Protein 8V6S (pdb70)

Radius of gyration: 22.65 Å; Cα contacts (8 Å, |Δi|>4): 787; chains: 2; bounding box: 41×49×68 Å

Solvent-accessible surface area: 19746 Å² total; per-residue (Å²): 132,121,53,10,76,2,100,0,89,72,20,135,0,21,0,60,21,9,48,9,30,136,19,116,37,24,7,0,0,26,2,4,15,6,0,0,5,71,40,49,135,154,10,13,19,51,174,24,59,8,0,35,0,6,76,130,67,29,55,64,76,84,84,90,0,41,66,51,11,107,116,48,117,40,79,96,94,30,76,52,60,93,32,168,88,33,174,55,21,52,107,50,63,17,105,18,0,1,18,0,43,18,101,60,12,0,0,0,1,7,9,78,38,57,65,147,71,55,10,37,3,48,3,23,40,0,0,59,0,0,1,38,0,0,28,56,0,1,157,88,21,37,103,83,53,0,1,0,18,15,3,10,25,60,87,23,109,3,126,94,15,145,121,40,73,26,29,17,0,0,27,1,0,0,21,0,0,11,7,0,6,74,87,40,174,116,18,1,117,3,19,0,6,1,101,141,118,75,7,137,90,10,72,2,109,58,0,71,88,3,65,65,18,116,177,53,9,91,23,124,18,88,71,17,128,0,18,0,64,22,8,50,9,30,142,18,110,39,23,7,0,0,26,3,5,16,7,0,1,4,73,42,49,133,145,8,14,22,52,170,24,61,8,0,34,0,6,76,133,66,29,55,65,75,85,83,89,0,43,64,53,10,107,117,48,114,36,88,93,104,36,71,52,58,105,31,165,90,33,179,54,22,52,100,47,64,16,108,20,0,1,17,0,45,20,100,61,14,0,0,0,0,8,8,76,42,50,59,140,63,53,9,40,3,54,3,21,39,0,0,59,0,0,0,35,0,0,17,49,0,1,109,96,21,37,101,83,54,0,1,0,16,16,4,10,25,60,87,22,99,2,125,96,17,153,120,40,75,26,32,16,1,0,16,4,0,18,11,0,0,36,7,0,5,71,72,37,169,115,18,1,119,3,20,0,6,2,97,144,120,77,23,149,100,9,78,13,115,57,18,126,134

Foldseek 3Di:
DFKDWAQQVNATEIEGADDQLPDPAAEEFEAAQQNWQDDDPFANDCQGSSNVCQVPPDPDHSVVVVVLVVPFPDDPQQWDDFQVPDDDTHTTGGQQQDWRDDPRYTYGHHFYQDRPLNGEAEPVSNLVNLLSNQLVQFVPQFPEEYEYEQPCQPSYAHPPCRPPASQNSLLSSLLSNSVNCVPHPGGHHYYYYYHNVCSVVYDVVVSNVSSVD/DDKFWDQQPNATEIEEADDQLPDPFAEEFEAAQQNWQDDDPFANDCQGSSNVCQVPNDPDHSVVVVVLVVPPPDDPQFWDDFQVPDPDTGTTGTQQQDWRDDPRYTYGHHFYQDRPLNGEAEPVSNLVNLLSNQLVQFVPQFAEEYEYEQPCQTSYAHPPCRCPDSQNSVVSSVVSNSVNCVPHPGGHRYYYYYYNVCPVVHDCPVVND

InterPro domains:
  IPR045535 Thoeris protein ThsA, Macro domain [PF20016] (77-259)

Secondary structure (DSSP, 8-state):
--EEEEEETTEEEEEEEE-GGG-SSEEEEEEETT----BSSSSB-TTSHHHHHHHH--SS-HHHHHHHHHT----GGGEEEE-TT-SSS--EEE-TT-EEEETTEEEEEEEB--TTTSSEEEHHHHHHHHHHHHHHHHHHSTTSEEEE--TTSSS-EEET-TT--HHHHHHHHHHHHHHHHTT-SS--EEEEEEEGGGGGG--HHHHHGGGG-/---EEEEETTEEEEEEEE-GGG-SSEEEEEEETT----BSSSSB-TTSHHHHHHHH--SS-HHHHHHHHHT----GGGEEEE-TT-SSS--EEE-TT-EEEETTEEEEEEEBP-TTTSSEEEHHHHHHHHHHHHHHHHHHTTTSEEEE--TTSSS-EEET-TT--HHHHHHHHHHHHHHHHTT-SS--EEEEEEEGGGGGGS--HHHH-

Sequence (422 aa):
LKSIDLNIEGSKVTVKAGDIFLEPGLKAIAFNEYFDTIVNDRIISAHSLNGTFINLHLPSTITQLDNHITNYPFDSDELSSFNKSRQEGKRQRFKIGTLCIYDDFILTAFSKFDAQNKAVLTMPEYLEFLINFWDKINKVYAQQSVSTPIFGSGITRIKEHKNITDEDLLKIMLWTFRISEMRFKYPAKLTIVIHKDKINTINLLDIKTAKNGLKSIDLNIEGSKVTVKAGDIFLEPGLKAIAFNEYFDTIVNDRIISAHSLNGTFINLHLPSTITQLDNHITNYPFDSDELSSFNKSRQEGKRQRFKIGTLCIYDDFILTAFSKFDAQNKAVLTMPEYLEFLINFWDKINKVYAQQSVSTPIFGSGITRIKEHKNITDEDLLKIMLWTFRISEMRFKYPAKLTIVIHKDKINTINLLDIKT

Organism: NCBI:txid47879

B-factor: mean 31.58, std 13.6, range [13.16, 101.39]

Nearest PDB structures (foldseek):
  8v6s-assembly1_B  TM=9.991E-01  e=1.000E-43  Pseudomonas corrugata
  8v6q-assembly1_B  TM=9.868E-01  e=2.739E-33  Escherichia coli
  8r64-assembly1_A  TM=5.157E-01  e=1.265E+00  Homo sapiens
  7swl-assembly1_C  TM=5.274E-01  e=6.387E+00  Thermochaetoides thermophila
  7t3i-assembly1_E  TM=4.837E-01  e=3.881E+00  Thermochaetoides thermophila

Structure (mmCIF, N/CA/C/O backbone):
data_8V6S
#
_entry.id   8V6S
#
_cell.length_a   41.856
_cell.length_b   87.705
_cell.length_c   65.262
_cell.angle_alpha   90.000
_cell.angle_beta   97.130
_cell.angle_gamma   90.000
#
_symmetry.space_group_name_H-M   'P 1 21 1'
#
loop_
_entity.id
_entity.type
_entity.pdbx_description
1 polymer 'Thoeris protein ThsA Macro domain-containing protein'
2 non-polymer '[[(2~{R},3~{S},4~{R},5~{R})-5-(6-aminopurin-9-yl)-3,4-bis(oxidanyl)oxolan-2-yl]methoxy-oxidanyl-phosphoryl] [(2~{R},3~{S},4~{R},5~{R})-5-imidazol-1-yl-3,4-bis(oxidanyl)oxolan-2-yl]methyl hydrogen phosphate'
3 water water
#
loop_
_atom_site.group_PDB
_atom_site.id
_atom_site.type_symbol
_atom_site.label_atom_id
_atom_site.label_alt_id
_atom_site.label_comp_id
_atom_site.label_asym_id
_atom_site.label_entity_id
_atom_site.label_seq_id
_atom_site.pdbx_PDB_ins_code
_atom_site.Cartn_x
_atom_site.Cartn_y
_atom_site.Cartn_z
_atom_site.occupancy
_atom_site.B_iso_or_equiv
_atom_site.auth_seq_id
_atom_site.auth_comp_id
_atom_site.auth_asym_id
_atom_site.auth_atom_id
_atom_site.pdbx_PDB_model_num
ATOM 1 N N . LEU A 1 27 ? 11.44473 -23.70875 15.43746 1.000 47.33329 65 LEU A N 1
ATOM 2 C CA . LEU A 1 27 ? 12.78327 -23.18619 15.15143 1.000 58.20404 65 LEU A CA 1
ATOM 3 C C . LEU A 1 27 ? 12.93218 -21.75537 15.67458 1.000 53.05936 65 LEU A C 1
ATOM 4 O O . LEU A 1 27 ? 12.15404 -20.87442 15.30543 1.000 51.77038 65 LEU A O 1
ATOM 19 N N . LYS A 1 28 ? 13.94058 -21.52539 16.52137 1.000 43.38942 66 LYS A N 1
ATOM 20 C CA . LYS A 1 28 ? 14.17055 -20.21213 17.10379 1.000 46.31794 66 LYS A CA 1
ATOM 21 C C . LYS A 1 28 ? 15.35218 -19.46521 16.48003 1.000 40.45903 66 LYS A C 1
ATOM 22 O O . LYS A 1 28 ? 15.57884 -18.29985 16.82751 1.000 37.19226 66 LYS A O 1
ATOM 41 N N . SER A 1 29 ? 16.12123 -20.10758 15.60462 1.000 37.37275 67 SER A N 1
ATOM 42 C CA . SER A 1 29 ? 17.31274 -19.48719 15.03565 1.000 33.94719 67 SER A CA 1
ATOM 43 C C . SER A 1 29 ? 17.71849 -20.21396 13.76360 1.000 33.75970 67 SER A C 1
ATOM 44 O O . SER A 1 29 ? 17.62886 -21.44471 13.70319 1.000 33.60952 67 SER A O 1
ATOM 52 N N . ILE A 1 30 ? 18.16181 -19.44394 12.75537 1.000 27.54187 68 ILE A N 1
ATOM 53 C CA . ILE A 1 30 ? 18.65008 -19.98111 11.49008 1.000 31.27497 68 ILE A CA 1
ATOM 54 C C . ILE A 1 30 ? 19.86566 -19.16893 11.05310 1.000 28.35102 68 ILE A C 1
ATOM 55 O O . ILE A 1 30 ? 19.91171 -17.94488 11.23884 1.000 24.37948 68 ILE A O 1
ATOM 71 N N . ASP A 1 31 ? 20.83025 -19.84088 10.44531 1.000 31.08074 69 ASP A N 1
ATOM 72 C CA . ASP A 1 31 ? 21.94138 -19.18970 9.76391 1.000 29.21435 69 ASP A CA 1
ATOM 73 C C . ASP A 1 31 ? 21.73374 -19.35447 8.26250 1.000 34.73190 69 ASP A C 1
ATOM 74 O O . ASP A 1 31 ? 21.47342 -20.46836 7.78945 1.000 33.73271 69 ASP A O 1
ATOM 83 N N . LEU A 1 32 ? 21.80182 -18.24188 7.52814 1.000 27.55473 70 LEU A N 1
ATOM 84 C CA . LEU A 1 32 ? 21.59876 -18.23203 6.08495 1.000 32.18962 70 LEU A CA 1
ATOM 85 C C . LEU A 1 32 ? 22.89269 -17.85608 5.38006 1.000 29.68518 70 LEU A C 1
ATOM 86 O O . LEU A 1 32 ? 23.57080 -16.91073 5.78767 1.000 27.69536 70 LEU A O 1
ATOM 102 N N . ASN A 1 33 ? 23.21196 -18.56813 4.30296 1.000 29.06503 71 ASN A N 1
ATOM 103 C CA . ASN A 1 33 ? 24.33821 -18.21026 3.45152 1.000 35.93004 71 ASN A CA 1
ATOM 104 C C . ASN A 1 33 ? 23.78506 -17.32842 2.34316 1.000 36.59345 71 ASN A C 1
ATOM 105 O O . ASN A 1 33 ? 23.08154 -17.81088 1.45116 1.000 35.62732 71 ASN A O 1
ATOM 116 N N . ILE A 1 34 ? 24.05829 -16.03883 2.42106 1.000 31.25200 72 ILE A N 1
ATOM 117 C CA . ILE A 1 34 ? 23.58005 -15.08359 1.43171 1.000 35.00216 72 ILE A CA 1
ATOM 118 C C . ILE A 1 34 ? 24.81380 -14.63506 0.67445 1.000 34.07693 72 ILE A C 1
ATOM 119 O O . ILE A 1 34 ? 25.61603 -13.83977 1.17637 1.000 31.72119 72 ILE A O 1
ATOM 135 N N . GLU A 1 35 ? 24.98256 -15.19605 -0.51739 1.000 34.67408 73 GLU A N 1
ATOM 136 C CA . GLU A 1 35 ? 26.07317 -14.83343 -1.40461 1.000 37.26924 73 GLU A CA 1
ATOM 137 C C . GLU A 1 35 ? 27.41711 -14.89571 -0.68686 1.000 36.59295 73 GLU A C 1
ATOM 138 O O . GLU A 1 35 ? 28.25425 -14.01024 -0.82912 1.000 39.03310 73 GLU A O 1
ATOM 150 N N . GLY A 1 36 ? 27.62158 -15.95595 0.10505 1.000 40.80954 74 GLY A N 1
ATOM 151 C CA . GLY A 1 36 ? 28.91045 -16.23910 0.71337 1.000 39.39937 74 GLY A CA 1
ATOM 152 C C . GLY A 1 36 ? 29.10022 -15.73901 2.13452 1.000 37.27949 74 GLY A C 1
ATOM 153 O O . GLY A 1 36 ? 30.13274 -16.03196 2.74889 1.000 42.68122 74 GLY A O 1
ATOM 157 N N . SER A 1 37 ? 28.13888 -15.01744 2.68075 1.000 34.63554 75 SER A N 1
ATOM 158 C CA . SER A 1 37 ? 28.26424 -14.35734 3.97212 1.000 35.7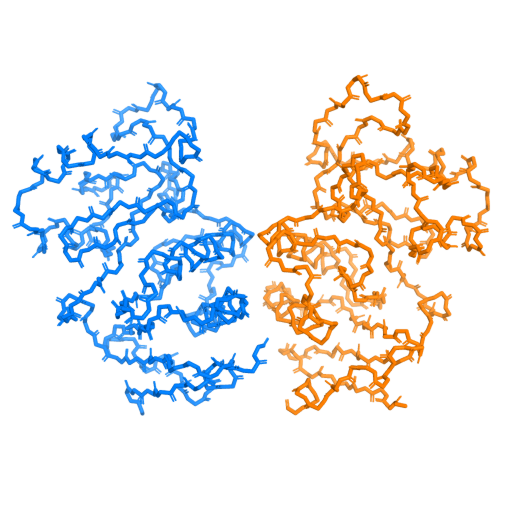0513 75 SER A CA 1
ATOM 159 C C . SER A 1 37 ? 27.16103 -14.86049 4.89087 1.000 26.68861 75 SER A C 1
ATOM 160 O O . SER A 1 37 ? 26.00702 -14.97838 4.47942 1.000 27.54761 75 SER A O 1
ATOM 168 N N . LYS A 1 38 ? 27.51485 -15.15169 6.13826 1.000 25.54142 76 LYS A N 1
ATOM 169 C CA . LYS A 1 38 ? 26.52213 -15.65617 7.07900 1.000 28.44159 76 LYS A CA 1
ATOM 170 C C . LYS A 1 38 ? 25.63331 -14.51220 7.55936 1.000 26.59198 76 LYS A C 1
ATOM 171 O O . LYS A 1 38 ? 26.13888 -13.46493 7.96445 1.000 25.47811 76 LYS A O 1
ATOM 190 N N . VAL A 1 39 ? 24.31008 -14.71535 7.51135 1.000 25.27189 77 VAL A N 1
ATOM 191 C CA . VAL A 1 39 ? 23.32509 -13.83729 8.14668 1.000 24.23234 77 VAL A CA 1
ATOM 192 C C . VAL A 1 39 ? 22.52443 -14.69659 9.11878 1.000 20.65928 77 VAL A C 1
ATOM 193 O O . VAL A 1 39 ? 22.02960 -15.76281 8.74240 1.000 23.59412 77 VAL A O 1
ATOM 206 N N . THR A 1 40 ? 22.40917 -14.25341 10.36106 1.000 19.64930 78 THR A N 1
ATOM 207 C CA . THR A 1 40 ? 21.65753 -14.97594 11.37367 1.000 22.07046 78 THR A CA 1
ATOM 208 C C . THR A 1 40 ? 20.32515 -14.29185 11.61304 1.000 20.06111 78 THR A C 1
ATOM 209 O O . THR A 1 40 ? 20.25644 -13.06238 11.64517 1.000 21.45435 78 THR A O 1
ATOM 220 N N . VAL A 1 41 ? 19.27247 -15.09295 11.76631 1.000 21.66633 79 VAL A N 1
ATOM 221 C CA . VAL A 1 41 ? 17.94397 -14.62363 12.18740 1.000 19.70865 79 VAL A CA 1
ATOM 222 C C . VAL A 1 41 ? 17.57092 -15.43790 13.42069 1.000 19.89734 79 VAL A C 1
ATOM 223 O O . VAL A 1 41 ? 17.55430 -16.66863 13.36810 1.000 21.51164 79 VAL A O 1
ATOM 236 N N . LYS A 1 42 ? 17.30867 -14.75944 14.52707 1.000 20.88723 80 LYS A N 1
ATOM 237 C CA . LYS A 1 42 ? 17.06205 -15.49597 15.76618 1.000 24.75765 80 LYS A CA 1
ATOM 238 C C . LYS A 1 42 ? 16.02355 -14.78301 16.61350 1.000 23.55642 80 LYS A C 1
ATOM 239 O O . LYS A 1 42 ? 15.85779 -13.56600 16.52463 1.000 20.63670 80 LYS A O 1
ATOM 258 N N . ALA A 1 43 ? 15.37818 -15.54830 17.49153 1.000 23.00975 81 ALA A N 1
ATOM 259 C CA . ALA A 1 43 ? 14.52557 -14.97535 18.51703 1.000 24.36709 81 ALA A CA 1
ATOM 260 C C . ALA A 1 43 ? 15.39689 -14.51634 19.66527 1.000 22.53045 81 ALA A C 1
ATOM 261 O O . ALA A 1 43 ? 16.37078 -15.17975 20.02104 1.000 26.60187 81 ALA A O 1
ATOM 268 N N . GLY A 1 44 ? 15.07505 -13.36135 20.22775 1.000 24.24682 82 GLY A N 1
ATOM 269 C CA . GLY A 1 44 ? 15.85270 -12.87568 21.34501 1.000 26.04152 82 GLY A CA 1
ATOM 270 C C . GLY A 1 44 ? 15.42876 -11.48537 21.75264 1.000 28.05502 82 GLY A C 1
ATOM 271 O O . GLY A 1 44 ? 14.29707 -11.04771 21.49670 1.000 28.12492 82 GLY A O 1
ATOM 275 N N . ASP A 1 45 ? 16.35365 -10.82201 22.41960 1.000 24.03771 83 ASP A N 1
ATOM 276 C CA . ASP A 1 45 ? 16.17746 -9.48599 22.97038 1.000 22.41814 83 ASP A CA 1
ATOM 277 C C . ASP A 1 45 ? 17.35194 -8.67331 22.46839 1.000 25.14585 83 ASP A C 1
ATOM 278 O O . ASP A 1 45 ? 18.50298 -8.97849 22.80673 1.000 23.43518 83 ASP A O 1
ATOM 287 N N . ILE A 1 46 ? 17.08073 -7.67024 21.62799 1.000 21.67749 84 ILE A N 1
ATOM 288 C CA . ILE A 1 46 ? 18.18230 -6.89766 21.03754 1.000 20.31206 84 ILE A CA 1
ATOM 289 C C . ILE A 1 46 ? 19.11563 -6.35280 22.11392 1.000 21.98866 84 ILE A C 1
ATOM 290 O O . ILE A 1 46 ? 20.33555 -6.29141 21.91688 1.000 21.30801 84 ILE A O 1
ATOM 306 N N . PHE A 1 47 ? 18.56986 -5.95489 23.27291 1.000 18.33919 85 PHE A N 1
ATOM 307 C CA . PHE A 1 47 ? 19.37752 -5.30814 24.29981 1.000 21.41914 85 PHE A CA 1
ATOM 308 C C . PHE A 1 47 ? 20.37476 -6.24944 24.95527 1.000 21.54446 85 PHE A C 1
ATOM 309 O O . PHE A 1 47 ? 21.34443 -5.77716 25.56322 1.000 24.25419 85 PHE A O 1
ATOM 326 N N . LEU A 1 48 ? 20.19086 -7.55178 24.82212 1.000 23.19002 86 LEU A N 1
ATOM 327 C CA . LEU A 1 48 ? 21.16467 -8.51865 25.31722 1.000 27.20667 86 LEU A CA 1
ATOM 328 C C . LEU A 1 48 ? 22.24537 -8.85475 24.29682 1.000 27.98886 86 LEU A C 1
ATOM 329 O O . LEU A 1 48 ? 23.21305 -9.54387 24.64564 1.000 29.32647 86 LEU A O 1
ATOM 345 N N . GLU A 1 49 ? 22.12661 -8.38497 23.05117 1.000 23.99055 87 GLU A N 1
ATOM 346 C CA . GLU A 1 49 ? 23.15755 -8.67515 22.08686 1.000 30.85668 87 GLU A CA 1
ATOM 347 C C . GLU A 1 49 ? 24.45452 -8.04499 22.55792 1.000 27.41373 87 GLU A C 1
ATOM 348 O O . GLU A 1 49 ? 24.46936 -6.86574 22.93180 1.000 28.51774 87 GLU A O 1
ATOM 360 N N . PRO A 1 50 ? 25.54049 -8.79584 22.61715 1.000 34.44754 88 PRO A N 1
ATOM 361 C CA . PRO A 1 50 ? 26.84104 -8.14735 22.67371 1.000 39.10045 88 PRO A CA 1
ATOM 362 C C . PRO A 1 50 ? 27.10218 -7.55263 21.29813 1.000 33.13902 88 PRO A C 1
ATOM 363 O O . PRO A 1 50 ? 26.62220 -8.04178 20.25862 1.000 39.84861 88 PRO A O 1
ATOM 374 N N . GLY A 1 51 ? 27.78392 -6.44921 21.30435 1.000 35.37577 89 GLY A N 1
ATOM 375 C CA . GLY A 1 51 ? 28.15468 -5.84113 20.06668 1.000 28.56224 89 GLY A CA 1
ATOM 376 C C . GLY A 1 51 ? 27.13911 -4.80873 19.64753 1.000 22.45743 89 GLY A C 1
ATOM 377 O O . GLY A 1 51 ? 26.20140 -4.45868 20.38284 1.000 22.67289 89 GLY A O 1
ATOM 381 N N . LEU A 1 52 ? 27.30770 -4.35236 18.41191 1.000 22.30221 90 LEU A N 1
ATOM 382 C CA . LEU A 1 52 ? 26.54626 -3.21708 17.92473 1.000 20.72676 90 LEU A CA 1
ATOM 383 C C . LEU A 1 52 ? 25.08156 -3.59630 17.75307 1.000 19.48243 90 LEU A C 1
ATOM 384 O O . LEU A 1 52 ? 24.77194 -4.65794 17.21892 1.000 18.87173 90 LEU A O 1
ATOM 400 N N . LYS A 1 53 ? 24.20645 -2.72468 18.24888 1.000 17.73545 91 LYS A N 1
ATOM 401 C CA . LYS A 1 53 ? 22.75864 -2.88497 18.26361 1.000 16.52709 91 LYS A CA 1
ATOM 402 C C . LYS A 1 53 ? 22.13244 -1.68873 17.57521 1.000 18.98502 91 LYS A C 1
ATOM 403 O O . LYS A 1 53 ? 22.34333 -0.55438 18.00831 1.000 17.57860 91 LYS A O 1
ATOM 422 N N . ALA A 1 54 ? 21.34823 -1.92298 16.49779 1.000 17.67151 92 ALA A N 1
ATOM 423 C CA . ALA A 1 54 ? 20.67260 -0.81962 15.83386 1.000 17.34147 92 ALA A CA 1
ATOM 424 C C . ALA A 1 54 ? 19.31679 -0.53297 16.47272 1.000 18.15914 92 ALA A C 1
ATOM 425 O O . ALA A 1 54 ? 18.58251 -1.45349 16.82187 1.000 20.92681 92 ALA A O 1
ATOM 432 N N . ILE A 1 55 ? 19.01033 0.76119 16.65682 1.000 18.17941 93 ILE A N 1
ATOM 433 C CA . ILE A 1 55 ? 17.72270 1.19852 17.21838 1.000 16.52015 93 ILE A CA 1
ATOM 434 C C . ILE A 1 55 ? 17.12704 2.25309 16.28543 1.000 17.58857 93 ILE A C 1
ATOM 435 O O . ILE A 1 55 ? 17.80148 3.22456 15.92572 1.000 19.18553 93 ILE A O 1
ATOM 451 N N . ALA A 1 56 ? 15.86595 2.06701 15.88222 1.000 16.67959 94 ALA A N 1
ATOM 452 C CA . ALA A 1 56 ? 15.22053 3.02005 14.99672 1.000 19.67598 94 ALA A CA 1
ATOM 453 C C . ALA A 1 56 ? 14.75833 4.25053 15.77622 1.000 19.04604 94 ALA A C 1
ATOM 454 O O . ALA A 1 56 ? 13.84239 4.17225 16.60410 1.000 15.83808 94 ALA A O 1
ATOM 461 N N . PHE A 1 57 ? 15.38515 5.37305 15.50672 1.000 18.41718 95 PHE A N 1
ATOM 462 C CA . PHE A 1 57 ? 14.94130 6.70344 15.89584 1.000 18.83131 95 PHE A CA 1
ATOM 463 C C . PHE A 1 57 ? 14.14802 7.31265 14.72913 1.000 18.81580 95 PHE A C 1
ATOM 464 O O . PHE A 1 57 ? 13.86699 6.63689 13.74608 1.000 18.01327 95 PHE A O 1
ATOM 481 N N . ASN A 1 58 ? 13.78205 8.57540 14.82625 1.000 18.22036 96 ASN A N 1
ATOM 482 C CA . ASN A 1 58 ? 13.02796 9.19879 13.73738 1.000 18.77049 96 ASN A CA 1
ATOM 483 C C . ASN A 1 58 ? 13.89351 10.22494 13.02034 1.000 18.33725 96 ASN A C 1
ATOM 484 O O . ASN A 1 58 ? 15.09545 10.35494 13.27284 1.000 20.74266 96 ASN A O 1
ATOM 495 N N . GLU A 1 59 ? 13.27646 10.92484 12.05150 1.000 19.17851 97 GLU A N 1
ATOM 496 C CA . GLU A 1 59 ? 14.04594 11.84292 11.20516 1.000 21.84140 97 GLU A CA 1
ATOM 497 C C . GLU A 1 59 ? 14.66625 13.00541 11.97597 1.000 22.27588 97 GLU A C 1
ATOM 498 O O . GLU A 1 59 ? 15.57119 13.66542 11.45312 1.000 22.12006 97 GLU A O 1
ATOM 510 N N . TYR A 1 60 ? 14.18807 13.29150 13.19988 1.000 18.09819 98 TYR A N 1
ATOM 511 C CA . TYR A 1 60 ? 14.78853 14.32774 14.03750 1.000 22.25358 98 TYR A CA 1
ATOM 512 C C . TYR A 1 60 ? 15.73375 13.79699 15.10710 1.000 20.36419 98 TYR A C 1
ATOM 513 O O . TYR A 1 60 ? 16.24077 14.58925 15.91261 1.000 23.28112 98 TYR A O 1
ATOM 531 N N . PHE A 1 61 ? 15.93718 12.48835 15.18712 1.000 17.59114 99 PHE A N 1
ATOM 532 C CA . PHE A 1 61 ? 16.55753 11.86660 16.36370 1.000 17.77622 99 PHE A CA 1
ATOM 533 C C . PHE A 1 61 ? 15.91307 12.38463 17.66788 1.000 19.54663 99 PHE A C 1
ATOM 534 O O . PHE A 1 61 ? 16.58750 12.68241 18.65615 1.000 22.05797 99 PHE A O 1
ATOM 551 N N . ASP A 1 62 ? 14.57596 12.42267 17.68975 1.000 18.13174 100 ASP A N 1
ATOM 552 C CA . ASP A 1 62 ? 13.87952 12.84491 18.89062 1.000 19.50283 100 ASP A CA 1
ATOM 553 C C . ASP A 1 62 ? 14.18765 11.93126 20.07457 1.000 19.89878 100 ASP A C 1
ATOM 554 O O . ASP A 1 62 ? 14.33033 10.71464 19.93056 1.000 19.44156 100 ASP A O 1
ATOM 563 N N . THR A 1 63 ? 14.16809 12.52655 21.27768 1.000 20.21103 101 THR A N 1
ATOM 564 C CA . THR A 1 63 ? 14.43657 11.82524 22.51942 1.000 21.24065 101 THR A CA 1
ATOM 565 C C . THR A 1 63 ? 13.35374 12.02919 23.56855 1.000 21.96496 101 THR A C 1
ATOM 566 O O . THR A 1 63 ? 13.43549 11.40890 24.63708 1.000 22.13903 101 THR A O 1
ATOM 577 N N . ILE A 1 64 ? 12.35552 12.86959 23.31563 1.000 20.17286 102 ILE A N 1
ATOM 578 C CA . ILE A 1 64 ? 11.29147 13.09287 24.29971 1.000 23.00721 102 ILE A CA 1
ATOM 579 C C . ILE A 1 64 ? 10.32002 11.92457 24.21061 1.000 21.89177 102 ILE A C 1
ATOM 580 O O . ILE A 1 64 ? 9.73837 11.67750 23.14356 1.000 21.86610 102 ILE A O 1
ATOM 596 N N . VAL A 1 65 ? 10.15224 11.20051 25.32222 1.000 21.21119 103 VAL A N 1
ATOM 597 C CA . VAL A 1 65 ? 9.21930 10.08333 25.41734 1.000 19.33835 103 VAL A CA 1
ATOM 598 C C . VAL A 1 65 ? 7.99419 10.54652 26.20712 1.000 20.21210 103 VAL A C 1
ATOM 599 O O . VAL A 1 65 ? 8.08066 10.81135 27.41600 1.000 23.82963 103 VAL A O 1
ATOM 612 N N . ASN A 1 66 ? 6.86797 10.66620 25.51926 1.000 24.42797 104 ASN A N 1
ATOM 613 C CA . ASN A 1 66 ? 5.59566 10.98823 26.14405 1.000 24.08139 104 ASN A CA 1
ATOM 614 C C . ASN A 1 66 ? 4.49217 10.55364 25.17851 1.000 25.01177 104 ASN A C 1
ATOM 615 O O . ASN A 1 66 ? 4.71622 9.70616 24.30612 1.000 24.81210 104 ASN A O 1
ATOM 626 N N . ASP A 1 67 ? 3.28274 11.08481 25.35736 1.000 23.30593 105 ASP A N 1
ATOM 627 C CA . ASP A 1 67 ? 2.18745 10.66998 24.50910 1.000 25.53596 105 ASP A CA 1
ATOM 628 C C . ASP A 1 67 ? 2.13828 11.42471 23.19374 1.000 28.48977 105 ASP A C 1
ATOM 629 O O . ASP A 1 67 ? 1.28787 11.09149 22.36619 1.000 29.62364 105 ASP A O 1
ATOM 638 N N . ARG A 1 68 ? 3.01292 12.41913 22.98647 1.000 25.87419 106 ARG A N 1
ATOM 639 C CA . ARG A 1 68 ? 2.99997 13.25760 21.78850 1.000 24.84390 106 ARG A CA 1
ATOM 640 C C . ARG A 1 68 ? 4.16446 12.98609 20.83960 1.000 25.92648 106 ARG A C 1
ATOM 641 O O . ARG A 1 68 ? 3.98321 13.03756 19.62363 1.000 29.10174 106 ARG A O 1
ATOM 662 N N . ILE A 1 69 ? 5.35869 12.70575 21.36564 1.000 24.35559 107 ILE A N 1
ATOM 663 C CA . ILE A 1 69 ? 6.55729 12.54760 20.54258 1.000 21.74999 107 ILE A CA 1
ATOM 664 C C . ILE A 1 69 ? 6.86700 11.05013 20.52290 1.000 21.76589 107 ILE A C 1
ATOM 665 O O . ILE A 1 69 ? 6.15414 10.29200 19.86240 1.000 23.22304 107 ILE A O 1
ATOM 681 N N . ILE A 1 70 ? 7.90856 10.58212 21.22319 1.000 21.34838 108 ILE A N 1
ATOM 682 C CA . ILE A 1 70 ? 8.30603 9.18099 21.09998 1.000 21.75790 108 ILE A CA 1
ATOM 683 C C . ILE A 1 70 ? 7.47672 8.33052 22.05795 1.000 21.53909 108 ILE A C 1
ATOM 684 O O . ILE A 1 70 ? 7.29512 8.66851 23.23423 1.000 21.61987 108 ILE A O 1
ATOM 700 N N . SER A 1 71 ? 6.97316 7.22887 21.54835 1.000 18.16065 109 SER A N 1
ATOM 701 C CA . SER A 1 71 ? 6.19281 6.29671 22.33750 1.000 20.86822 109 SER A CA 1
ATOM 702 C C . SER A 1 71 ? 7.08255 5.37053 23.14652 1.000 21.59574 109 SER A C 1
ATOM 703 O O . SER A 1 71 ? 8.01434 4.75812 22.61410 1.000 19.31539 109 SER A O 1
ATOM 711 N N . ALA A 1 72 ? 6.76407 5.21320 24.42873 1.000 19.35683 110 ALA A N 1
ATOM 712 C CA . ALA A 1 72 ? 7.45487 4.18874 25.18358 1.000 16.44376 110 ALA A CA 1
ATOM 713 C C . ALA A 1 72 ? 7.23319 2.76462 24.68985 1.000 17.41115 110 ALA A C 1
ATOM 714 O O . ALA A 1 72 ? 7.98137 1.87264 25.09613 1.000 22.93029 110 ALA A O 1
ATOM 721 N N . HIS A 1 73 ? 6.23129 2.51805 23.85308 1.000 18.59911 111 HIS A N 1
ATOM 722 C CA . HIS A 1 73 ? 6.01251 1.18104 23.30611 1.000 24.00195 111 HIS A CA 1
ATOM 723 C C . HIS A 1 73 ? 7.02901 0.82103 22.21500 1.000 25.68059 111 HIS A C 1
ATOM 724 O O . HIS A 1 73 ? 7.21775 -0.36725 21.91918 1.000 32.59537 111 HIS A O 1
ATOM 738 N N . SER A 1 74 ? 7.70047 1.80402 21.65770 1.000 19.51673 112 SER A N 1
ATOM 739 C CA . SER A 1 74 ? 8.69070 1.59291 20.60616 1.000 17.67598 112 SER A CA 1
ATOM 740 C C . SER A 1 74 ? 10.05038 1.26479 21.20195 1.000 19.36431 112 SER A C 1
ATOM 741 O O . SER A 1 74 ? 10.36504 1.63759 22.32602 1.000 18.25113 112 SER A O 1
ATOM 749 N N . LEU A 1 75 ? 10.90667 0.63437 20.39995 1.000 15.95825 113 LEU A N 1
ATOM 750 C CA . LEU A 1 75 ? 12.28883 0.42780 20.83996 1.000 18.09410 113 LEU A CA 1
ATOM 751 C C . LEU A 1 75 ? 13.00559 1.74789 21.10957 1.000 17.30095 113 LEU A C 1
ATOM 752 O O . LEU A 1 75 ? 13.83732 1.82433 22.02203 1.000 18.75830 113 LEU A O 1
ATOM 768 N N . ASN A 1 76 ? 12.76347 2.78203 20.28022 1.000 15.38508 114 ASN A N 1
ATOM 769 C CA . ASN A 1 76 ? 13.30592 4.12159 20.52777 1.000 13.54609 114 ASN A CA 1
ATOM 770 C C . ASN A 1 76 ? 12.99577 4.54576 21.95707 1.000 16.06693 114 ASN A C 1
ATOM 771 O O . ASN A 1 76 ? 13.86951 5.05830 22.66781 1.000 17.68106 114 ASN A O 1
ATOM 782 N N . GLY A 1 77 ? 11.74703 4.29787 22.37156 1.000 18.68679 115 GLY A N 1
ATOM 783 C CA . GLY A 1 77 ? 11.33054 4.66062 23.72393 1.000 21.93266 115 GLY A CA 1
ATOM 784 C C . GLY A 1 77 ? 11.87682 3.74711 24.80622 1.000 19.91587 115 GLY A C 1
ATOM 785 O O . GLY A 1 77 ? 12.32775 4.22266 25.85186 1.000 17.77174 115 GLY A O 1
ATOM 789 N N . THR A 1 78 ? 11.88438 2.43218 24.56427 1.000 18.26167 116 THR A N 1
ATOM 790 C CA . THR A 1 78 ? 12.43796 1.47854 25.53949 1.000 16.86502 116 THR A CA 1
ATOM 791 C C . THR A 1 78 ? 13.93144 1.70967 25.71467 1.000 18.60193 116 THR A C 1
ATOM 792 O O . THR A 1 78 ? 14.47559 1.62452 26.82200 1.000 18.65745 116 THR A O 1
ATOM 803 N N . PHE A 1 79 ? 14.60690 2.07524 24.63517 1.000 16.71146 117 PHE A N 1
ATOM 804 C CA . PHE A 1 79 ? 16.02255 2.41824 24.74257 1.000 17.94206 117 PHE A CA 1
ATOM 805 C C . PHE A 1 79 ? 16.22168 3.58598 25.70054 1.000 17.00941 117 PHE A C 1
ATOM 806 O O . PHE A 1 79 ? 17.01485 3.49985 26.66417 1.000 17.39860 117 PHE A O 1
ATOM 823 N N . ILE A 1 80 ? 15.51928 4.68735 25.45260 1.000 16.76800 118 ILE A N 1
ATOM 824 C CA . ILE A 1 80 ? 15.68121 5.90279 26.23470 1.000 16.09731 118 ILE A CA 1
ATOM 825 C C . ILE A 1 80 ? 15.26966 5.63800 27.67200 1.000 17.96669 118 ILE A C 1
ATOM 826 O O . ILE A 1 80 ? 15.93973 6.07183 28.61794 1.000 21.93119 118 ILE A O 1
ATOM 842 N N . ASN A 1 81 ? 14.15630 4.93424 27.85963 1.000 17.02071 119 ASN A N 1
ATOM 843 C CA . ASN A 1 81 ? 13.65204 4.75121 29.23028 1.000 20.47266 119 ASN A CA 1
ATOM 844 C C . ASN A 1 81 ? 14.52561 3.80034 30.05157 1.000 19.60797 119 ASN A C 1
ATOM 845 O O . ASN A 1 81 ? 14.64271 3.96486 31.27493 1.000 21.40245 119 ASN A O 1
ATOM 856 N N . LEU A 1 82 ? 15.09161 2.76550 29.43413 1.000 18.69025 120 LEU A N 1
ATOM 857 C CA . LEU A 1 82 ? 15.62314 1.63407 30.20279 1.000 19.60653 120 LEU A CA 1
ATOM 858 C C . LEU A 1 82 ? 17.03512 1.19133 29.87460 1.000 22.50245 120 LEU A C 1
ATOM 859 O O . LEU A 1 82 ? 17.55121 0.31067 30.57406 1.000 22.20666 120 LEU A O 1
ATOM 875 N N . HIS A 1 83 ? 17.65082 1.69676 28.79367 1.000 18.33150 121 HIS A N 1
ATOM 876 C CA . HIS A 1 83 ? 18.89235 1.10414 28.32635 1.000 20.42345 121 HIS A CA 1
ATOM 877 C C . HIS A 1 83 ? 19.94940 2.12501 27.90019 1.000 21.02221 121 HIS A C 1
ATOM 878 O O . HIS A 1 83 ? 20.91062 1.74571 27.22299 1.000 20.08040 121 HIS A O 1
ATOM 892 N N . LEU A 1 84 ? 19.85802 3.38662 28.31331 1.000 20.63214 122 LEU A N 1
ATOM 893 C CA . LEU A 1 84 ? 20.85420 4.34507 27.85336 1.000 21.83175 122 LEU A CA 1
ATOM 894 C C . LEU A 1 84 ? 22.21522 4.08239 28.49295 1.000 25.59342 122 LEU A C 1
ATOM 895 O O . LEU A 1 84 ? 22.29991 3.60463 29.63016 1.000 23.71397 122 LEU A O 1
ATOM 911 N N . PRO A 1 85 ? 23.28325 4.43152 27.78402 1.000 22.99251 123 PRO A N 1
ATOM 912 C CA . PRO A 1 85 ? 24.61283 4.47411 28.40482 1.000 27.67337 123 PRO A CA 1
ATOM 913 C C . PRO A 1 85 ? 24.68644 5.26693 29.68925 1.000 28.17823 123 PRO A C 1
ATOM 914 O O . PRO A 1 85 ? 25.34954 4.83680 30.64578 1.000 30.80247 123 PRO A O 1
ATOM 925 N N . SER A 1 86 ? 24.09527 6.46129 29.70528 1.000 25.02074 124 SER A N 1
ATOM 926 C CA . SER A 1 86 ? 23.95454 7.22086 30.94640 1.000 27.93816 124 SER A CA 1
ATOM 927 C C . SER A 1 86 ? 22.58066 7.89403 31.02886 1.000 27.73469 124 SER A C 1
ATOM 928 O O . SER A 1 86 ? 21.58307 7.19986 31.22174 1.000 32.47597 124 SER A O 1
ATOM 936 N N . THR A 1 87 ? 22.51148 9.21937 30.91102 1.000 28.75806 125 THR A N 1
ATOM 937 C CA . THR A 1 87 ? 21.26890 9.96727 31.06203 1.000 27.01779 125 THR A CA 1
ATOM 938 C C . THR A 1 87 ? 20.71295 10.46209 29.72584 1.000 26.81628 125 THR A C 1
ATOM 939 O O . THR A 1 87 ? 21.39566 10.49390 28.70284 1.000 23.93918 125 THR A O 1
ATOM 950 N N . ILE A 1 88 ? 19.44932 10.89255 29.76223 1.000 24.31720 126 ILE A N 1
ATOM 951 C CA . ILE A 1 88 ? 18.84003 11.53327 28.59424 1.000 22.77592 126 ILE A CA 1
ATOM 952 C C . ILE A 1 88 ? 19.59938 12.79564 28.21454 1.000 27.31550 126 ILE A C 1
ATOM 953 O O . ILE A 1 88 ? 19.77087 13.09506 27.03195 1.000 25.16927 126 ILE A O 1
ATOM 969 N N . THR A 1 89 ? 20.04846 13.57060 29.21489 1.000 26.18057 127 THR A N 1
ATOM 970 C CA . THR A 1 89 ? 20.82403 14.77984 28.94728 1.000 24.19278 127 THR A CA 1
ATOM 971 C C . THR A 1 89 ? 22.08901 14.48093 28.15029 1.000 24.43117 127 THR A C 1
ATOM 972 O O . THR A 1 89 ? 22.41972 15.20047 27.19538 1.000 26.84160 127 THR A O 1
ATOM 983 N N . GLN A 1 90 ? 22.79766 13.42562 28.51732 1.000 23.74314 128 GLN A N 1
ATOM 984 C CA . GLN A 1 90 ? 24.00412 13.05449 27.79580 1.000 28.58486 128 GLN A CA 1
ATOM 985 C C . GLN A 1 90 ? 23.67950 12.51839 26.40760 1.000 25.45423 128 GLN A C 1
ATOM 986 O O . GLN A 1 90 ? 24.43725 12.76282 25.47021 1.000 24.66548 128 GLN A O 1
ATOM 1000 N N . LEU A 1 91 ? 22.56148 11.81083 26.24664 1.000 21.94755 129 LEU A N 1
ATOM 1001 C CA . LEU A 1 91 ? 22.14526 11.41297 24.90321 1.000 19.63136 129 LEU A CA 1
ATOM 1002 C C . LEU A 1 91 ? 21.87409 12.63540 24.04495 1.000 22.63270 129 LEU A C 1
ATOM 1003 O O . LEU A 1 91 ? 22.32346 12.70078 22.89113 1.000 21.12163 129 LEU A O 1
ATOM 1019 N N . ASP A 1 92 ? 21.09284 13.59568 24.56550 1.000 24.18058 130 ASP A N 1
ATOM 1020 C CA . ASP A 1 92 ? 20.82951 14.81643 23.80954 1.000 26.10806 130 ASP A CA 1
ATOM 1021 C C . ASP A 1 92 ? 22.12249 15.54059 23.44853 1.000 25.57685 130 ASP A C 1
ATOM 1022 O O . ASP A 1 92 ? 22.28845 15.97448 22.31033 1.000 24.96741 130 ASP A O 1
ATOM 1031 N N . ASN A 1 93 ? 23.03512 15.70416 24.40931 1.000 25.86599 131 ASN A N 1
ATOM 1032 C CA . ASN A 1 93 ? 24.31132 16.35395 24.09471 1.000 23.05606 131 ASN A CA 1
ATOM 1033 C C . ASN A 1 93 ? 25.08574 15.58809 23.03524 1.000 25.87254 131 ASN A C 1
ATOM 1034 O O . ASN A 1 93 ? 25.74817 16.18728 22.17996 1.000 26.09439 131 ASN A O 1
ATOM 1045 N N . HIS A 1 94 ? 25.08893 14.26674 23.13769 1.000 24.43665 132 HIS A N 1
ATOM 1046 C CA . HIS A 1 94 ? 25.77360 13.44036 22.15232 1.000 23.56884 132 HIS A CA 1
ATOM 1047 C C . HIS A 1 94 ? 25.24943 13.70707 20.75026 1.000 24.37549 132 HIS A C 1
ATOM 1048 O O . HIS A 1 94 ? 26.02858 13.82118 19.80112 1.000 25.89293 132 HIS A O 1
ATOM 1062 N N . ILE A 1 95 ? 23.92793 13.79256 20.60194 1.000 23.94626 133 ILE A N 1
ATOM 1063 C CA . ILE A 1 95 ? 23.34719 14.04301 19.28202 1.000 23.13670 133 ILE A CA 1
ATOM 1064 C C . ILE A 1 95 ? 23.64722 15.46217 18.82971 1.000 29.07377 133 ILE A C 1
ATOM 1065 O O . ILE A 1 95 ? 23.98678 15.70376 17.65978 1.000 27.50690 133 ILE A O 1
ATOM 1081 N N . THR A 1 96 ? 23.48946 16.42584 19.73709 1.000 29.45013 134 THR A N 1
ATOM 1082 C CA . THR A 1 96 ? 23.76083 17.82435 19.42505 1.000 28.35658 134 THR A CA 1
ATOM 1083 C C . THR A 1 96 ? 25.18381 18.02495 18.91357 1.000 30.32159 134 THR A C 1
ATOM 1084 O O . THR A 1 96 ? 25.40847 18.79715 17.97106 1.000 29.81174 134 THR A O 1
ATOM 1095 N N . ASN A 1 97 ? 26.15282 17.35304 19.52807 1.000 27.52725 135 ASN A N 1
ATOM 1096 C CA . ASN A 1 97 ? 27.56277 17.53669 19.21761 1.000 28.51384 135 ASN A CA 1
ATOM 1097 C C . ASN A 1 97 ? 28.11310 16.49888 18.24649 1.000 28.05826 135 ASN A C 1
ATOM 1098 O O . ASN A 1 97 ? 29.32163 16.44760 18.01969 1.000 30.77835 135 ASN A O 1
ATOM 1109 N N . TYR A 1 98 ? 27.24802 15.69343 17.64909 1.000 31.21333 136 TYR A N 1
ATOM 1110 C CA . TYR A 1 98 ? 27.71129 14.61685 16.79473 1.000 28.67379 136 TYR A CA 1
ATOM 1111 C C . TYR A 1 98 ? 28.23642 15.13966 15.46696 1.000 29.58571 136 TYR A C 1
ATOM 1112 O O . TYR A 1 98 ? 27.60719 16.01263 14.85541 1.000 28.59566 136 TYR A O 1
ATOM 1130 N N . PRO A 1 99 ? 29.33483 14.57265 14.95702 1.000 28.32996 137 PRO A N 1
ATOM 1131 C CA . PRO A 1 99 ? 29.92127 14.98793 13.66056 1.000 31.63155 137 PRO A CA 1
ATOM 1132 C C . PRO A 1 99 ? 29.20031 14.41048 12.44814 1.000 29.14420 137 PRO A C 1
ATOM 1133 O O . PRO A 1 99 ? 29.71215 13.58482 11.70228 1.000 32.59831 137 PRO A O 1
ATOM 1144 N N . PHE A 1 100 ? 27.95650 14.82697 12.25340 1.000 26.02276 138 PHE A N 1
ATOM 1145 C CA . PHE A 1 100 ? 27.23276 14.51272 11.03649 1.000 28.43375 138 PHE A CA 1
ATOM 1146 C C . PHE A 1 100 ? 27.92978 15.15711 9.84386 1.000 34.55988 138 PHE A C 1
ATOM 1147 O O . PHE A 1 100 ? 28.54403 16.21713 9.95493 1.000 36.47937 138 PHE A O 1
ATOM 1164 N N . ASP A 1 101 ? 27.84399 14.49457 8.69710 1.000 36.26157 139 ASP A N 1
ATOM 1165 C CA . ASP A 1 101 ? 28.31738 15.07950 7.45395 1.000 37.85233 139 ASP A CA 1
ATOM 1166 C C . ASP A 1 101 ? 27.23928 15.98703 6.85997 1.000 37.51709 139 ASP A C 1
ATOM 1167 O O . ASP A 1 101 ? 26.04199 15.81264 7.10017 1.000 31.51098 139 ASP A O 1
ATOM 1176 N N . SER A 1 102 ? 27.68292 16.97192 6.07165 1.000 36.41052 140 SER A N 1
ATOM 1177 C CA . SER A 1 102 ? 26.75424 17.91689 5.45450 1.000 39.83300 140 SER A CA 1
ATOM 1178 C C . SER A 1 102 ? 25.66828 17.22280 4.63664 1.000 33.55845 140 SER A C 1
ATOM 1179 O O . SER A 1 102 ? 24.51484 17.67512 4.61348 1.000 32.43038 140 SER A O 1
ATOM 1187 N N . ASP A 1 103 ? 26.01624 16.13950 3.92852 1.000 36.74571 141 ASP A N 1
ATOM 1188 C CA . ASP A 1 103 ? 25.02894 15.48285 3.07642 1.000 35.71057 141 ASP A CA 1
ATOM 1189 C C . ASP A 1 103 ? 24.00333 14.67325 3.86792 1.000 33.32163 141 ASP A C 1
ATOM 1190 O O . ASP A 1 103 ? 23.08497 14.10607 3.26633 1.000 31.80910 141 ASP A O 1
ATOM 1199 N N . GLU A 1 104 ? 24.11186 14.61647 5.18837 1.000 33.08415 142 GLU A N 1
ATOM 1200 C CA . GLU A 1 104 ? 23.10735 13.91825 5.98054 1.000 31.31330 142 GLU A CA 1
ATOM 1201 C C . GLU A 1 104 ? 21.99140 14.83265 6.45179 1.000 30.67742 142 GLU A C 1
ATOM 1202 O O . GLU A 1 104 ? 20.95041 14.33322 6.90788 1.000 25.11946 142 GLU A O 1
ATOM 1214 N N . LEU A 1 105 ? 22.18696 16.14582 6.36112 1.000 27.77651 143 LEU A N 1
ATOM 1215 C CA . LEU A 1 105 ? 21.18163 17.09621 6.79128 1.000 30.76510 143 LEU A CA 1
ATOM 1216 C C . LEU A 1 105 ? 20.08570 17.20806 5.75256 1.000 30.34243 143 LEU A C 1
ATOM 1217 O O . LEU A 1 105 ? 20.34461 17.25577 4.54555 1.000 33.95483 143 LEU A O 1
ATOM 1233 N N . SER A 1 106 ? 18.84705 17.21963 6.22468 1.000 31.27481 144 SER A N 1
ATOM 1234 C CA . SER A 1 106 ? 17.71462 17.59348 5.42443 1.000 32.38989 144 SER A CA 1
ATOM 1235 C C . SER A 1 106 ? 17.27998 18.99467 5.88129 1.000 30.25365 144 SER A C 1
ATOM 1236 O O . SER A 1 106 ? 18.12631 19.79643 6.31367 1.000 33.65754 144 SER A O 1
ATOM 1244 N N . SER A 1 107 ? 15.99154 19.27847 5.82518 1.000 33.70554 145 SER A N 1
ATOM 1245 C CA . SER A 1 107 ? 15.51878 20.61527 6.15180 1.000 33.18459 145 SER A CA 1
ATOM 1246 C C . SER A 1 107 ? 15.47916 20.83993 7.66475 1.000 36.40603 145 SER A C 1
ATOM 1247 O O . SER A 1 107 ? 15.58150 19.90758 8.46238 1.000 34.38927 145 SER A O 1
ATOM 1255 N N . PHE A 1 108 ? 15.33227 22.10713 8.04630 1.000 35.09505 146 PHE A N 1
ATOM 1256 C CA . PHE A 1 108 ? 15.16996 22.54017 9.43072 1.000 31.81876 146 PHE A CA 1
ATOM 1257 C C . PHE A 1 108 ? 13.72292 22.97297 9.61359 1.000 37.82411 146 PHE A C 1
ATOM 1258 O O . PHE A 1 108 ? 13.20777 23.77510 8.82820 1.000 39.90976 146 PHE A O 1
ATOM 1275 N N . ASN A 1 109 ? 13.05492 22.42749 10.62573 1.000 30.66214 147 ASN A N 1
ATOM 1276 C CA . ASN A 1 109 ? 11.63800 22.71134 10.85944 1.000 35.18041 147 ASN A CA 1
ATOM 1277 C C . ASN A 1 109 ? 11.55242 23.81947 11.90786 1.000 41.78269 147 ASN A C 1
ATOM 1278 O O . ASN A 1 109 ? 11.35687 23.57791 13.09760 1.000 35.33704 147 ASN A O 1
ATOM 1289 N N . LYS A 1 110 ? 11.70321 25.06477 11.43196 1.000 43.11100 148 LYS A N 1
ATOM 1290 C CA . LYS A 1 110 ? 11.81356 26.20868 12.33288 1.000 44.35682 148 LYS A CA 1
ATOM 1291 C C . LYS A 1 110 ? 10.61501 26.30670 13.26777 1.000 40.52928 148 LYS A C 1
ATOM 1292 O O . LYS A 1 110 ? 10.76258 26.70686 14.42753 1.000 45.05993 148 LYS A O 1
ATOM 1311 N N . SER A 1 111 ? 9.42693 25.94015 12.78661 1.000 38.76446 149 SER A N 1
ATOM 1312 C CA . SER A 1 111 ? 8.17734 26.17144 13.50129 1.000 41.41907 149 SER A CA 1
ATOM 1313 C C . SER A 1 111 ? 7.72846 25.00875 14.38603 1.000 44.21845 149 SER A C 1
ATOM 1314 O O . SER A 1 111 ? 6.64092 25.08049 14.97047 1.000 41.41780 149 SER A O 1
ATOM 1322 N N . ARG A 1 112 ? 8.50677 23.93732 14.49726 1.000 38.18476 150 ARG A N 1
ATOM 1323 C CA . ARG A 1 112 ? 8.05496 22.78949 15.27424 1.000 41.17359 150 ARG A CA 1
ATOM 1324 C C . ARG A 1 112 ? 7.94418 23.15278 16.75685 1.000 36.40293 150 ARG A C 1
ATOM 1325 O O . ARG A 1 112 ? 8.89199 23.66798 17.35132 1.000 40.12997 150 ARG A O 1
ATOM 1346 N N . GLN A 1 113 ? 6.78743 22.87106 17.35543 1.000 40.46877 151 GLN A N 1
ATOM 1347 C CA . GLN A 1 113 ? 6.49005 23.35572 18.69925 1.000 45.80127 151 GLN A CA 1
ATOM 1348 C C . GLN A 1 113 ? 7.02243 22.46675 19.81790 1.000 45.56297 151 GLN A C 1
ATOM 1349 O O . GLN A 1 113 ? 7.15281 22.93850 20.95672 1.000 44.05030 151 GLN A O 1
ATOM 1363 N N . GLU A 1 114 ? 7.31880 21.20238 19.53381 1.000 40.13488 152 GLU A N 1
ATOM 1364 C CA . GLU A 1 114 ? 7.84502 20.28415 20.54240 1.000 33.38062 152 GLU A CA 1
ATOM 1365 C C . GLU A 1 114 ? 8.71240 19.26143 19.82456 1.000 32.42748 152 GLU A C 1
ATOM 1366 O O . GLU A 1 114 ? 8.32094 18.74420 18.77257 1.000 33.14291 152 GLU A O 1
ATOM 1378 N N . GLY A 1 115 ? 9.88069 18.98966 20.38272 1.000 31.58706 153 GLY A N 1
ATOM 1379 C CA . GLY A 1 115 ? 10.85379 18.11048 19.76255 1.000 30.41174 153 GLY A CA 1
ATOM 1380 C C . GLY A 1 115 ? 11.93752 18.88244 19.04287 1.000 29.35051 153 GLY A C 1
ATOM 1381 O O . GLY A 1 115 ? 11.92051 20.11434 18.94181 1.000 31.25235 153 GLY A O 1
ATOM 1385 N N . LYS A 1 116 ? 12.90492 18.12596 18.53099 1.000 24.76463 154 LYS A N 1
ATOM 1386 C CA . LYS A 1 116 ? 14.04073 18.71379 17.83456 1.000 26.82222 154 LYS A CA 1
ATOM 1387 C C . LYS A 1 116 ? 13.61483 19.18586 16.44793 1.000 25.07989 154 LYS A C 1
ATOM 1388 O O . LYS A 1 116 ? 12.58999 18.77513 15.91611 1.000 27.25227 154 LYS A O 1
ATOM 1407 N N . ARG A 1 117 ? 14.43107 20.05800 15.85590 1.000 26.29748 155 ARG A N 1
ATOM 1408 C CA . ARG A 1 117 ? 14.01304 20.76281 14.65193 1.000 25.94572 155 ARG A CA 1
ATOM 1409 C C . ARG A 1 117 ? 14.81947 20.39764 13.42148 1.000 27.67581 155 ARG A C 1
ATOM 1410 O O . ARG A 1 117 ? 14.31141 20.55940 12.30552 1.000 28.74586 155 ARG A O 1
ATOM 1431 N N . GLN A 1 118 ? 16.03108 19.89344 13.58572 1.000 27.98020 156 GLN A N 1
ATOM 1432 C CA . GLN A 1 118 ? 16.83883 19.50636 12.43820 1.000 26.10831 156 GLN A CA 1
ATOM 1433 C C . GLN A 1 118 ? 16.39042 18.13865 11.92190 1.000 26.00683 156 GLN A C 1
ATOM 1434 O O . GLN A 1 118 ? 16.49567 17.13131 12.63769 1.000 26.15496 156 GLN A O 1
ATOM 1448 N N . ARG A 1 119 ? 15.92471 18.09799 10.67500 1.000 29.19149 157 ARG A N 1
ATOM 1449 C CA . ARG A 1 119 ? 15.67424 16.83104 10.00998 1.000 25.76160 157 ARG A CA 1
ATOM 1450 C C . ARG A 1 119 ? 16.95980 16.25010 9.42826 1.000 27.41017 157 ARG A C 1
ATOM 1451 O O . ARG A 1 119 ? 17.85383 16.97407 8.99473 1.000 25.90109 157 ARG A O 1
ATOM 1472 N N . PHE A 1 120 ? 17.04249 14.92269 9.43849 1.000 23.14340 158 PHE A N 1
ATOM 1473 C CA . PHE A 1 120 ? 18.13393 14.16894 8.84174 1.000 25.42919 158 PHE A CA 1
ATOM 1474 C C . PHE A 1 120 ? 17.61324 13.24898 7.74091 1.000 25.31659 158 PHE A C 1
ATOM 1475 O O . PHE A 1 120 ? 16.46794 12.80281 7.77414 1.000 25.09047 158 PHE A O 1
ATOM 1492 N N . LYS A 1 121 ? 18.46760 12.97435 6.75827 1.000 22.47309 159 LYS A N 1
ATOM 1493 C CA . LYS A 1 121 ? 18.10198 12.07776 5.67597 1.000 25.26171 159 LYS A CA 1
ATOM 1494 C C . LYS A 1 121 ? 17.90285 10.64820 6.16970 1.000 27.14733 159 LYS A C 1
ATOM 1495 O O . LYS A 1 121 ? 18.64197 10.14268 7.01872 1.000 23.22633 159 LYS A O 1
ATOM 1514 N N . ILE A 1 122 ? 16.88812 9.99615 5.60616 1.000 28.13143 160 ILE A N 1
ATOM 1515 C CA . ILE A 1 122 ? 16.53278 8.63885 6.00512 1.000 28.26563 160 ILE A CA 1
ATOM 1516 C C . ILE A 1 122 ? 17.73170 7.71088 5.86568 1.000 24.00851 160 ILE A C 1
ATOM 1517 O O . ILE A 1 122 ? 18.40440 7.66224 4.82444 1.000 27.69600 160 ILE A O 1
ATOM 1533 N N . GLY A 1 123 ? 17.99264 6.94722 6.91973 1.000 21.14326 161 GLY A N 1
ATOM 1534 C CA . GLY A 1 123 ? 19.11089 6.04584 6.99216 1.000 22.29222 161 GLY A CA 1
ATOM 1535 C C . GLY A 1 123 ? 20.33234 6.59035 7.69845 1.000 20.15860 161 GLY A C 1
ATOM 1536 O O . GLY A 1 123 ? 21.27757 5.82207 7.93898 1.000 22.40647 161 GLY A O 1
ATOM 1540 N N . THR A 1 124 ? 20.36086 7.89355 8.00494 1.000 20.78355 162 THR A N 1
ATOM 1541 C CA . THR A 1 124 ? 21.50040 8.48936 8.69076 1.000 20.76859 162 THR A CA 1
ATOM 1542 C C . THR A 1 124 ? 21.76613 7.75151 9.99255 1.000 21.78083 162 THR A C 1
ATOM 1543 O O . THR A 1 124 ? 20.83348 7.42293 10.71891 1.000 21.78208 162 THR A O 1
ATOM 1554 N N . LEU A 1 125 ? 23.03660 7.49881 10.27380 1.000 18.47159 163 LEU A N 1
ATOM 1555 C CA . LEU A 1 125 ? 23.45055 6.85383 11.50596 1.000 19.40663 163 LEU A CA 1
ATOM 1556 C C . LEU A 1 125 ? 23.99785 7.86304 12.50351 1.000 24.37440 163 LEU A C 1
ATOM 1557 O O . LEU A 1 125 ? 24.61012 8.87794 12.14667 1.000 22.95673 163 LEU A O 1
ATOM 1573 N N . CYS A 1 126 ? 23.80632 7.54536 13.77690 1.000 21.37020 164 CYS A N 1
ATOM 1574 C CA . CYS A 1 126 ? 24.44624 8.26354 14.87009 1.000 21.15364 164 CYS A CA 1
ATOM 1575 C C . CYS A 1 126 ? 24.93024 7.17563 15.81424 1.000 23.55870 164 CYS A C 1
ATOM 1576 O O . CYS A 1 126 ? 24.12186 6.47499 16.42020 1.000 24.16473 164 CYS A O 1
ATOM 1584 N N . ILE A 1 127 ? 26.23551 7.01475 15.92068 1.000 22.18217 165 ILE A N 1
ATOM 1585 C CA . ILE A 1 127 ? 26.81602 5.95461 16.73380 1.000 25.51046 165 ILE A CA 1
ATOM 1586 C C . ILE A 1 127 ? 26.97212 6.46338 18.16054 1.000 24.55440 165 ILE A C 1
ATOM 1587 O O . ILE A 1 127 ? 27.47527 7.56747 18.37507 1.000 26.85476 165 ILE A O 1
ATOM 1603 N N . TYR A 1 128 ? 26.56913 5.64841 19.14115 1.000 20.24339 166 TYR A N 1
ATOM 1604 C CA . TYR A 1 128 ? 26.60502 6.01649 20.56011 1.000 18.81391 166 TYR A CA 1
ATOM 1605 C C . TYR A 1 128 ? 26.97741 4.74060 21.31283 1.000 19.98453 166 TYR A C 1
ATOM 1606 O O . TYR A 1 128 ? 26.12808 3.88187 21.55521 1.000 20.63476 166 TYR A O 1
ATOM 1624 N N . ASP A 1 129 ? 28.26109 4.59419 21.65176 1.000 24.69016 167 ASP A N 1
ATOM 1625 C CA . ASP A 1 129 ? 28.77011 3.43714 22.38363 1.000 26.54641 167 ASP A CA 1
ATOM 1626 C C . ASP A 1 129 ? 28.46086 2.19328 21.56030 1.000 20.92590 167 ASP A C 1
ATOM 1627 O O . ASP A 1 129 ? 28.92412 2.12463 20.40834 1.000 24.21520 167 ASP A O 1
ATOM 1636 N N . ASP A 1 130 ? 27.71733 1.21565 22.07641 1.000 23.31686 168 ASP A N 1
ATOM 1637 C CA . ASP A 1 130 ? 27.42212 -0.01385 21.35228 1.000 23.29259 168 ASP A CA 1
ATOM 1638 C C . ASP A 1 130 ? 26.08017 0.06217 20.59961 1.000 20.51117 168 ASP A C 1
ATOM 1639 O O . ASP A 1 130 ? 25.55030 -0.98071 20.21671 1.000 23.32916 168 ASP A O 1
ATOM 1648 N N . PHE A 1 131 ? 25.54452 1.25932 20.40370 1.000 18.85823 169 PHE A N 1
ATOM 1649 C CA . PHE A 1 131 ? 24.26011 1.44965 19.72271 1.000 18.30245 169 PHE A CA 1
ATOM 1650 C C . PHE A 1 131 ? 24.44331 2.22928 18.43290 1.000 18.16923 169 PHE A C 1
ATOM 1651 O O . PHE A 1 131 ? 25.10480 3.27052 18.41399 1.000 21.91935 169 PHE A O 1
ATOM 1668 N N . ILE A 1 132 ? 23.85171 1.71189 17.35601 1.000 19.06196 170 ILE A N 1
ATOM 1669 C CA . ILE A 1 132 ? 23.70579 2.41712 16.08731 1.000 17.28554 170 ILE A CA 1
ATOM 1670 C C . ILE A 1 132 ? 22.30400 3.02396 16.07249 1.000 19.03426 170 ILE A C 1
ATOM 1671 O O . ILE A 1 132 ? 21.31789 2.33337 15.81475 1.000 21.21819 170 ILE A O 1
ATOM 1687 N N . LEU A 1 133 ? 22.21356 4.31218 16.33552 1.000 17.98697 171 LEU A N 1
ATOM 1688 C CA . LEU A 1 133 ? 20.94930 5.00733 16.23516 1.000 19.18185 171 LEU A CA 1
ATOM 1689 C C . LEU A 1 133 ? 20.75638 5.39979 14.77592 1.000 20.99809 171 LEU A C 1
ATOM 1690 O O . LEU A 1 133 ? 21.68224 5.86444 14.12326 1.000 21.70035 171 LEU A O 1
ATOM 1706 N N . THR A 1 134 ? 19.56611 5.20017 14.24832 1.000 17.31739 172 THR A N 1
ATOM 1707 C CA . THR A 1 134 ? 19.39888 5.54827 12.83419 1.000 18.03921 172 THR A CA 1
ATOM 1708 C C . THR A 1 134 ? 18.08297 6.27554 12.62178 1.000 16.97044 172 THR A C 1
ATOM 1709 O O . THR A 1 134 ? 17.06746 5.97012 13.27161 1.000 18.39107 172 THR A O 1
ATOM 1720 N N . ALA A 1 135 ? 18.10289 7.23323 11.69138 1.000 18.83083 173 ALA A N 1
ATOM 1721 C CA . ALA A 1 135 ? 16.90405 7.99362 11.33467 1.000 19.98946 173 ALA A CA 1
ATOM 1722 C C . ALA A 1 135 ? 16.04329 7.10425 10.44380 1.000 19.05508 173 ALA A C 1
ATOM 1723 O O . ALA A 1 135 ? 16.32117 6.93443 9.24419 1.000 17.22057 173 ALA A O 1
ATOM 1730 N N . PHE A 1 136 ? 14.98705 6.54450 11.00606 1.000 17.27058 174 PHE A N 1
ATOM 1731 C CA . PHE A 1 136 ? 14.19810 5.54955 10.29715 1.000 15.71029 174 PHE A CA 1
ATOM 1732 C C . PHE A 1 136 ? 12.88933 6.13233 9.79657 1.000 17.80464 174 PHE A C 1
ATOM 1733 O O . PHE A 1 136 ? 12.70983 6.28569 8.58846 1.000 23.47336 174 PHE A O 1
ATOM 1750 N N . SER A 1 137 ? 11.96363 6.45939 10.67540 1.000 18.59836 175 SER A N 1
ATOM 1751 C CA . SER A 1 137 ? 10.65385 6.89367 10.22025 1.000 18.16659 175 SER A CA 1
ATOM 1752 C C . SER A 1 137 ? 10.58574 8.41522 10.13222 1.000 17.61759 175 SER A C 1
ATOM 1753 O O . SER A 1 137 ? 11.35769 9.13975 10.74708 1.000 21.62802 175 SER A O 1
ATOM 1761 N N . LYS A 1 138 ? 9.65040 8.89344 9.32957 1.000 20.47124 176 LYS A N 1
ATOM 1762 C CA . LYS A 1 138 ? 9.32108 10.31250 9.30527 1.000 20.56182 176 LYS A CA 1
ATOM 1763 C C . LYS A 1 138 ? 8.25138 10.56205 10.34827 1.000 19.30883 176 LYS A C 1
ATOM 1764 O O . LYS A 1 138 ? 7.53429 9.64884 10.76603 1.000 22.82497 176 LYS A O 1
ATOM 1783 N N . PHE A 1 139 ? 8.18699 11.80269 10.81617 1.000 23.31632 177 PHE A N 1
ATOM 1784 C CA . PHE A 1 139 ? 7.30581 12.14521 11.91441 1.000 30.19368 177 PHE A CA 1
ATOM 1785 C C . PHE A 1 139 ? 6.11536 12.91275 11.37720 1.000 33.84404 177 PHE A C 1
ATOM 1786 O O . PHE A 1 139 ? 6.27502 13.86433 10.60180 1.000 37.46356 177 PHE A O 1
ATOM 1803 N N . ASP A 1 140 ? 4.94008 12.47943 11.79592 1.000 38.69202 178 ASP A N 1
ATOM 1804 C CA . ASP A 1 140 ? 3.68321 13.16247 11.56652 1.000 50.31920 178 ASP A CA 1
ATOM 1805 C C . ASP A 1 140 ? 3.04176 13.40659 12.92614 1.000 52.38744 178 ASP A C 1
ATOM 1806 O O . ASP A 1 140 ? 2.97806 12.49250 13.76209 1.000 45.38894 178 ASP A O 1
ATOM 1815 N N . ALA A 1 141 ? 2.60229 14.64495 13.15624 1.000 55.02727 179 ALA A N 1
ATOM 1816 C CA . ALA A 1 141 ? 1.90891 14.98118 14.39504 1.000 62.73222 179 ALA A CA 1
ATOM 1817 C C . ALA A 1 141 ? 0.91687 13.89800 14.80743 1.000 57.46958 179 ALA A C 1
ATOM 1818 O O . ALA A 1 141 ? 0.93578 13.42480 15.94653 1.000 56.64603 179 ALA A O 1
ATOM 1825 N N . GLN A 1 142 ? 0.06342 13.46772 13.87773 1.000 65.50581 180 GLN A N 1
ATOM 1826 C CA . GLN A 1 142 ? -1.00910 12.52493 14.17974 1.000 69.83619 180 GLN A CA 1
ATOM 1827 C C . GLN A 1 142 ? -0.56524 11.06597 14.09647 1.000 66.13751 180 GLN A C 1
ATOM 1828 O O . GLN A 1 142 ? -0.78921 10.29337 15.03476 1.000 59.96226 180 GLN A O 1
ATOM 1842 N N . ASN A 1 143 ? 0.03949 10.66592 12.97587 1.000 64.22393 181 ASN A N 1
ATOM 1843 C CA . ASN A 1 143 ? 0.44936 9.27886 12.80196 1.000 61.05671 181 ASN A CA 1
ATOM 1844 C C . ASN A 1 143 ? 1.77290 8.96188 13.48124 1.000 52.10053 181 ASN A C 1
ATOM 1845 O O . ASN A 1 143 ? 2.09813 7.77683 13.62378 1.000 53.74369 181 ASN A O 1
ATOM 1856 N N . LYS A 1 144 ? 2.53177 9.97980 13.89302 1.000 44.10769 182 LYS A N 1
ATOM 1857 C CA . LYS A 1 144 ? 3.74658 9.81923 14.68424 1.000 43.45036 182 LYS A CA 1
ATOM 1858 C C . LYS A 1 144 ? 4.90659 9.21805 13.91119 1.000 36.77423 182 LYS A C 1
ATOM 1859 O O . LYS A 1 144 ? 6.03185 9.73702 13.96190 1.000 35.16848 182 LYS A O 1
ATOM 1878 N N . ALA A 1 145 ? 4.67102 8.07973 13.26751 1.000 24.79107 183 ALA A N 1
ATOM 1879 C CA .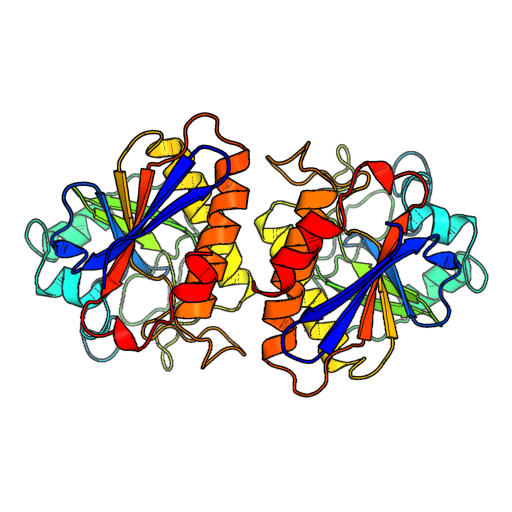 ALA A 1 145 ? 5.75337 7.39150 12.55271 1.000 20.72647 183 ALA A CA 1
ATOM 1880 C C . ALA A 1 145 ? 5.20413 6.90449 11.23190 1.000 18.33787 183 ALA A C 1
ATOM 1881 O O . ALA A 1 145 ? 4.34503 6.00959 11.21971 1.000 20.84448 183 ALA A O 1
ATOM 1888 N N . VAL A 1 146 ? 5.72645 7.46560 10.13387 1.000 19.74813 184 VAL A N 1
ATOM 1889 C CA . VAL A 1 146 ? 5.22254 7.19504 8.79389 1.000 18.87704 184 VAL A CA 1
ATOM 1890 C C . VAL A 1 146 ? 6.37700 7.04925 7.81078 1.000 18.34642 184 VAL A C 1
ATOM 1891 O O . VAL A 1 146 ? 7.40006 7.72683 7.91001 1.000 20.42186 184 VAL A O 1
ATOM 1904 N N . LEU A 1 147 ? 6.16239 6.18013 6.81872 1.000 19.16715 185 LEU A N 1
ATOM 1905 C CA . LEU A 1 147 ? 7.00756 6.01890 5.64851 1.000 20.25896 185 LEU A CA 1
ATOM 1906 C C . LEU A 1 147 ? 6.09709 5.57932 4.51037 1.000 19.87959 185 LEU A C 1
ATOM 1907 O O . LEU A 1 147 ? 5.15471 4.84590 4.74485 1.000 19.84131 185 LEU A O 1
ATOM 1923 N N . THR A 1 148 ? 6.38912 6.00895 3.28090 1.000 18.53098 186 THR A N 1
ATOM 1924 C CA . THR A 1 148 ? 5.87979 5.27526 2.13755 1.000 19.57211 186 THR A CA 1
ATOM 1925 C C . THR A 1 148 ? 6.69881 3.99438 1.90688 1.000 19.15346 186 THR A C 1
ATOM 1926 O O . THR A 1 148 ? 7.82427 3.85762 2.39452 1.000 19.58140 186 THR A O 1
ATOM 1937 N N . MET A 1 149 ? 6.18186 3.08840 1.06070 1.000 21.19415 187 MET A N 1
ATOM 1938 C CA . MET A 1 149 ? 6.95919 1.88593 0.77397 1.000 19.39669 187 MET A CA 1
ATOM 1939 C C . MET A 1 149 ? 8.24814 2.23035 0.03384 1.000 17.58538 187 MET A C 1
ATOM 1940 O O . MET A 1 149 ? 9.29580 1.63299 0.36208 1.000 16.13343 187 MET A O 1
ATOM 1954 N N . PRO A 1 150 ? 8.27655 3.17021 -0.94460 1.000 18.90973 188 PRO A N 1
ATOM 1955 C CA . PRO A 1 150 ? 9.58069 3.56307 -1.50875 1.000 19.64063 188 PRO A CA 1
ATOM 1956 C C . PRO A 1 150 ? 10.56992 4.07439 -0.47105 1.000 17.15819 188 PRO A C 1
ATOM 1957 O O . PRO A 1 150 ? 11.74762 3.69078 -0.50121 1.000 18.48359 188 PRO A O 1
ATOM 1968 N N . GLU A 1 151 ? 10.10980 4.88812 0.50028 1.000 17.19281 189 GLU A N 1
ATOM 1969 C CA . GLU A 1 151 ? 10.96982 5.39303 1.55031 1.000 17.97681 189 GLU A CA 1
ATOM 1970 C C . GLU A 1 151 ? 11.47151 4.27049 2.46983 1.000 16.75750 189 GLU A C 1
ATOM 1971 O O . GLU A 1 151 ? 12.63133 4.32970 2.92484 1.000 16.89099 189 GLU A O 1
ATOM 1983 N N . TYR A 1 152 ? 10.65553 3.25163 2.69953 1.000 17.33836 190 TYR A N 1
ATOM 1984 C CA . TYR A 1 152 ? 11.07946 2.09894 3.50117 1.000 17.45354 190 TYR A CA 1
ATOM 1985 C C . TYR A 1 152 ? 12.21949 1.35935 2.79730 1.000 17.16493 190 TYR A C 1
ATOM 1986 O O . TYR A 1 152 ? 13.26255 1.08115 3.40498 1.000 16.59727 190 TYR A O 1
ATOM 2004 N N . LEU A 1 153 ? 12.07570 1.15052 1.48431 1.000 18.41827 191 LEU A N 1
ATOM 2005 C CA . LEU A 1 153 ? 13.13008 0.48359 0.73409 1.000 17.52580 191 LEU A CA 1
ATOM 2006 C C . LEU A 1 153 ? 14.35935 1.35310 0.65411 1.000 16.40760 191 LEU A C 1
ATOM 2007 O O . LEU A 1 153 ? 15.48886 0.83405 0.70288 1.000 17.30086 191 LEU A O 1
ATOM 2023 N N . GLU A 1 154 ? 14.18107 2.67508 0.50100 1.000 17.73538 192 GLU A N 1
ATOM 2024 C CA . GLU A 1 154 ? 15.33835 3.57566 0.46388 1.000 16.07628 192 GLU A CA 1
ATOM 2025 C C . GLU A 1 154 ? 16.07072 3.56265 1.80736 1.000 16.58733 192 GLU A C 1
ATOM 2026 O O . GLU A 1 154 ? 17.30767 3.56469 1.86437 1.000 17.99688 192 GLU A O 1
ATOM 2038 N N . PHE A 1 155 ? 15.31866 3.53135 2.90075 1.000 16.19109 193 PHE A N 1
ATOM 2039 C CA . PHE A 1 155 ? 15.95917 3.42467 4.19851 1.000 20.01855 193 PHE A CA 1
ATOM 2040 C C . PHE A 1 155 ? 16.84769 2.19750 4.23951 1.000 16.79914 193 PHE A C 1
ATOM 2041 O O . PHE A 1 155 ? 17.98968 2.24546 4.70679 1.000 16.65154 193 PHE A O 1
ATOM 2058 N N . LEU A 1 156 ? 16.30520 1.06594 3.79858 1.000 15.84372 194 LEU A N 1
ATOM 2059 C CA . LEU A 1 156 ? 16.99828 -0.18836 3.98729 1.000 14.37282 194 LEU A CA 1
ATOM 2060 C C . LEU A 1 156 ? 18.26542 -0.18522 3.16056 1.000 13.15621 194 LEU A C 1
ATOM 2061 O O . LEU A 1 156 ? 19.34666 -0.48876 3.67476 1.000 15.28533 194 LEU A O 1
ATOM 2077 N N . ILE A 1 157 ? 18.16238 0.21569 1.88392 1.000 15.96151 195 ILE A N 1
ATOM 2078 C CA . ILE A 1 157 ? 19.37060 0.21730 1.05904 1.000 15.94047 195 ILE A CA 1
ATOM 2079 C C . ILE A 1 157 ? 20.40420 1.17538 1.65539 1.000 14.80034 195 ILE A C 1
ATOM 2080 O O . ILE A 1 157 ? 21.62356 0.87518 1.68666 1.000 17.32635 195 ILE A O 1
ATOM 2096 N N . ASN A 1 158 ? 19.97963 2.37711 2.04614 1.000 15.74426 196 ASN A N 1
ATOM 2097 C CA . ASN A 1 158 ? 20.92188 3.34767 2.59233 1.000 17.86346 196 ASN A CA 1
ATOM 2098 C C . ASN A 1 158 ? 21.54566 2.83960 3.88732 1.000 18.95481 196 ASN A C 1
ATOM 2099 O O . ASN A 1 158 ? 22.75444 2.98602 4.10889 1.000 17.52527 196 ASN A O 1
ATOM 2110 N N . PHE A 1 159 ? 20.72769 2.22869 4.74586 1.000 15.16234 197 PHE A N 1
ATOM 2111 C CA . PHE A 1 159 ? 21.23697 1.69089 6.00907 1.000 15.18908 197 PHE A CA 1
ATOM 2112 C C . PHE A 1 159 ? 22.23085 0.56302 5.78549 1.000 15.90606 197 PHE A C 1
ATOM 2113 O O . PHE A 1 159 ? 23.34552 0.57980 6.34522 1.000 17.08121 197 PHE A O 1
ATOM 2130 N N . TRP A 1 160 ? 21.87732 -0.42048 4.94041 1.000 15.66015 198 TRP A N 1
ATOM 2131 C CA . TRP A 1 160 ? 22.77306 -1.54597 4.71045 1.000 15.72047 198 TRP A CA 1
ATOM 2132 C C . TRP A 1 160 ? 24.05787 -1.09729 4.03830 1.000 16.24530 198 TRP A C 1
ATOM 2133 O O . TRP A 1 160 ? 25.15069 -1.55717 4.40645 1.000 17.89004 198 TRP A O 1
ATOM 2154 N N . ASP A 1 161 ? 23.95330 -0.13845 3.10070 1.000 15.25360 199 ASP A N 1
ATOM 2155 C CA . ASP A 1 161 ? 25.16507 0.38432 2.46348 1.000 18.19972 199 ASP A CA 1
ATOM 2156 C C . ASP A 1 161 ? 26.09395 1.02971 3.48775 1.000 19.24268 199 ASP A C 1
ATOM 2157 O O . ASP A 1 161 ? 27.31685 0.83958 3.42094 1.000 20.28050 199 ASP A O 1
ATOM 2166 N N . LYS A 1 162 ? 25.54350 1.79733 4.43453 1.000 18.58168 200 LYS A N 1
ATOM 2167 C CA . LYS A 1 162 ? 26.35902 2.44522 5.45615 1.000 20.65945 200 LYS A CA 1
ATOM 2168 C C . LYS A 1 162 ? 27.01280 1.42337 6.38690 1.000 18.82821 200 LYS A C 1
ATOM 2169 O O . LYS A 1 162 ? 28.21729 1.51461 6.68002 1.000 19.93627 200 LYS A O 1
ATOM 2188 N N . ILE A 1 163 ? 26.22407 0.44946 6.86123 1.000 17.63452 201 ILE A N 1
ATOM 2189 C CA . ILE A 1 163 ? 26.69319 -0.59180 7.76182 1.000 19.89814 201 ILE A CA 1
ATOM 2190 C C . ILE A 1 163 ? 27.74416 -1.46771 7.08456 1.000 20.73182 201 ILE A C 1
ATOM 2191 O O . ILE A 1 163 ? 28.73094 -1.87211 7.70997 1.000 22.24877 201 ILE A O 1
ATOM 2207 N N . ASN A 1 164 ? 27.57654 -1.74291 5.78857 1.000 17.95223 202 ASN A N 1
ATOM 2208 C CA . ASN A 1 164 ? 28.52173 -2.60087 5.09975 1.000 19.11059 202 ASN A CA 1
ATOM 2209 C C . ASN A 1 164 ? 29.82023 -1.87602 4.80148 1.000 21.69997 202 ASN A C 1
ATOM 2210 O O . ASN A 1 164 ? 30.86122 -2.51551 4.67320 1.000 25.94561 202 ASN A O 1
ATOM 2221 N N . LYS A 1 165 ? 29.77309 -0.55080 4.67774 1.000 18.87244 203 LYS A N 1
ATOM 2222 C CA . LYS A 1 165 ? 30.99704 0.23167 4.49643 1.000 23.21034 203 LYS A CA 1
ATOM 2223 C C . LYS A 1 165 ? 31.74787 0.39696 5.81561 1.000 26.21079 203 LYS A C 1
ATOM 2224 O O . LYS A 1 165 ? 32.93795 0.08027 5.89783 1.000 29.97623 203 LYS A O 1
ATOM 2243 N N . VAL A 1 166 ? 31.05644 0.86455 6.86244 1.000 22.36831 204 VAL A N 1
ATOM 2244 C CA . VAL A 1 166 ? 31.70286 1.25846 8.10404 1.000 24.17023 204 VAL A CA 1
ATOM 2245 C C . VAL A 1 166 ? 31.97793 0.07114 9.02563 1.000 25.68650 204 VAL A C 1
ATOM 2246 O O . VAL A 1 166 ? 32.99956 0.05968 9.73520 1.000 25.68042 204 VAL A O 1
ATOM 2259 N N . TYR A 1 167 ? 31.11334 -0.93827 9.02146 1.000 22.31431 205 TYR A N 1
ATOM 2260 C CA . TYR A 1 167 ? 31.17033 -2.06625 9.95358 1.000 18.00116 205 TYR A CA 1
ATOM 2261 C C . TYR A 1 167 ? 31.42407 -3.37535 9.20856 1.000 20.01165 205 TYR A C 1
ATOM 2262 O O . TYR A 1 167 ? 31.03739 -4.44782 9.65137 1.000 19.08857 205 TYR A O 1
ATOM 2280 N N . ALA A 1 168 ? 32.13800 -3.29574 8.08053 1.000 20.60744 206 ALA A N 1
ATOM 2281 C CA . ALA A 1 168 ? 32.61750 -4.49601 7.40579 1.000 22.76480 206 ALA A CA 1
ATOM 2282 C C . ALA A 1 168 ? 33.26626 -5.44851 8.40887 1.000 20.27538 206 ALA A C 1
ATOM 2283 O O . ALA A 1 168 ? 34.06437 -5.02940 9.25053 1.000 22.80856 206 ALA A O 1
ATOM 2290 N N . GLN A 1 169 ? 32.89857 -6.72207 8.33194 1.000 20.97377 207 GLN A N 1
ATOM 2291 C CA . GLN A 1 169 ? 33.45037 -7.82130 9.11419 1.000 20.44931 207 GLN A CA 1
ATOM 2292 C C . GLN A 1 169 ? 33.13558 -7.71382 10.59164 1.000 24.87786 207 GLN A C 1
ATOM 2293 O O . GLN A 1 169 ? 33.76058 -8.42396 11.40067 1.000 27.35923 207 GLN A O 1
ATOM 2307 N N . GLN A 1 170 ? 32.21620 -6.82996 10.97710 1.000 20.20613 208 GLN A N 1
ATOM 2308 C CA . GLN A 1 170 ? 31.81465 -6.64846 12.37034 1.000 17.50768 208 GLN A CA 1
ATOM 2309 C C . GLN A 1 170 ? 30.36218 -7.05931 12.55307 1.000 20.27725 208 GLN A C 1
ATOM 2310 O O . GLN A 1 170 ? 29.54735 -6.92174 11.64449 1.000 19.76287 208 GLN A O 1
ATOM 2324 N N . SER A 1 171 ? 30.05121 -7.54257 13.75239 1.000 19.67850 209 SER 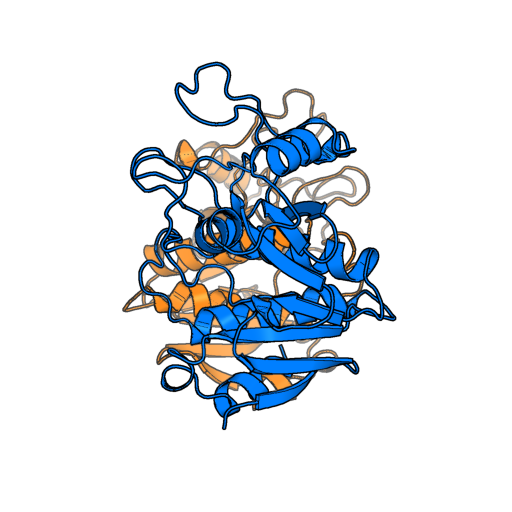A N 1
ATOM 2325 C CA . SER A 1 171 ? 28.69786 -7.96667 14.06830 1.000 17.86340 209 SER A CA 1
ATOM 2326 C C . SER A 1 171 ? 27.80119 -6.75343 14.25893 1.000 19.02248 209 SER A C 1
ATOM 2327 O O . SER A 1 171 ? 28.14046 -5.82161 15.00930 1.000 20.50889 209 SER A O 1
ATOM 2335 N N . VAL A 1 172 ? 26.62759 -6.79359 13.62086 1.000 19.27866 210 VAL A N 1
ATOM 2336 C CA . VAL A 1 172 ? 25.61824 -5.76045 13.78155 1.000 18.52644 210 VAL A CA 1
ATOM 2337 C C . VAL A 1 172 ? 24.29984 -6.49412 13.94122 1.000 17.11019 210 VAL A C 1
ATOM 2338 O O . VAL A 1 172 ? 23.94918 -7.32714 13.09739 1.000 18.73692 210 VAL A O 1
ATOM 2351 N N . SER A 1 173 ? 23.60534 -6.23953 15.04278 1.000 16.48065 211 SER A N 1
ATOM 2352 C CA . SER A 1 173 ? 22.29352 -6.78975 15.29841 1.000 16.14728 211 SER A CA 1
ATOM 2353 C C . SER A 1 173 ? 21.21458 -5.73954 15.11907 1.000 15.22244 211 SER A C 1
ATOM 2354 O O . SER A 1 173 ? 21.36620 -4.59330 15.56053 1.000 16.13261 211 SER A O 1
ATOM 2362 N N . THR A 1 174 ? 20.13293 -6.12406 14.44342 1.000 16.71959 212 THR A N 1
ATOM 2363 C CA . THR A 1 174 ? 19.01647 -5.22241 14.19775 1.000 17.79869 212 THR A CA 1
ATOM 2364 C C . THR A 1 174 ? 17.71496 -5.91907 14.52830 1.000 17.34329 212 THR A C 1
ATOM 2365 O O . THR A 1 174 ? 17.61000 -7.14638 14.40887 1.000 17.29830 212 THR A O 1
ATOM 2376 N N . PRO A 1 175 ? 16.72232 -5.16333 14.91733 1.000 18.73269 213 PRO A N 1
ATOM 2377 C CA . PRO A 1 175 ? 15.35686 -5.69355 14.96756 1.000 17.30441 213 PRO A CA 1
ATOM 2378 C C . PRO A 1 175 ? 14.71780 -5.71754 13.58972 1.000 22.82558 213 PRO A C 1
ATOM 2379 O O . PRO A 1 175 ? 15.37017 -5.39494 12.59161 1.000 18.39452 213 PRO A O 1
ATOM 2390 N N . ILE A 1 176 ? 13.43621 -6.07769 13.49563 1.000 17.97582 214 ILE A N 1
ATOM 2391 C CA . ILE A 1 176 ? 12.72783 -6.00585 12.21099 1.000 16.12053 214 ILE A CA 1
ATOM 2392 C C . ILE A 1 176 ? 12.18548 -4.58783 12.02544 1.000 18.30724 214 ILE A C 1
ATOM 2393 O O . ILE A 1 176 ? 11.10490 -4.23270 12.54614 1.000 20.35415 214 ILE A O 1
ATOM 2409 N N . PHE A 1 177 ? 12.85767 -3.81814 11.16996 1.000 19.16967 215 PHE A N 1
ATOM 2410 C CA . PHE A 1 177 ? 12.50146 -2.42922 10.95226 1.000 17.83645 215 PHE A CA 1
ATOM 2411 C C . PHE A 1 177 ? 11.10827 -2.31005 10.34780 1.000 16.08967 215 PHE A C 1
ATOM 2412 O O . PHE A 1 177 ? 10.76701 -3.01537 9.37996 1.000 17.88696 215 PHE A O 1
ATOM 2429 N N . GLY A 1 178 ? 10.29578 -1.45289 10.93821 1.000 15.57197 216 GLY A N 1
ATOM 2430 C CA . GLY A 1 178 ? 8.97898 -1.14419 10.39712 1.000 18.29965 216 GLY A CA 1
ATOM 2431 C C . GLY A 1 178 ? 7.84455 -1.97256 10.95315 1.000 20.09699 216 GLY A C 1
ATOM 2432 O O . GLY A 1 178 ? 6.69206 -1.74403 10.57545 1.000 21.11743 216 GLY A O 1
ATOM 2436 N N . SER A 1 179 ? 8.13449 -2.92324 11.84317 1.000 19.32282 217 SER A N 1
ATOM 2437 C CA . SER A 1 179 ? 7.15022 -3.87784 12.30960 1.000 21.63028 217 SER A CA 1
ATOM 2438 C C . SER A 1 179 ? 6.54319 -3.45504 13.63457 1.000 21.51464 217 SER A C 1
ATOM 2439 O O . SER A 1 179 ? 5.76290 -4.21228 14.20561 1.000 22.50540 217 SER A O 1
ATOM 2447 N N . GLY A 1 180 ? 6.87039 -2.25272 14.10483 1.000 18.88726 218 GLY A N 1
ATOM 2448 C CA . GLY A 1 180 ? 6.26347 -1.69292 15.30630 1.000 20.36195 218 GLY A CA 1
ATOM 2449 C C . GLY A 1 180 ? 5.16830 -0.73216 14.90305 1.000 22.32458 218 GLY A C 1
ATOM 2450 O O . GLY A 1 180 ? 4.36075 -1.03082 14.00185 1.000 21.61362 218 GLY A O 1
ATOM 2454 N N . ILE A 1 181 ? 5.19402 0.46725 15.48678 1.000 19.63701 219 ILE A N 1
ATOM 2455 C CA . ILE A 1 181 ? 4.10314 1.40748 15.28794 1.000 20.20432 219 ILE A CA 1
ATOM 2456 C C . ILE A 1 181 ? 4.19000 2.13731 13.95225 1.000 20.52939 219 ILE A C 1
ATOM 2457 O O . ILE A 1 181 ? 3.22304 2.80519 13.57499 1.000 21.92122 219 ILE A O 1
ATOM 2473 N N . THR A 1 182 ? 5.30761 2.01409 13.21814 1.000 19.47442 220 THR A N 1
ATOM 2474 C CA . THR A 1 182 ? 5.41344 2.68164 11.92738 1.000 17.56388 220 THR A CA 1
ATOM 2475 C C . THR A 1 182 ? 4.25888 2.30499 11.00735 1.000 17.36838 220 THR A C 1
ATOM 2476 O O . THR A 1 182 ? 3.93969 1.12351 10.85413 1.000 19.68224 220 THR A O 1
ATOM 2487 N N . ARG A 1 183 ? 3.66813 3.30219 10.36308 1.000 19.41438 221 ARG A N 1
ATOM 2488 C CA . ARG A 1 183 ? 2.68679 3.07046 9.30154 1.000 20.10322 221 ARG A CA 1
ATOM 2489 C C . ARG A 1 183 ? 3.37244 3.26711 7.95048 1.000 18.09446 221 ARG A C 1
ATOM 2490 O O . ARG A 1 183 ? 3.77579 4.38692 7.59700 1.000 19.98425 221 ARG A O 1
ATOM 2511 N N . ILE A 1 184 ? 3.47534 2.18622 7.20232 1.000 19.46109 222 ILE A N 1
ATOM 2512 C CA . ILE A 1 184 ? 3.97315 2.22811 5.84343 1.000 18.70394 222 ILE A CA 1
ATOM 2513 C C . ILE A 1 184 ? 2.75985 2.44590 4.95267 1.000 19.46007 222 ILE A C 1
ATOM 2514 O O . ILE A 1 184 ? 1.83437 1.62051 4.93435 1.000 19.41119 222 ILE A O 1
ATOM 2530 N N . LYS A 1 185 ? 2.73562 3.60893 4.28515 1.000 20.36481 223 LYS A N 1
ATOM 2531 C CA . LYS A 1 185 ? 1.55246 4.02395 3.54972 1.000 23.59528 223 LYS A CA 1
ATOM 2532 C C . LYS A 1 185 ? 1.12770 2.94945 2.55595 1.000 22.25449 223 LYS A C 1
ATOM 2533 O O . LYS A 1 185 ? 1.94715 2.41991 1.79056 1.000 22.06636 223 LYS A O 1
ATOM 2552 N N . GLU A 1 186 ? -0.16244 2.65549 2.57869 1.000 22.86104 224 GLU A N 1
ATOM 2553 C CA . GLU A 1 186 ? -0.85853 1.64418 1.78195 1.000 25.73436 224 GLU A CA 1
ATOM 2554 C C . GLU A 1 186 ? -0.52889 0.21118 2.17660 1.000 23.06934 224 GLU A C 1
ATOM 2555 O O . GLU A 1 186 ? -0.97892 -0.72428 1.51366 1.000 24.26425 224 GLU A O 1
ATOM 2567 N N . HIS A 1 187 ? 0.23800 -0.00270 3.24703 1.000 20.40434 225 HIS A N 1
ATOM 2568 C CA . HIS A 1 187 ? 0.66110 -1.32397 3.67871 1.000 17.28485 225 HIS A CA 1
ATOM 2569 C C . HIS A 1 187 ? 0.47711 -1.45784 5.17395 1.000 20.35562 225 HIS A C 1
ATOM 2570 O O . HIS A 1 187 ? 1.33286 -2.00263 5.88804 1.000 19.69389 225 HIS A O 1
ATOM 2584 N N . LYS A 1 188 ? -0.66833 -0.98686 5.67148 1.000 21.25854 226 LYS A N 1
ATOM 2585 C CA . LYS A 1 188 ? -0.80398 -0.84619 7.11896 1.000 22.83176 226 LYS A CA 1
ATOM 2586 C C . LYS A 1 188 ? -0.67779 -2.18492 7.82813 1.000 21.55507 226 LYS A C 1
ATOM 2587 O O . LYS A 1 188 ? -0.25483 -2.23072 8.98995 1.000 29.63773 226 LYS A O 1
ATOM 2606 N N . ASN A 1 189 ? -1.06000 -3.28162 7.17561 1.000 20.55701 227 ASN A N 1
ATOM 2607 C CA . ASN A 1 189 ? -1.08353 -4.58049 7.82146 1.000 29.53170 227 ASN A CA 1
ATOM 2608 C C . ASN A 1 189 ? -0.02901 -5.52633 7.26496 1.000 25.63341 227 ASN A C 1
ATOM 2609 O O . ASN A 1 189 ? -0.17725 -6.74837 7.38502 1.000 23.28622 227 ASN A O 1
ATOM 2620 N N . ILE A 1 190 ? 0.99770 -4.99848 6.58094 1.000 22.73026 228 ILE A N 1
ATOM 2621 C CA . ILE A 1 190 ? 2.08986 -5.85727 6.14540 1.000 22.55488 228 ILE A CA 1
ATOM 2622 C C . ILE A 1 190 ? 2.60474 -6.67200 7.33999 1.000 20.34145 228 ILE A C 1
ATOM 2623 O O . ILE A 1 190 ? 2.73718 -6.15027 8.45228 1.000 23.24525 228 ILE A O 1
ATOM 2639 N N . THR A 1 191 ? 2.92150 -7.94329 7.10118 1.000 19.21319 229 THR A N 1
ATOM 2640 C CA . THR A 1 191 ? 3.26103 -8.85487 8.17588 1.000 20.13381 229 THR A CA 1
ATOM 2641 C C . THR A 1 191 ? 4.73537 -8.69490 8.57749 1.000 22.37410 229 THR A C 1
ATOM 2642 O O . THR A 1 191 ? 5.56157 -8.22008 7.81430 1.000 20.19855 229 THR A O 1
ATOM 2653 N N . ASP A 1 192 ? 5.04270 -9.06743 9.81176 1.000 21.36022 230 ASP A N 1
ATOM 2654 C CA . ASP A 1 192 ? 6.44138 -9.06464 10.22053 1.000 19.91433 230 ASP A CA 1
ATOM 2655 C C . ASP A 1 192 ? 7.28194 -9.97551 9.33902 1.000 19.92412 230 ASP A C 1
ATOM 2656 O O . ASP A 1 192 ? 8.45465 -9.67529 9.07302 1.000 20.85885 230 ASP A O 1
ATOM 2665 N N . GLU A 1 193 ? 6.73392 -11.11462 8.91571 1.000 22.19239 231 GLU A N 1
ATOM 2666 C CA . GLU A 1 193 ? 7.47754 -12.00851 8.03903 1.000 23.55664 231 GLU A CA 1
ATOM 2667 C C . GLU A 1 193 ? 7.79972 -11.33258 6.71511 1.000 18.96424 231 GLU A C 1
ATOM 2668 O O . GLU A 1 193 ? 8.91647 -11.47030 6.20484 1.000 18.02766 231 GLU A O 1
ATOM 2680 N N . ASP A 1 194 ? 6.83335 -10.61222 6.13458 1.000 19.95185 232 ASP A N 1
ATOM 2681 C CA . ASP A 1 194 ? 7.10588 -9.94596 4.86128 1.000 21.68904 232 ASP A CA 1
ATOM 2682 C C . ASP A 1 194 ? 8.13649 -8.83365 5.02467 1.000 20.12409 232 ASP A C 1
ATOM 2683 O O . ASP A 1 194 ? 8.98815 -8.64256 4.14458 1.000 17.21964 232 ASP A O 1
ATOM 2692 N N . LEU A 1 195 ? 8.10868 -8.10437 6.14977 1.000 17.76639 233 LEU A N 1
ATOM 2693 C CA . LEU A 1 195 ? 9.15722 -7.10968 6.37498 1.000 17.96569 233 LEU A CA 1
ATOM 2694 C C . LEU A 1 195 ? 10.51383 -7.77632 6.55289 1.000 15.86443 233 LEU A C 1
ATOM 2695 O O . LEU A 1 195 ? 11.52167 -7.25508 6.08440 1.000 17.17485 233 LEU A O 1
ATOM 2711 N N . LEU A 1 196 ? 10.56578 -8.92922 7.22683 1.000 15.03844 234 LEU A N 1
ATOM 2712 C CA . LEU A 1 196 ? 11.83210 -9.65507 7.36867 1.000 17.41697 234 LEU A CA 1
ATOM 2713 C C . LEU A 1 196 ? 12.37665 -10.06224 6.00991 1.000 18.37430 234 LEU A C 1
ATOM 2714 O O . LEU A 1 196 ? 13.57557 -9.89377 5.73927 1.000 17.22930 234 LEU A O 1
ATOM 2730 N N . LYS A 1 197 ? 11.50922 -10.54773 5.11659 1.000 17.15997 235 LYS A N 1
ATOM 2731 C CA . LYS A 1 197 ? 11.97800 -10.92335 3.78058 1.000 20.16794 235 LYS A CA 1
ATOM 2732 C C . LYS A 1 197 ? 12.50424 -9.70715 3.00678 1.000 18.25151 235 LYS A C 1
ATOM 2733 O O . LYS A 1 197 ? 13.57927 -9.77721 2.36419 1.000 15.98489 235 LYS A O 1
ATOM 2752 N N . ILE A 1 198 ? 11.83697 -8.55859 3.13778 1.000 17.04166 236 ILE A N 1
ATOM 2753 C CA . ILE A 1 198 ? 12.31382 -7.33919 2.47992 1.000 15.13154 236 ILE A CA 1
ATOM 2754 C C . ILE A 1 198 ? 13.68499 -6.93958 3.03196 1.000 14.35504 236 ILE A C 1
ATOM 2755 O O . ILE A 1 198 ? 14.59139 -6.58005 2.28908 1.000 16.25319 236 ILE A O 1
ATOM 2771 N N . MET A 1 199 ? 13.86713 -7.05218 4.35144 1.000 13.73313 237 MET A N 1
ATOM 2772 C CA . MET A 1 199 ? 15.16719 -6.78301 4.94780 1.000 16.24611 237 MET A CA 1
ATOM 2773 C C . MET A 1 199 ? 16.24842 -7.66630 4.34402 1.000 16.38042 237 MET A C 1
ATOM 2774 O O . MET A 1 199 ? 17.36131 -7.18057 4.07206 1.000 16.23999 237 MET A O 1
ATOM 2788 N N . LEU A 1 200 ? 15.95324 -8.95774 4.16080 1.000 17.41125 238 LEU A N 1
ATOM 2789 C CA . LEU A 1 200 ? 16.92447 -9.90039 3.62292 1.000 17.65007 238 LEU A CA 1
ATOM 2790 C C . LEU A 1 200 ? 17.21010 -9.61856 2.15842 1.000 15.52106 238 LEU A C 1
ATOM 2791 O O . LEU A 1 200 ? 18.38759 -9.59759 1.75324 1.000 17.30541 238 LEU A O 1
ATOM 2807 N N . TRP A 1 201 ? 16.15355 -9.38620 1.35504 1.000 16.98592 239 TRP A N 1
ATOM 2808 C CA . TRP A 1 201 ? 16.35218 -9.08743 -0.07305 1.000 18.74964 239 TRP A CA 1
ATOM 2809 C C . TRP A 1 201 ? 17.20627 -7.83644 -0.25276 1.000 17.98285 239 TRP A C 1
ATOM 2810 O O . TRP A 1 201 ? 18.13078 -7.81626 -1.09140 1.000 15.64753 239 TRP A O 1
ATOM 2831 N N . THR A 1 202 ? 16.92341 -6.78472 0.52022 1.000 16.01133 240 THR A N 1
ATOM 2832 C CA . THR A 1 202 ? 17.66017 -5.54975 0.37703 1.000 14.07581 240 THR A CA 1
ATOM 2833 C C . THR A 1 202 ? 19.07447 -5.71672 0.92440 1.000 15.60122 240 THR A C 1
ATOM 2834 O O . THR A 1 202 ? 20.00724 -5.13597 0.39840 1.000 15.45651 240 THR A O 1
ATOM 2845 N N . PHE A 1 203 ? 19.25859 -6.48479 2.00320 1.000 13.55851 241 PHE A N 1
ATOM 2846 C CA . PHE A 1 203 ? 20.61980 -6.68336 2.47830 1.000 15.14883 241 PHE A CA 1
ATOM 2847 C C . PHE A 1 203 ? 21.45427 -7.39409 1.40021 1.000 15.77036 241 PHE A C 1
ATOM 2848 O O . PHE A 1 203 ? 22.63033 -7.04623 1.16924 1.000 16.15139 241 PHE A O 1
ATOM 2865 N N . ARG A 1 204 ? 20.87233 -8.39896 0.75187 1.000 15.96983 242 ARG A N 1
ATOM 2866 C CA . ARG A 1 204 ? 21.58185 -9.11616 -0.30219 1.000 18.15277 242 ARG A CA 1
ATOM 2867 C C . ARG A 1 204 ? 21.99167 -8.17523 -1.43642 1.000 18.94754 242 ARG A C 1
ATOM 2868 O O . ARG A 1 204 ? 23.12532 -8.25314 -1.91834 1.000 18.02742 242 ARG A O 1
ATOM 2889 N N . ILE A 1 205 ? 21.08570 -7.29930 -1.87506 1.000 18.72056 243 ILE A N 1
ATOM 2890 C CA . ILE A 1 205 ? 21.40840 -6.31189 -2.90728 1.000 16.12792 243 ILE A CA 1
ATOM 2891 C C . ILE A 1 205 ? 22.57230 -5.44490 -2.46991 1.000 20.05344 243 ILE A C 1
ATOM 2892 O O . ILE A 1 205 ? 23.51237 -5.19582 -3.24097 1.000 17.55092 243 ILE A O 1
ATOM 2908 N N . SER A 1 206 ? 22.56392 -4.99003 -1.21276 1.000 16.28626 244 SER A N 1
ATOM 2909 C CA . SER A 1 206 ? 23.61988 -4.12354 -0.75268 1.000 17.90438 244 SER A CA 1
ATOM 2910 C C . SER A 1 206 ? 24.92870 -4.88762 -0.68273 1.000 18.15804 244 SER A C 1
ATOM 2911 O O . SER A 1 206 ? 25.96152 -4.42601 -1.18603 1.000 21.52584 244 SER A O 1
ATOM 2919 N N . GLU A 1 207 ? 24.90769 -6.06781 -0.06744 1.000 19.42354 245 GLU A N 1
ATOM 2920 C CA . GLU A 1 207 ? 26.15368 -6.72560 0.27487 1.000 21.11969 245 GLU A CA 1
ATOM 2921 C C . GLU A 1 207 ? 26.81583 -7.29597 -0.95382 1.000 23.54713 245 GLU A C 1
ATOM 2922 O O . GLU A 1 207 ? 28.03835 -7.43472 -0.95659 1.000 25.58231 245 GLU A O 1
ATOM 2934 N N . MET A 1 208 ? 26.06183 -7.48575 -2.03750 1.000 24.99150 246 MET A N 1
ATOM 2935 C CA . MET A 1 208 ? 26.64177 -8.06044 -3.24774 1.000 28.21594 246 MET A CA 1
ATOM 2936 C C . MET A 1 208 ? 27.73577 -7.19132 -3.83852 1.000 28.79986 246 MET A C 1
ATOM 2937 O O . MET A 1 208 ? 28.51217 -7.68957 -4.64944 1.000 32.65419 246 MET A O 1
ATOM 2951 N N . ARG A 1 209 ? 27.80102 -5.90193 -3.48245 1.000 24.14219 247 ARG A N 1
ATOM 2952 C CA . ARG A 1 209 ? 28.83907 -5.02236 -4.00483 1.000 28.06452 247 ARG A CA 1
ATOM 2953 C C . ARG A 1 209 ? 30.01853 -4.82083 -3.05065 1.000 28.30369 247 ARG A C 1
ATOM 2954 O O . ARG A 1 209 ? 30.96667 -4.09923 -3.39834 1.000 31.51863 247 ARG A O 1
ATOM 2975 N N . PHE A 1 210 ? 30.00741 -5.44662 -1.87555 1.000 24.10985 248 PHE A N 1
ATOM 2976 C CA . PHE A 1 210 ? 31.07567 -5.31812 -0.89450 1.000 23.53673 248 PHE A CA 1
ATOM 2977 C C . PHE A 1 210 ? 31.83360 -6.63193 -0.78051 1.000 23.84841 248 PHE A C 1
ATOM 2978 O O . PHE A 1 210 ? 31.23132 -7.71210 -0.71846 1.000 26.46419 248 PHE A O 1
ATOM 2995 N N . LYS A 1 211 ? 33.17325 -6.58196 -0.73113 1.000 23.16500 249 LYS A N 1
ATOM 2996 C CA . LYS A 1 211 ? 33.83262 -7.87717 -0.61064 1.000 26.25539 249 LYS A CA 1
ATOM 2997 C C . LYS A 1 211 ? 33.60914 -8.48802 0.77353 1.000 26.62850 249 LYS A C 1
ATOM 2998 O O . LYS A 1 211 ? 33.42509 -9.70415 0.89772 1.000 29.13431 249 LYS A O 1
ATOM 3017 N N . TYR A 1 212 ? 33.60651 -7.65059 1.81466 1.000 26.24214 250 TYR A N 1
ATOM 3018 C CA . TYR A 1 212 ? 33.47886 -8.07756 3.20677 1.000 29.07185 250 TYR A CA 1
ATOM 3019 C C . TYR A 1 212 ? 32.34132 -7.33721 3.89407 1.000 27.00879 250 TYR A C 1
ATOM 3020 O O . TYR A 1 212 ? 32.56772 -6.31345 4.56415 1.000 28.09750 250 TYR A O 1
ATOM 3038 N N . PRO A 1 213 ? 31.11848 -7.84300 3.79763 1.000 24.60768 251 PRO A N 1
ATOM 3039 C CA . PRO A 1 213 ? 29.97985 -7.14369 4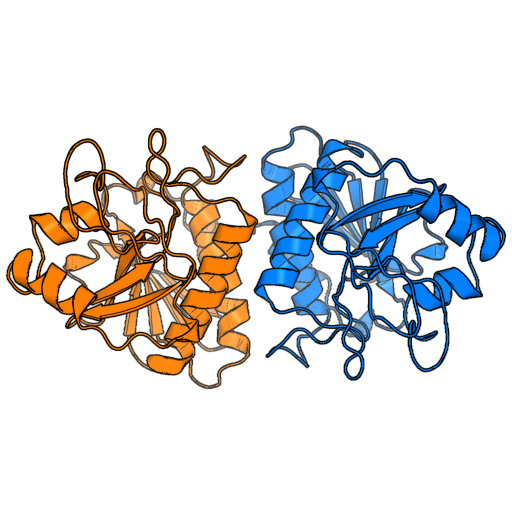.41537 1.000 22.74006 251 PRO A CA 1
ATOM 3040 C C . PRO A 1 213 ? 30.02493 -7.17698 5.94066 1.000 21.85877 251 PRO A C 1
ATOM 3041 O O . PRO A 1 213 ? 30.84883 -7.83693 6.57199 1.000 21.19049 251 PRO A O 1
ATOM 3052 N N . ALA A 1 214 ? 29.13091 -6.39625 6.53110 1.000 17.71700 252 ALA A N 1
ATOM 3053 C CA . ALA A 1 214 ? 28.86865 -6.53477 7.97058 1.000 17.10712 252 ALA A CA 1
ATOM 3054 C C . ALA A 1 214 ? 28.36990 -7.95392 8.24429 1.000 17.99048 252 ALA A C 1
ATOM 3055 O O . ALA A 1 214 ? 27.89826 -8.65942 7.34598 1.000 23.78124 252 ALA A O 1
ATO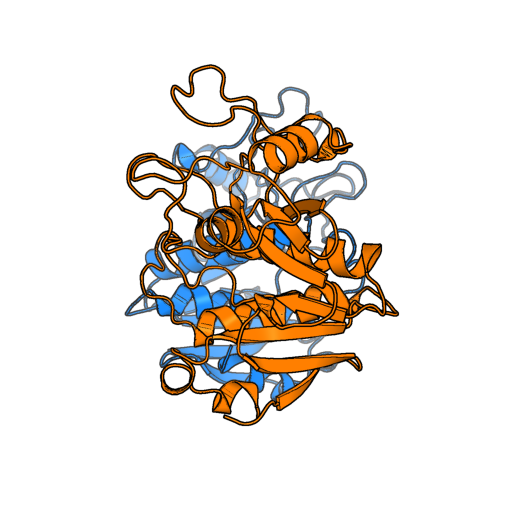M 3062 N N . LYS A 1 215 ? 28.51196 -8.39830 9.49011 1.000 17.61336 253 LYS A N 1
ATOM 3063 C CA . LYS A 1 215 ? 28.00209 -9.69070 9.93868 1.000 18.09878 253 LYS A CA 1
ATOM 3064 C C . LYS A 1 215 ? 26.65375 -9.41445 10.60594 1.000 16.61258 253 LYS A C 1
ATOM 3065 O O . LYS A 1 215 ? 26.59820 -9.07799 11.79130 1.000 20.71253 253 LYS A O 1
ATOM 3084 N N . LEU A 1 216 ? 25.58713 -9.57266 9.84844 1.000 18.61016 254 LEU A N 1
ATOM 3085 C CA . LEU A 1 216 ? 24.24866 -9.18536 10.25097 1.000 19.43817 254 LEU A CA 1
ATOM 3086 C C . LEU A 1 216 ? 23.55515 -10.28707 11.03586 1.000 18.03236 254 LEU A C 1
ATOM 3087 O O . LEU A 1 216 ? 23.54964 -11.45204 10.62166 1.000 18.45210 254 LEU A O 1
ATOM 3103 N N . THR A 1 217 ? 22.95551 -9.90358 12.17851 1.000 18.16890 255 THR A N 1
ATOM 3104 C CA . THR A 1 217 ? 21.96888 -10.71622 12.88149 1.000 16.55811 255 THR A CA 1
ATOM 3105 C C . THR A 1 217 ? 20.69474 -9.90730 13.01231 1.000 17.58236 255 THR A C 1
ATOM 3106 O O . THR A 1 217 ? 20.73499 -8.73826 13.40951 1.000 19.37762 255 THR A O 1
ATOM 3117 N N . ILE A 1 218 ? 19.57173 -10.51752 12.65294 1.000 18.32423 256 ILE A N 1
ATOM 3118 C CA . ILE A 1 218 ? 18.25040 -9.92332 12.80731 1.000 17.65747 256 ILE A CA 1
ATOM 3119 C C . ILE A 1 218 ? 17.60597 -10.62442 13.98918 1.000 18.46188 256 ILE A C 1
ATOM 3120 O O . ILE A 1 218 ? 17.55076 -11.85724 14.01061 1.000 19.32528 256 ILE A O 1
ATOM 3136 N N . VAL A 1 219 ? 17.14748 -9.83993 14.96495 1.000 17.50727 257 VAL A N 1
ATOM 3137 C CA . VAL A 1 219 ? 16.62063 -10.34399 16.23004 1.000 18.27778 257 VAL A CA 1
ATOM 3138 C C . VAL A 1 219 ? 15.11962 -10.14153 16.18876 1.000 18.28509 257 VAL A C 1
ATOM 3139 O O . VAL A 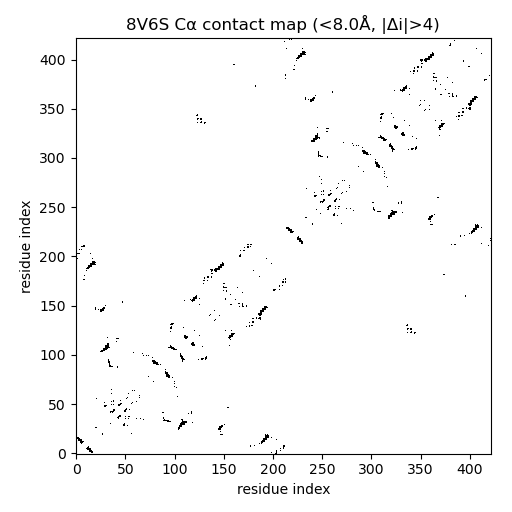1 219 ? 14.65086 -9.00667 16.05458 1.000 21.07778 257 VAL A O 1
ATOM 3152 N N . ILE A 1 220 ? 14.38792 -11.25117 16.29379 1.000 21.56636 258 ILE A N 1
ATOM 3153 C CA . ILE A 1 220 ? 12.93533 -11.27111 16.39901 1.000 18.45651 258 ILE A CA 1
ATOM 3154 C C . ILE A 1 220 ? 12.58447 -11.29966 17.87287 1.000 22.85112 258 ILE A C 1
ATOM 3155 O O . ILE A 1 220 ? 13.14139 -12.09978 18.63657 1.000 24.96760 258 ILE A O 1
ATOM 3171 N N . HIS A 1 221 ? 11.67737 -10.43285 18.28180 1.000 21.63577 259 HIS A N 1
ATOM 3172 C CA . HIS A 1 221 ? 11.34950 -10.42100 19.69907 1.000 27.72365 259 HIS A CA 1
ATOM 3173 C C . HIS A 1 221 ? 10.76062 -11.77820 20.08509 1.000 31.28956 259 HIS A C 1
ATOM 3174 O O . HIS A 1 221 ? 9.95428 -12.36070 19.35473 1.000 27.62502 259 HIS A O 1
ATOM 3188 N N . LYS A 1 222 ? 11.22210 -12.30853 21.22733 1.000 33.20131 260 LYS A N 1
ATOM 3189 C CA . LYS A 1 222 ? 10.80294 -13.64535 21.64842 1.000 43.02604 260 LYS A CA 1
ATOM 3190 C C . LYS A 1 222 ? 9.28826 -13.80470 21.62102 1.000 41.19463 260 LYS A C 1
ATOM 3191 O O . LYS A 1 222 ? 8.78060 -14.90402 21.37494 1.000 43.96625 260 LYS A O 1
ATOM 3210 N N . ASP A 1 223 ? 8.55695 -12.71363 21.83633 1.000 43.75876 261 ASP A N 1
ATOM 3211 C CA . ASP A 1 223 ? 7.10479 -12.72854 21.88055 1.000 44.40159 261 ASP A CA 1
ATOM 3212 C C . ASP A 1 223 ? 6.45199 -12.85004 20.51532 1.000 45.60124 261 ASP A C 1
ATOM 3213 O O . ASP A 1 223 ? 5.24758 -13.11448 20.45303 1.000 49.15236 261 ASP A O 1
ATOM 3222 N N . LYS A 1 224 ? 7.20024 -12.65712 19.43053 1.000 41.45718 262 LYS A N 1
ATOM 3223 C CA . LYS A 1 224 ? 6.64106 -12.68992 18.08869 1.000 40.73351 262 LYS A CA 1
ATOM 3224 C C . LYS A 1 224 ? 7.20929 -13.82276 17.23831 1.000 39.86435 262 LYS A C 1
ATOM 3225 O O . LYS A 1 224 ? 6.91532 -13.88147 16.04075 1.000 42.07524 262 LYS A O 1
ATOM 3244 N N . ILE A 1 225 ? 7.99647 -14.73434 17.82634 1.000 45.53159 263 ILE A N 1
ATOM 3245 C CA . ILE A 1 225 ? 8.70503 -15.73421 17.02293 1.000 42.72198 263 ILE A CA 1
ATOM 3246 C C . ILE A 1 225 ? 7.73259 -16.70256 16.36355 1.000 43.10271 263 ILE A C 1
ATOM 3247 O O . ILE A 1 225 ? 8.00826 -17.21460 15.26887 1.000 40.60661 263 ILE A O 1
ATOM 3263 N N . ASN A 1 226 ? 6.57736 -16.95260 16.98799 1.000 45.63731 264 ASN A N 1
ATOM 3264 C CA . ASN A 1 226 ? 5.61306 -17.90185 16.44577 1.000 48.00142 264 ASN A CA 1
ATOM 3265 C C . ASN A 1 226 ? 4.83773 -17.35712 15.25210 1.000 48.73065 264 ASN A C 1
ATOM 3266 O O . ASN A 1 226 ? 4.16161 -18.13770 14.57237 1.000 48.99555 264 ASN A O 1
ATOM 3277 N N . THR A 1 227 ? 4.91834 -16.05403 14.98056 1.000 47.18243 265 THR A N 1
ATOM 3278 C CA . THR A 1 227 ? 4.30239 -15.44837 13.80966 1.000 45.34948 265 THR A CA 1
ATOM 3279 C C . THR A 1 227 ? 5.21538 -15.47451 12.58753 1.000 43.51576 265 THR A C 1
ATOM 3280 O O . THR A 1 227 ? 4.81512 -14.98553 11.52602 1.000 46.12682 265 THR A O 1
ATOM 3291 N N . ILE A 1 228 ? 6.42381 -16.01915 12.71600 1.000 39.56126 266 ILE A N 1
ATOM 3292 C CA . ILE A 1 228 ? 7.41803 -16.04612 11.65132 1.000 38.56944 266 ILE A CA 1
ATOM 3293 C C . ILE A 1 228 ? 7.89560 -17.47911 11.48690 1.000 38.31979 266 ILE A C 1
ATOM 3294 O O . ILE A 1 228 ? 8.31529 -18.11476 12.46081 1.000 34.61764 266 ILE A O 1
ATOM 3310 N N . ASN A 1 229 ? 7.81174 -17.99207 10.26186 1.000 35.82275 267 ASN A N 1
ATOM 3311 C CA . ASN A 1 229 ? 8.28886 -19.33190 9.94254 1.000 38.21616 267 ASN A CA 1
ATOM 3312 C C . ASN A 1 229 ? 9.69458 -19.19200 9.37923 1.000 35.54431 267 ASN A C 1
ATOM 3313 O O . ASN A 1 229 ? 9.86950 -18.72371 8.25268 1.000 37.56154 267 ASN A O 1
ATOM 3324 N N . LEU A 1 230 ? 10.69778 -19.58587 10.16260 1.000 35.36116 268 LEU A N 1
ATOM 3325 C CA . LEU A 1 230 ? 12.07481 -19.36819 9.73261 1.000 37.28900 268 LEU A CA 1
ATOM 3326 C C . LEU A 1 230 ? 12.46229 -20.23808 8.53493 1.000 43.12212 268 LEU A C 1
ATOM 3327 O O . LEU A 1 230 ? 13.44209 -19.91593 7.85079 1.000 39.49849 268 LEU A O 1
ATOM 3343 N N . LEU A 1 231 ? 11.69969 -21.29313 8.23251 1.000 45.57458 269 LEU A N 1
ATOM 3344 C CA . LEU A 1 231 ? 11.95859 -22.06765 7.01708 1.000 45.39662 269 LEU A CA 1
ATOM 3345 C C . LEU A 1 231 ? 11.54499 -21.30830 5.75574 1.000 43.94250 269 LEU A C 1
ATOM 3346 O O . LEU A 1 231 ? 12.27547 -21.31627 4.75808 1.000 49.71588 269 LEU A O 1
ATOM 3362 N N . ASP A 1 232 ? 10.37001 -20.66999 5.76499 1.000 48.13816 270 ASP A N 1
ATOM 3363 C CA . ASP A 1 232 ? 10.00768 -19.77317 4.66850 1.000 46.91555 270 ASP A CA 1
ATOM 3364 C C . ASP A 1 232 ? 11.10552 -18.74619 4.43820 1.000 46.49658 270 ASP A C 1
ATOM 3365 O O . ASP A 1 232 ? 11.47490 -18.44847 3.29459 1.000 45.98469 270 ASP A O 1
ATOM 3374 N N . ILE A 1 233 ? 11.62800 -18.19151 5.53284 1.000 43.94801 271 ILE A N 1
ATOM 3375 C CA . ILE A 1 233 ? 12.58796 -17.09975 5.47199 1.000 46.14615 271 ILE A CA 1
ATOM 3376 C C . ILE A 1 233 ? 13.86118 -17.52007 4.75972 1.000 43.27795 271 ILE A C 1
ATOM 3377 O O . ILE A 1 233 ? 14.48888 -16.69697 4.07900 1.000 45.63575 271 ILE A O 1
ATOM 3393 N N . LYS A 1 234 ? 14.25934 -18.79625 4.88671 1.000 43.80618 272 LYS A N 1
ATOM 3394 C CA . LYS A 1 234 ? 15.51130 -19.25395 4.28526 1.000 47.48448 272 LYS A CA 1
ATOM 3395 C C . LYS A 1 234 ? 15.54284 -19.03389 2.77516 1.000 48.46920 272 LYS A C 1
ATOM 3396 O O . LYS A 1 234 ? 16.61474 -18.79789 2.20027 1.000 46.71465 272 LYS A O 1
ATOM 3415 N N . THR A 1 235 ? 14.38297 -19.12101 2.12050 1.000 51.01039 273 THR A N 1
ATOM 3416 C CA . THR A 1 235 ? 14.31625 -19.03587 0.66481 1.000 49.42521 273 THR A CA 1
ATOM 3417 C C . THR A 1 235 ? 14.76790 -17.67814 0.13840 1.000 47.52395 273 THR A C 1
ATOM 3418 O O . THR A 1 235 ? 15.19300 -17.56943 -1.01617 1.000 48.29904 273 THR A O 1
ATOM 3429 N N . ALA A 1 236 ? 14.66325 -16.63216 0.95673 1.000 47.36142 274 ALA A N 1
ATOM 3430 C CA . ALA A 1 236 ? 14.99667 -15.28505 0.52104 1.000 39.90958 274 ALA A CA 1
ATOM 3431 C C . ALA A 1 236 ? 16.49386 -15.06737 0.34590 1.000 35.86311 274 ALA A C 1
ATOM 3432 O O . ALA A 1 236 ? 16.88651 -14.02234 -0.18480 1.000 35.72491 274 ALA A O 1
ATOM 3439 N N . LYS A 1 237 ? 17.33465 -16.01394 0.77845 1.000 39.26500 275 LYS A N 1
ATOM 3440 C CA . LYS A 1 237 ? 18.77409 -15.88615 0.56538 1.000 38.80665 275 LYS A CA 1
ATOM 3441 C C . LYS A 1 237 ? 19.14465 -15.87033 -0.90951 1.000 37.11359 275 LYS A C 1
ATOM 3442 O O . LYS A 1 237 ? 20.27197 -15.48999 -1.25208 1.000 35.95424 275 LYS A O 1
ATOM 3461 N N . ASN A 1 238 ? 18.24108 -16.31120 -1.78121 1.000 37.59944 276 ASN A N 1
ATOM 3462 C CA . ASN A 1 238 ? 18.48291 -16.35454 -3.21809 1.000 37.18884 276 ASN A CA 1
ATOM 3463 C C . ASN A 1 238 ? 18.01497 -15.09226 -3.92413 1.000 33.96665 276 ASN A C 1
ATOM 3464 O O . ASN A 1 238 ? 18.22405 -14.95259 -5.13613 1.000 32.63892 276 ASN A O 1
ATOM 3475 N N . GLY A 1 239 ? 17.39608 -14.17556 -3.19978 1.000 34.11319 277 GLY A N 1
ATOM 3476 C CA . GLY A 1 239 ? 17.00994 -12.91044 -3.76623 1.000 31.99025 277 GLY A CA 1
ATOM 3477 C C . GLY A 1 239 ? 15.57793 -12.83290 -4.23042 1.000 27.05679 277 GLY A C 1
ATOM 3478 O O . GLY A 1 239 ? 15.26938 -11.81934 -4.83869 1.000 25.52763 277 GLY A O 1
ATOM 3482 N N . LEU B 1 27 ? 14.28575 -21.51847 -24.91355 1.000 45.52605 65 LEU B N 1
ATOM 3483 C CA . LEU B 1 27 ? 13.91167 -21.30224 -23.51796 1.000 51.16249 65 LEU B CA 1
ATOM 3484 C C . LEU B 1 27 ? 12.39631 -21.28027 -23.33419 1.000 50.84851 65 LEU B C 1
ATOM 3485 O O . LEU B 1 27 ? 11.68458 -20.48081 -23.95034 1.000 46.85889 65 LEU B O 1
ATOM 3500 N N . LYS B 1 28 ? 11.90640 -22.15065 -22.45735 1.000 41.41624 66 LYS B N 1
ATOM 3501 C CA . LYS B 1 28 ? 10.47417 -22.34245 -22.29262 1.000 46.93881 66 LYS B CA 1
ATOM 3502 C C . LYS B 1 28 ? 9.92973 -21.32809 -21.29122 1.000 49.13877 66 LYS B C 1
ATOM 3503 O O . LYS B 1 28 ? 10.52188 -21.10843 -20.22870 1.000 45.95664 66 LYS B O 1
ATOM 3522 N N . SER B 1 29 ? 8.81329 -20.69892 -21.65107 1.000 42.45900 67 SER B N 1
ATOM 3523 C CA . SER B 1 29 ? 8.10616 -19.80333 -20.74649 1.000 36.10318 67 SER B CA 1
ATOM 3524 C C . SER B 1 29 ? 7.90705 -20.47397 -19.39189 1.000 37.36925 67 SER B C 1
ATOM 3525 O O . SER B 1 29 ? 7.68174 -21.68362 -19.31287 1.000 39.31949 67 SER B O 1
ATOM 3533 N N . ILE B 1 30 ? 8.01527 -19.69413 -18.31356 1.000 33.06403 68 ILE B N 1
ATOM 3534 C CA . ILE B 1 30 ? 7.71072 -20.19430 -16.97815 1.000 32.99010 68 ILE B CA 1
ATOM 3535 C C . ILE B 1 30 ? 6.58026 -19.35558 -16.39374 1.000 36.61474 68 ILE B C 1
ATOM 3536 O O . ILE B 1 30 ? 6.50751 -18.14058 -16.62074 1.000 27.38118 68 ILE B O 1
ATOM 3552 N N . ASP B 1 31 ? 5.69080 -20.01153 -15.65732 1.000 33.68856 69 ASP B N 1
ATOM 3553 C CA . ASP B 1 31 ? 4.58824 -19.35820 -14.96619 1.000 34.38818 69 ASP B CA 1
ATOM 3554 C C . ASP B 1 31 ? 4.87393 -19.43636 -13.47940 1.000 32.32695 69 ASP B C 1
ATOM 3555 O O . ASP B 1 31 ? 5.06464 -20.53559 -12.93849 1.000 36.15747 69 ASP B O 1
ATOM 3564 N N . LEU B 1 32 ? 4.91752 -18.27922 -12.82816 1.000 30.45702 70 LEU B N 1
ATOM 3565 C CA . LEU B 1 32 ? 5.18071 -18.19875 -11.39740 1.000 28.49023 70 LEU B CA 1
ATOM 3566 C C . LEU B 1 32 ? 3.89158 -17.87729 -10.66511 1.000 31.18204 70 LEU B C 1
ATOM 3567 O O . LEU B 1 32 ? 3.14882 -16.98327 -11.08076 1.000 32.22938 70 LEU B O 1
ATOM 3583 N N . ASN B 1 33 ? 3.63176 -18.58622 -9.57474 1.000 32.85949 71 ASN B N 1
ATOM 3584 C CA . ASN B 1 33 ? 2.52290 -18.25221 -8.69816 1.000 38.88743 71 ASN B CA 1
ATOM 3585 C C . ASN B 1 33 ? 3.04744 -17.32507 -7.60889 1.000 42.77387 71 ASN B C 1
ATOM 3586 O O . ASN B 1 33 ? 3.82539 -17.74264 -6.74493 1.000 42.82801 71 ASN B O 1
ATOM 3597 N N . ILE B 1 34 ? 2.62176 -16.06830 -7.65204 1.000 41.47083 72 ILE B N 1
ATOM 3598 C CA . ILE B 1 34 ? 3.07474 -15.04394 -6.72290 1.000 43.27089 72 ILE B CA 1
ATOM 3599 C C . ILE B 1 34 ? 1.84266 -14.58522 -5.96509 1.000 43.36892 72 ILE B C 1
ATOM 3600 O O . ILE B 1 34 ? 1.09569 -13.72415 -6.45065 1.000 39.31516 72 ILE B O 1
ATOM 3616 N N . GLU B 1 35 ? 1.61525 -15.15813 -4.79103 1.000 46.27369 73 GLU B N 1
ATOM 3617 C CA . GLU B 1 35 ? 0.49036 -14.75578 -3.96072 1.000 48.92297 73 GLU B CA 1
ATOM 3618 C C . GLU B 1 35 ? -0.80794 -14.85374 -4.75202 1.000 41.53202 73 GLU B C 1
ATOM 3619 O O . GLU B 1 35 ? -1.56213 -13.89120 -4.88379 1.000 44.20729 73 GLU B O 1
ATOM 3631 N N . GLY B 1 36 ? -1.03999 -16.03497 -5.32907 1.000 47.23201 74 GLY B N 1
ATOM 3632 C CA . GLY B 1 36 ? -2.26431 -16.31598 -6.04854 1.000 49.93636 74 GLY B CA 1
ATOM 3633 C C . GLY B 1 36 ? -2.32177 -15.81076 -7.47531 1.000 54.34946 74 GLY B C 1
ATOM 3634 O O . GLY B 1 36 ? -3.17938 -16.26868 -8.24077 1.000 52.43247 74 GLY B O 1
ATOM 3638 N N . SER B 1 37 ? -1.44471 -14.88221 -7.86296 1.000 53.16017 75 SER B N 1
ATOM 3639 C CA . SER B 1 37 ? -1.48174 -14.26217 -9.18137 1.000 48.32100 75 SER B CA 1
ATOM 3640 C C . SER B 1 37 ? -0.40476 -14.86774 -10.07087 1.000 39.81925 75 SER B C 1
ATOM 3641 O O . SER B 1 37 ? 0.71497 -15.10494 -9.62301 1.000 38.60228 75 SER B O 1
ATOM 3649 N N . LYS B 1 38 ? -0.74432 -15.10273 -11.33432 1.000 38.28178 76 LYS B N 1
ATOM 3650 C CA . LYS B 1 38 ? 0.22114 -15.65775 -12.27119 1.000 32.86002 76 LYS B CA 1
ATOM 3651 C C . LYS B 1 38 ? 1.08953 -14.54627 -12.84365 1.000 29.49092 76 LYS B C 1
ATOM 3652 O O . LYS B 1 38 ? 0.56726 -13.54229 -13.33293 1.000 29.96528 76 LYS B O 1
ATOM 3671 N N . VAL B 1 39 ? 2.41043 -14.72968 -12.77753 1.000 27.25617 77 VAL B N 1
ATOM 3672 C CA . VAL B 1 39 ? 3.38199 -13.90140 -13.49117 1.000 26.87818 77 VAL B CA 1
ATOM 3673 C C . VAL B 1 39 ? 4.11002 -14.79488 -14.48196 1.000 20.61644 77 VAL B C 1
ATOM 3674 O O . VAL B 1 39 ? 4.63538 -15.84178 -14.10270 1.000 23.97055 77 VAL B O 1
ATOM 3687 N N . THR B 1 40 ? 4.15088 -14.38366 -15.74287 1.000 21.39916 78 THR B N 1
ATOM 3688 C CA . THR B 1 40 ? 4.84154 -15.14064 -16.77419 1.000 23.42403 78 THR B CA 1
ATOM 3689 C C . THR B 1 40 ? 6.18805 -14.49219 -17.08313 1.000 22.76547 78 THR B C 1
ATOM 3690 O O . THR B 1 40 ? 6.27124 -13.27083 -17.19260 1.000 22.47666 78 THR B O 1
ATOM 3701 N N . VAL B 1 41 ? 7.23764 -15.31007 -17.20453 1.000 21.34015 79 VAL B N 1
ATOM 3702 C CA . VAL B 1 41 ? 8.55912 -14.86199 -17.65900 1.000 20.10401 79 VAL B CA 1
ATOM 3703 C C . VAL B 1 41 ? 8.86416 -15.64979 -18.92240 1.000 19.74008 79 VAL B C 1
ATOM 3704 O O . VAL B 1 41 ? 8.85917 -16.88235 -18.89736 1.000 23.54372 79 VAL B O 1
ATOM 3717 N N . LYS B 1 42 ? 9.07617 -14.95549 -20.03089 1.000 22.41103 80 LYS B N 1
ATOM 3718 C CA . LYS B 1 42 ? 9.21869 -15.63783 -21.31832 1.000 24.80090 80 LYS B CA 1
ATOM 3719 C C . LYS B 1 42 ? 10.30661 -14.96188 -22.13432 1.000 25.69187 80 LYS B C 1
ATOM 3720 O O . LYS B 1 42 ? 10.61247 -13.79165 -21.92575 1.000 22.92201 80 LYS B O 1
ATOM 3739 N N . ALA B 1 43 ? 10.86422 -15.70816 -23.08747 1.000 26.08973 81 ALA B N 1
ATOM 3740 C CA . ALA B 1 43 ? 11.75918 -15.15054 -24.08817 1.000 25.65735 81 ALA B CA 1
ATOM 3741 C C . ALA B 1 43 ? 10.92572 -14.66011 -25.25495 1.000 27.05995 81 ALA B C 1
ATOM 3742 O O . ALA B 1 43 ? 9.93273 -15.29141 -25.63340 1.000 28.88253 81 ALA B O 1
ATOM 3749 N N . GLY B 1 44 ? 11.31034 -13.51633 -25.80596 1.000 23.52126 82 GLY B N 1
ATOM 3750 C CA . GLY B 1 44 ? 10.59075 -13.00290 -26.95651 1.000 26.27491 82 GLY B CA 1
ATOM 3751 C C . GLY B 1 44 ? 11.00639 -11.59788 -27.29529 1.000 24.95889 82 GLY B C 1
ATOM 3752 O O . GLY B 1 44 ? 12.13831 -11.18355 -27.03753 1.000 27.70166 82 GLY B O 1
ATOM 3756 N N . ASP B 1 45 ? 10.06752 -10.86921 -27.86747 1.000 24.14097 83 ASP B N 1
ATOM 3757 C CA . ASP B 1 45 ? 10.28784 -9.53922 -28.42105 1.000 22.56237 83 ASP B CA 1
ATOM 3758 C C . ASP B 1 45 ? 9.11564 -8.70799 -27.94584 1.000 24.52957 83 ASP B C 1
ATOM 3759 O O . ASP B 1 45 ? 7.97018 -9.02244 -28.28874 1.000 23.07398 83 ASP B O 1
ATOM 3768 N N . ILE B 1 46 ? 9.39284 -7.68475 -27.12762 1.000 20.80036 84 ILE B N 1
ATOM 3769 C CA . ILE B 1 46 ? 8.31057 -6.91586 -26.51667 1.000 20.13672 84 ILE B CA 1
ATOM 3770 C C . ILE B 1 46 ? 7.36851 -6.36062 -27.57588 1.000 22.73402 84 ILE B C 1
ATOM 3771 O O . ILE B 1 46 ? 6.15173 -6.28284 -27.36390 1.000 21.66245 84 ILE B O 1
ATOM 3787 N N . PHE B 1 47 ? 7.89433 -6.00756 -28.74284 1.000 19.60253 85 PHE B N 1
ATOM 3788 C CA . PHE B 1 47 ? 7.07414 -5.38648 -29.76199 1.000 21.18362 85 PHE B CA 1
ATOM 3789 C C . PHE B 1 47 ? 6.09709 -6.35256 -30.40392 1.000 24.74664 85 PHE B C 1
ATOM 3790 O O . PHE B 1 47 ? 5.11713 -5.89935 -30.99423 1.000 24.07413 85 PHE B O 1
ATOM 3807 N N . LEU B 1 48 ? 6.29421 -7.65552 -30.24822 1.000 23.67991 86 LEU B N 1
ATOM 3808 C CA . LEU B 1 48 ? 5.34852 -8.64358 -30.74772 1.000 26.39522 86 LEU B CA 1
ATOM 3809 C C . LEU B 1 48 ? 4.27029 -8.99743 -29.73868 1.000 29.48986 86 LEU B C 1
ATOM 3810 O O . LEU B 1 48 ? 3.30331 -9.67997 -30.10227 1.000 29.60661 86 LEU B O 1
ATOM 3826 N N . GLU B 1 49 ? 4.39175 -8.54744 -28.49218 1.000 25.68503 87 GLU B N 1
ATOM 3827 C CA . GLU B 1 49 ? 3.37999 -8.87854 -27.50804 1.000 28.82187 87 GLU B CA 1
ATOM 3828 C C . GLU B 1 49 ? 2.05793 -8.25523 -27.92565 1.000 28.55056 87 GLU B C 1
ATOM 3829 O O . GLU B 1 49 ? 2.02402 -7.08319 -28.32256 1.000 29.14359 87 GLU B O 1
ATOM 3841 N N . PRO B 1 50 ? 0.96520 -9.00047 -27.87878 1.000 31.54487 88 PRO B N 1
ATOM 3842 C CA . PRO B 1 50 ? -0.34161 -8.36794 -27.95245 1.000 34.77682 88 PRO B CA 1
ATOM 3843 C C . PRO B 1 50 ? -0.63351 -7.71320 -26.61440 1.000 32.42089 88 PRO B C 1
ATOM 3844 O O . PRO B 1 50 ? -0.20775 -8.17005 -25.54010 1.000 38.51282 88 PRO B O 1
ATOM 3855 N N . GLY B 1 51 ? -1.31747 -6.60892 -26.69710 1.000 33.89943 89 GLY B N 1
ATOM 3856 C CA . GLY B 1 51 ? -1.72483 -5.92453 -25.51643 1.000 28.45429 89 GLY B CA 1
ATOM 3857 C C . GLY B 1 51 ? -0.69946 -4.90261 -25.08854 1.000 22.81356 89 GLY B C 1
ATOM 3858 O O . GLY B 1 51 ? 0.23570 -4.54317 -25.82089 1.000 25.26364 89 GLY B O 1
ATOM 3862 N N . LEU B 1 52 ? -0.86020 -4.46213 -23.85187 1.000 23.78884 90 LEU B N 1
ATOM 3863 C CA . LEU B 1 52 ? -0.09782 -3.33095 -23.36631 1.000 21.61998 90 LEU B CA 1
ATOM 3864 C C . LEU B 1 52 ? 1.37419 -3.70379 -23.20509 1.000 22.28681 90 LEU B C 1
ATOM 3865 O O . LEU B 1 52 ? 1.69732 -4.74780 -22.63796 1.000 21.09546 90 LEU B O 1
ATOM 3881 N N . LYS B 1 53 ? 2.24552 -2.82829 -23.68922 1.000 19.47016 91 LYS B N 1
ATOM 3882 C CA . LYS B 1 53 ? 3.68674 -3.01058 -23.69348 1.000 20.06226 91 LYS B CA 1
ATOM 3883 C C . LYS B 1 53 ? 4.32964 -1.82541 -22.99971 1.000 20.29609 91 LYS B C 1
ATOM 3884 O O . LYS B 1 53 ? 4.09791 -0.67038 -23.39769 1.000 18.03582 91 LYS B O 1
ATOM 3903 N N . ALA B 1 54 ? 5.15558 -2.09422 -21.98122 1.000 16.46622 92 ALA B N 1
ATOM 3904 C CA . ALA B 1 54 ? 5.84346 -1.02014 -21.28821 1.000 16.68483 92 ALA B CA 1
ATOM 3905 C C . ALA B 1 54 ? 7.18152 -0.72421 -21.94878 1.000 18.27073 92 ALA B C 1
ATOM 3906 O O . ALA B 1 54 ? 7.92470 -1.64223 -22.30224 1.000 20.73167 92 ALA B O 1
ATOM 3913 N N . ILE B 1 55 ? 7.46838 0.57491 -22.12644 1.000 17.51549 93 ILE B N 1
ATOM 3914 C CA . ILE B 1 55 ? 8.74528 1.05128 -22.66443 1.000 16.09297 93 ILE B CA 1
ATOM 3915 C C . ILE B 1 55 ? 9.32587 2.09341 -21.72127 1.000 19.49065 93 ILE B C 1
ATOM 3916 O O . ILE B 1 55 ? 8.66049 3.08071 -21.38532 1.000 19.11159 93 ILE B O 1
ATOM 3932 N N . ALA B 1 56 ? 10.58968 1.90608 -21.33148 1.000 16.04725 94 ALA B N 1
ATOM 3933 C CA . ALA B 1 56 ? 11.25563 2.84826 -20.44139 1.000 16.88842 94 ALA B CA 1
ATOM 3934 C C . ALA B 1 56 ? 11.72574 4.08715 -21.21001 1.000 16.78595 94 ALA B C 1
ATOM 3935 O O . ALA B 1 56 ? 12.62074 4.00421 -22.04961 1.000 15.73808 94 ALA B O 1
ATOM 3942 N N . PHE B 1 57 ? 11.12284 5.21887 -20.94060 1.000 16.98170 95 PHE B N 1
ATOM 3943 C CA . PHE B 1 57 ? 11.58964 6.54088 -21.32495 1.000 17.32110 95 PHE B CA 1
ATOM 3944 C C . PHE B 1 57 ? 12.36891 7.15254 -20.14854 1.000 18.18458 95 PHE B C 1
ATOM 3945 O O . PHE B 1 57 ? 12.66577 6.47420 -19.15538 1.000 18.27314 95 PHE B O 1
ATOM 3962 N N . ASN B 1 58 ? 12.73897 8.41476 -20.26172 1.000 16.80166 96 ASN B N 1
ATOM 3963 C CA . ASN B 1 58 ? 13.46773 9.03666 -19.15091 1.000 16.99419 96 ASN B CA 1
ATOM 3964 C C . ASN B 1 58 ? 12.60375 10.07362 -18.44981 1.000 17.60365 96 ASN B C 1
ATOM 3965 O O . ASN B 1 58 ? 11.39289 10.19966 -18.70722 1.000 18.37898 96 ASN B O 1
ATOM 3976 N N . GLU B 1 59 ? 13.21690 10.79179 -17.49557 1.000 18.14332 97 GLU B N 1
ATOM 3977 C CA . GLU B 1 59 ? 12.46770 11.70809 -16.64003 1.000 21.60487 97 GLU B CA 1
ATOM 3978 C C . GLU B 1 59 ? 11.85486 12.88605 -17.38974 1.000 21.26781 97 GLU B C 1
ATOM 3979 O O . GLU B 1 59 ? 10.96598 13.56285 -16.84580 1.000 22.84874 97 GLU B O 1
ATOM 3991 N N . TYR B 1 60 ? 12.29340 13.14521 -18.61718 1.000 18.33250 98 TYR B N 1
ATOM 3992 C CA . TYR B 1 60 ? 11.73241 14.20025 -19.45492 1.000 20.68009 98 TYR B CA 1
ATOM 3993 C C . TYR B 1 60 ? 10.76346 13.68471 -20.52103 1.000 20.33700 98 TYR B C 1
ATOM 3994 O O . TYR B 1 60 ? 10.23032 14.48461 -21.30009 1.000 22.18888 98 TYR B O 1
ATOM 4012 N N . PHE B 1 61 ? 10.55829 12.37360 -20.60777 1.000 18.11607 99 PHE B N 1
ATOM 4013 C CA . PHE B 1 61 ? 9.93746 11.76338 -21.79124 1.000 16.61242 99 PHE B CA 1
ATOM 4014 C C . PHE B 1 61 ? 10.59415 12.27485 -23.07582 1.000 18.83182 99 PHE B C 1
ATOM 4015 O O . PHE B 1 61 ? 9.92469 12.55357 -24.07152 1.000 19.78660 99 PHE B O 1
ATOM 4032 N N . ASP B 1 62 ? 11.93308 12.33486 -23.07684 1.000 16.96163 100 ASP B N 1
ATOM 4033 C CA . ASP B 1 62 ? 12.65535 12.70974 -24.29078 1.000 18.98252 100 ASP B CA 1
ATOM 4034 C C . ASP B 1 62 ? 12.32244 11.79942 -25.47208 1.000 19.01524 100 ASP B C 1
ATOM 4035 O O . ASP B 1 62 ? 12.17635 10.57842 -25.33274 1.000 18.00162 100 ASP B O 1
ATOM 4044 N N . THR B 1 63 ? 12.33310 12.39974 -26.66479 1.000 20.50324 101 THR B N 1
ATOM 4045 C CA . THR B 1 63 ? 12.10717 11.69668 -27.91994 1.000 21.51853 101 THR B CA 1
ATOM 4046 C C . THR B 1 63 ? 13.17690 11.93344 -28.97881 1.000 22.10617 101 THR B C 1
ATOM 4047 O O . THR B 1 63 ? 13.10907 11.30118 -30.03682 1.000 24.75130 101 THR B O 1
ATOM 4058 N N . ILE B 1 64 ? 14.14340 12.81351 -28.74809 1.000 20.03199 102 ILE B N 1
ATOM 4059 C CA . ILE B 1 64 ? 15.20520 13.03363 -29.72919 1.000 22.09615 102 ILE B CA 1
ATOM 4060 C C . ILE B 1 64 ? 16.17200 11.85484 -29.66127 1.000 22.13323 102 ILE B C 1
ATOM 4061 O O . ILE B 1 64 ? 16.72975 11.57174 -28.59218 1.000 22.59026 102 ILE B O 1
ATOM 4077 N N . VAL B 1 65 ? 16.36375 11.16138 -30.79144 1.000 20.66304 103 VAL B N 1
ATOM 4078 C CA . VAL B 1 65 ? 17.25898 10.01486 -30.88976 1.000 18.24708 103 VAL B CA 1
ATOM 4079 C C . VAL B 1 65 ? 18.48661 10.46024 -31.67889 1.000 22.57275 103 VAL B C 1
ATOM 4080 O O . VAL B 1 65 ? 18.39863 10.75494 -32.87950 1.000 23.67600 103 VAL B O 1
ATOM 4093 N N . ASN B 1 66 ? 19.61614 10.54836 -30.99208 1.000 21.95412 104 ASN B N 1
ATOM 4094 C CA . ASN B 1 66 ? 20.89285 10.90826 -31.59559 1.000 20.99595 104 ASN B CA 1
ATOM 4095 C C . ASN B 1 66 ? 21.99069 10.46374 -30.62695 1.000 22.40184 104 ASN B C 1
ATOM 4096 O O . ASN B 1 66 ? 21.76017 9.60478 -29.76265 1.000 24.37832 104 ASN B O 1
ATOM 4107 N N . ASP B 1 67 ? 23.20307 11.00596 -30.79375 1.000 22.92302 105 ASP B N 1
ATOM 4108 C CA . ASP B 1 67 ? 24.31066 10.60045 -29.94795 1.000 21.96596 105 ASP B CA 1
ATOM 4109 C C . ASP B 1 67 ? 24.37205 11.36318 -28.63684 1.000 26.97285 105 ASP B C 1
ATOM 4110 O O . ASP B 1 67 ? 25.24381 11.05820 -27.80575 1.000 26.97659 105 ASP B O 1
ATOM 4119 N N . ARG B 1 68 ? 23.49257 12.32898 -28.43831 1.000 21.58513 106 ARG B N 1
ATOM 4120 C CA . ARG B 1 68 ? 23.51483 13.13639 -27.22862 1.000 22.50939 106 ARG B CA 1
ATOM 4121 C C . ARG B 1 68 ? 22.34134 12.86292 -26.29946 1.000 23.26441 106 ARG B C 1
ATOM 4122 O O . ARG B 1 68 ? 22.52469 12.86562 -25.07592 1.000 27.22331 106 ARG B O 1
ATOM 4143 N N . ILE B 1 69 ? 21.14280 12.61099 -26.82884 1.000 22.87574 107 ILE B N 1
ATOM 4144 C CA . ILE B 1 69 ? 19.96186 12.43872 -25.97732 1.000 18.22956 107 ILE B CA 1
ATOM 4145 C C . ILE B 1 69 ? 19.63117 10.94165 -25.96843 1.000 20.93094 107 ILE B C 1
ATOM 4146 O O . ILE B 1 69 ? 20.35336 10.16561 -25.34434 1.000 21.21860 107 ILE B O 1
ATOM 4162 N N . ILE B 1 70 ? 18.54493 10.50501 -26.62676 1.000 19.69497 108 ILE B N 1
ATOM 4163 C CA . ILE B 1 70 ? 18.15487 9.09218 -26.54390 1.000 21.36009 108 ILE B CA 1
ATOM 4164 C C . ILE B 1 70 ? 18.99953 8.25746 -27.49860 1.000 22.52425 108 ILE B C 1
ATOM 4165 O O . ILE B 1 70 ? 19.17457 8.60902 -28.67158 1.000 18.38058 108 ILE B O 1
ATOM 4181 N N . SER B 1 71 ? 19.51629 7.13841 -26.99243 1.000 18.70449 109 SER B N 1
ATOM 4182 C CA . SER B 1 71 ? 20.30745 6.20738 -27.78181 1.000 17.40635 109 SER B CA 1
ATOM 4183 C C . SER B 1 71 ? 19.42648 5.27022 -28.59500 1.000 17.68362 109 SER B C 1
ATOM 4184 O O . SER B 1 71 ? 18.49165 4.65510 -28.08428 1.000 17.77452 109 SER B O 1
ATOM 4192 N N . ALA B 1 72 ? 19.75485 5.10779 -29.87633 1.000 18.69578 110 ALA B N 1
ATOM 4193 C CA . ALA B 1 72 ? 19.04327 4.09211 -30.63354 1.000 15.21357 110 ALA B CA 1
ATOM 4194 C C . ALA B 1 72 ? 19.27433 2.66526 -30.15228 1.000 18.60081 110 ALA B C 1
ATOM 4195 O O . ALA B 1 72 ? 18.52406 1.77731 -30.56616 1.000 23.60917 110 ALA B O 1
ATOM 4202 N N . HIS B 1 73 ? 20.27472 2.42009 -29.31200 1.000 18.35996 111 HIS B N 1
ATOM 4203 C CA . HIS B 1 73 ? 20.51698 1.10450 -28.73678 1.000 19.35627 111 HIS B CA 1
ATOM 4204 C C . HIS B 1 73 ? 19.53195 0.74946 -27.62954 1.000 26.29862 111 HIS B C 1
ATOM 4205 O O . HIS B 1 73 ? 19.43260 -0.42417 -27.26121 1.000 32.41773 111 HIS B O 1
ATOM 4219 N N . SER B 1 74 ? 18.76458 1.70777 -27.15741 1.000 18.64395 112 SER B N 1
ATOM 4220 C CA . SER B 1 74 ? 17.80931 1.48738 -26.09226 1.000 16.89702 112 SER B CA 1
ATOM 4221 C C . SER B 1 74 ? 16.44557 1.16279 -26.68069 1.000 19.25742 112 SER B C 1
ATOM 4222 O O . SER B 1 74 ? 16.14444 1.48471 -27.82654 1.000 17.72997 112 SER B O 1
ATOM 4230 N N . LEU B 1 75 ? 15.60625 0.52024 -25.87325 1.000 14.90516 113 LEU B N 1
ATOM 4231 C CA . LEU B 1 75 ? 14.21191 0.30979 -26.26775 1.000 16.62008 113 LEU B CA 1
ATOM 4232 C C . LEU B 1 75 ? 13.47534 1.62297 -26.51865 1.000 15.36845 113 LEU B C 1
ATOM 4233 O O . LEU B 1 75 ? 12.61070 1.69077 -27.39824 1.000 17.79978 113 LEU B O 1
ATOM 4249 N N . ASN B 1 76 ? 13.77473 2.67648 -25.74018 1.000 15.11732 114 ASN B N 1
ATOM 4250 C CA . ASN B 1 76 ? 13.20016 3.99783 -25.97547 1.000 15.01319 114 ASN B CA 1
ATOM 4251 C C . ASN B 1 76 ? 13.50344 4.43500 -27.39578 1.000 17.10399 114 ASN B C 1
ATOM 4252 O O . ASN B 1 76 ? 12.63059 4.95595 -28.09939 1.000 16.77177 114 ASN B O 1
ATOM 4263 N N . GLY B 1 77 ? 14.74620 4.18253 -27.81349 1.000 16.51142 115 GLY B N 1
ATOM 4264 C CA . GLY B 1 77 ? 15.17106 4.57242 -29.15419 1.000 20.63785 115 GLY B CA 1
ATOM 4265 C C . GLY B 1 77 ? 14.60862 3.68492 -30.23693 1.000 17.48525 115 GLY B C 1
ATOM 4266 O O . GLY B 1 77 ? 14.17323 4.17849 -31.27887 1.000 17.76458 115 GLY B O 1
ATOM 4270 N N . THR B 1 78 ? 14.55875 2.37917 -29.99308 1.000 17.24383 116 THR B N 1
ATOM 4271 C CA . THR B 1 78 ? 14.03060 1.43728 -30.98007 1.000 15.97751 116 THR B CA 1
ATOM 4272 C C . THR B 1 78 ? 12.53858 1.66995 -31.16879 1.000 18.22895 116 THR B C 1
ATOM 4273 O O . THR B 1 78 ? 12.00512 1.62088 -32.28476 1.000 17.87613 116 THR B O 1
ATOM 4284 N N . PHE B 1 79 ? 11.84455 1.96960 -30.09723 1.000 16.84696 117 PHE B N 1
ATOM 4285 C CA . PHE B 1 79 ? 10.43323 2.31390 -30.23109 1.000 18.47857 117 PHE B CA 1
ATOM 4286 C C . PHE B 1 79 ? 10.23733 3.52525 -31.14460 1.000 16.04907 117 PHE B C 1
ATOM 4287 O O . PHE B 1 79 ? 9.41799 3.49527 -32.07838 1.000 18.80624 117 PHE B O 1
ATOM 4304 N N . ILE B 1 80 ? 10.98309 4.59735 -30.89541 1.000 17.98655 118 ILE B N 1
ATOM 4305 C CA . ILE B 1 80 ? 10.83718 5.82352 -31.66035 1.000 17.44519 118 ILE B CA 1
ATOM 4306 C C . ILE B 1 80 ? 11.22971 5.58883 -33.11236 1.000 18.03711 118 ILE B C 1
ATOM 4307 O O . ILE B 1 80 ? 10.54940 6.05201 -34.04149 1.000 21.96639 118 ILE B O 1
ATOM 4323 N N . ASN B 1 81 ? 12.33289 4.87439 -33.32870 1.000 17.65284 119 ASN B N 1
ATOM 4324 C CA . ASN B 1 81 ? 12.81825 4.68071 -34.69870 1.000 18.68676 119 ASN B CA 1
ATOM 4325 C C . ASN B 1 81 ? 11.92965 3.74572 -35.52978 1.000 20.41511 119 ASN B C 1
ATOM 4326 O O . ASN B 1 81 ? 11.77976 3.94536 -36.74935 1.000 21.21272 119 ASN B O 1
ATOM 4337 N N . LEU B 1 82 ? 11.38736 2.68986 -34.92845 1.000 17.51525 120 LEU B N 1
ATOM 4338 C CA . LEU B 1 82 ? 10.86142 1.56688 -35.70173 1.000 18.48967 120 LEU B CA 1
ATOM 4339 C C . LEU B 1 82 ? 9.44437 1.13968 -35.37345 1.000 22.99894 120 LEU B C 1
ATOM 4340 O O . LEU B 1 82 ? 8.91662 0.28144 -36.09069 1.000 23.79179 120 LEU B O 1
ATOM 4356 N N . HIS B 1 83 ? 8.81810 1.66692 -34.29974 1.000 18.32304 121 HIS B N 1
ATOM 4357 C CA . HIS B 1 83 ? 7.58813 1.05682 -33.82345 1.000 20.13360 121 HIS B CA 1
ATOM 4358 C C . HIS B 1 83 ? 6.51850 2.05902 -33.39223 1.000 20.08923 121 HIS B C 1
ATOM 4359 O O . HIS B 1 83 ? 5.56574 1.66393 -32.70253 1.000 23.04345 121 HIS B O 1
ATOM 4373 N N . LEU B 1 84 ? 6.61336 3.32890 -33.78377 1.000 19.18721 122 LEU B N 1
ATOM 4374 C CA . LEU B 1 84 ? 5.63116 4.29806 -33.31302 1.000 20.50081 122 LEU B CA 1
ATOM 4375 C C . LEU B 1 84 ? 4.26048 4.03113 -33.93245 1.000 24.27599 122 LEU B C 1
ATOM 4376 O O . LEU B 1 84 ? 4.16253 3.52583 -35.05519 1.000 28.82305 122 LEU B O 1
ATOM 4392 N N . PRO B 1 85 ? 3.19304 4.39073 -33.22317 1.000 26.42927 123 PRO B N 1
ATOM 4393 C CA . PRO B 1 85 ? 1.85897 4.40525 -33.84802 1.000 28.03701 123 PRO B CA 1
ATOM 4394 C C . PRO B 1 85 ? 1.80616 5.19693 -35.13829 1.000 29.59812 123 PRO B C 1
ATOM 4395 O O . PRO B 1 85 ? 1.16146 4.75611 -36.10093 1.000 31.19648 123 PRO B O 1
ATOM 4406 N N . SER B 1 86 ? 2.44518 6.37122 -35.18012 1.000 25.86536 124 SER B N 1
ATOM 4407 C CA . SER B 1 86 ? 2.57467 7.14113 -36.42319 1.000 28.81817 124 SER B CA 1
ATOM 4408 C C . SER B 1 86 ? 3.93741 7.84463 -36.47410 1.000 28.35812 124 SER B C 1
ATOM 4409 O O . SER B 1 86 ? 4.95194 7.16608 -36.62972 1.000 35.02314 124 SER B O 1
ATOM 4417 N N . THR B 1 87 ? 3.97974 9.17566 -36.37321 1.000 28.57137 125 THR B N 1
ATOM 4418 C CA . THR B 1 87 ? 5.21418 9.94294 -36.53233 1.000 29.74000 125 THR B CA 1
ATOM 4419 C C . THR B 1 87 ? 5.78050 10.42886 -35.19506 1.000 26.53769 125 THR B C 1
ATOM 4420 O O . THR B 1 87 ? 5.08940 10.46056 -34.17057 1.000 23.87800 125 THR B O 1
ATOM 4431 N N . ILE B 1 88 ? 7.05093 10.85584 -35.23791 1.000 28.01072 126 ILE B N 1
ATOM 4432 C CA . ILE B 1 88 ? 7.66082 11.49320 -34.07042 1.000 25.94666 126 ILE B CA 1
ATOM 4433 C C . ILE B 1 88 ? 6.90179 12.75632 -33.68969 1.000 28.46838 126 ILE B C 1
ATOM 4434 O O . ILE B 1 88 ? 6.69460 13.04459 -32.50853 1.000 27.18836 126 ILE B O 1
ATOM 4450 N N . THR B 1 89 ? 6.50090 13.55127 -34.68101 1.000 26.16064 127 THR B N 1
ATOM 4451 C CA . THR B 1 89 ? 5.71213 14.74086 -34.39968 1.000 25.32757 127 THR B CA 1
ATOM 4452 C C . THR B 1 89 ? 4.46742 14.40679 -33.59280 1.000 26.32086 127 THR B C 1
ATOM 4453 O O . THR B 1 89 ? 4.13153 15.11339 -32.63020 1.000 28.24332 127 THR B O 1
ATOM 4464 N N . GLN B 1 90 ? 3.76687 13.33780 -33.96244 1.000 25.68741 128 GLN B N 1
ATOM 4465 C CA . GLN B 1 90 ? 2.55954 12.98410 -33.23382 1.000 29.99005 128 GLN B CA 1
ATOM 4466 C C . GLN B 1 90 ? 2.90131 12.46500 -31.84225 1.000 26.55772 128 GLN B C 1
ATOM 4467 O O . GLN B 1 90 ? 2.16915 12.73533 -30.89460 1.000 26.01905 128 GLN B O 1
ATOM 4481 N N . LEU B 1 91 ? 4.01560 11.74613 -31.69219 1.000 24.86489 129 LEU B N 1
ATOM 4482 C CA . LEU B 1 91 ? 4.44020 11.33666 -30.35361 1.000 23.62317 129 LEU B CA 1
ATOM 4483 C C . LEU B 1 91 ? 4.73038 12.55047 -29.48149 1.000 23.30728 129 LEU B C 1
ATOM 4484 O O . LEU B 1 91 ? 4.31286 12.60225 -28.31934 1.000 21.82009 129 LEU B O 1
ATOM 4500 N N . ASP B 1 92 ? 5.49017 13.51409 -30.01470 1.000 24.07527 130 ASP B N 1
ATOM 4501 C CA . ASP B 1 92 ? 5.77643 14.74369 -29.28880 1.000 24.91279 130 ASP B CA 1
ATOM 4502 C C . ASP B 1 92 ? 4.49341 15.46875 -28.90216 1.000 27.46855 130 ASP B C 1
ATOM 4503 O O . ASP B 1 92 ? 4.36724 15.95057 -27.77874 1.000 25.99838 130 ASP B O 1
ATOM 4512 N N . ASN B 1 93 ? 3.55063 15.59850 -29.83413 1.000 26.28176 131 ASN B N 1
ATOM 4513 C CA . ASN B 1 93 ? 2.31022 16.29956 -29.50192 1.000 26.27404 131 ASN B CA 1
ATOM 4514 C C . ASN B 1 93 ? 1.52258 15.55260 -28.43129 1.000 29.17323 131 ASN B C 1
ATOM 4515 O O . ASN B 1 93 ? 0.90109 16.17346 -27.55882 1.000 28.29510 131 ASN B O 1
ATOM 4526 N N . HIS B 1 94 ? 1.52275 14.22014 -28.50284 1.000 26.66266 132 HIS B N 1
ATOM 4527 C CA . HIS B 1 94 ? 0.82490 13.40728 -27.50731 1.000 25.54689 132 HIS B CA 1
ATOM 4528 C C . HIS B 1 94 ? 1.36916 13.66766 -26.11690 1.000 25.77631 132 HIS B C 1
ATOM 4529 O O . HIS B 1 94 ? 0.60545 13.79914 -25.15136 1.000 27.86964 132 HIS B O 1
ATOM 4543 N N . ILE B 1 95 ? 2.69650 13.75312 -25.99415 1.000 24.93653 133 ILE B N 1
ATOM 4544 C CA . ILE B 1 95 ? 3.29846 13.99891 -24.68735 1.000 24.55686 133 ILE B CA 1
ATOM 4545 C C . ILE B 1 95 ? 3.02398 15.42401 -24.24379 1.000 30.23603 133 ILE B C 1
ATOM 4546 O O . ILE B 1 95 ? 2.70570 15.67984 -23.07747 1.000 27.22002 133 ILE B O 1
ATOM 4562 N N . THR B 1 96 ? 3.15732 16.37729 -25.16914 1.000 28.49134 134 THR B N 1
ATOM 4563 C CA . THR B 1 96 ? 2.91785 17.77425 -24.83648 1.000 31.03269 134 THR B CA 1
ATOM 4564 C C . THR B 1 96 ? 1.51013 17.98456 -24.29709 1.000 30.75633 134 THR B C 1
ATOM 4565 O O . THR B 1 96 ? 1.31839 18.71617 -23.31940 1.000 35.22569 134 THR B O 1
ATOM 4576 N N . ASN B 1 97 ? 0.51907 17.36821 -24.93320 1.000 28.41232 135 ASN B N 1
ATOM 4577 C CA . ASN B 1 97 ? -0.88204 17.58083 -24.60515 1.000 30.01728 135 ASN B CA 1
ATOM 4578 C C . ASN B 1 97 ? -1.43845 16.53652 -23.64912 1.000 31.95724 135 ASN B C 1
ATOM 4579 O O . ASN B 1 97 ? -2.65380 16.48196 -23.44706 1.000 32.94118 135 ASN B O 1
ATOM 4590 N N . TYR B 1 98 ? -0.60030 15.72260 -23.06926 1.000 29.89173 136 TYR B N 1
ATOM 4591 C CA . TYR B 1 98 ? -1.08864 14.61760 -22.25570 1.000 28.58709 136 TYR B CA 1
ATOM 4592 C C . TYR B 1 98 ? -1.59957 15.12496 -20.91538 1.000 28.40571 136 TYR B C 1
ATOM 4593 O O . TYR B 1 98 ? -0.94362 15.94801 -20.27112 1.000 28.41120 136 TYR B O 1
ATOM 4611 N N . PRO B 1 99 ? -2.72680 14.60990 -20.45080 1.000 30.98888 137 PRO B N 1
ATOM 4612 C CA . PRO B 1 99 ? -3.28471 15.05816 -19.15390 1.000 31.78187 137 PRO B CA 1
ATOM 4613 C C . PRO B 1 99 ? -2.56829 14.46780 -17.94400 1.000 29.15299 137 PRO B C 1
ATOM 4614 O O . PRO B 1 99 ? -3.09078 13.63779 -17.20646 1.000 35.73530 137 PRO B O 1
ATOM 4625 N N . PHE B 1 100 ? -1.32891 14.88442 -17.73237 1.000 30.04209 138 PHE B N 1
ATOM 4626 C CA . PHE B 1 100 ? -0.62452 14.53138 -16.51140 1.000 31.61322 138 PHE B CA 1
ATOM 4627 C C . PHE B 1 100 ? -1.31646 15.17187 -15.30876 1.000 39.66884 138 PHE B C 1
ATOM 4628 O O . PHE B 1 100 ? -1.75275 16.32470 -15.36774 1.000 39.78926 138 PHE B O 1
ATOM 4645 N N . ASP B 1 101 ? -1.43671 14.40780 -14.22355 1.000 41.45868 139 ASP B N 1
ATOM 4646 C CA . ASP B 1 101 ? -1.80528 14.98714 -12.93802 1.000 37.21636 139 ASP B CA 1
ATOM 4647 C C . ASP B 1 101 ? -0.72756 15.96243 -12.48547 1.000 39.23856 139 ASP B C 1
ATOM 4648 O O . ASP B 1 101 ? 0.46878 15.74695 -12.69893 1.000 36.01919 139 ASP B O 1
ATOM 4657 N N . SER B 1 102 ? -1.15363 17.02286 -11.80337 1.000 41.73150 140 SER B N 1
ATOM 4658 C CA . SER B 1 102 ? -0.18550 17.95180 -11.23623 1.000 45.68009 140 SER B CA 1
ATOM 4659 C C . SER B 1 102 ? 0.76586 17.25504 -10.26551 1.000 38.86032 140 SER B C 1
ATOM 4660 O O . SER B 1 102 ? 1.90959 17.69667 -10.09819 1.000 39.54013 140 SER B O 1
ATOM 4668 N N . ASP B 1 103 ? 0.32421 16.15970 -9.63503 1.000 40.57747 141 ASP B N 1
ATOM 4669 C CA . ASP B 1 103 ? 1.16896 15.40899 -8.71004 1.000 41.78071 141 ASP B CA 1
ATOM 4670 C C . ASP B 1 103 ? 2.32209 14.69396 -9.40647 1.000 36.90990 141 ASP B C 1
ATOM 4671 O O . ASP B 1 103 ? 3.25755 14.24142 -8.73866 1.000 35.72430 141 ASP B O 1
ATOM 4680 N N . GLU B 1 104 ? 2.26201 14.56033 -10.72385 1.000 36.06149 142 GLU B N 1
ATOM 4681 C CA . GLU B 1 104 ? 3.27455 13.83938 -11.48014 1.000 32.20334 142 GLU B CA 1
ATOM 4682 C C . GLU B 1 104 ? 4.36989 14.74767 -11.99758 1.000 31.19933 142 GLU B C 1
ATOM 4683 O O . GLU B 1 104 ? 5.42454 14.24840 -12.41309 1.000 26.51446 142 GLU B O 1
ATOM 4695 N N . LEU B 1 105 ? 4.14066 16.05769 -11.99800 1.000 30.19465 143 LEU B N 1
ATOM 4696 C CA . LEU B 1 105 ? 5.15165 16.99621 -12.45436 1.000 33.83217 143 LEU B CA 1
ATOM 4697 C C . LEU B 1 105 ? 6.21391 17.15410 -11.38769 1.000 31.70404 143 LEU B C 1
ATOM 4698 O O . LEU B 1 105 ? 5.90586 17.31523 -10.20204 1.000 37.49257 143 LEU B O 1
ATOM 4714 N N . SER B 1 106 ? 7.46717 17.07027 -11.80359 1.000 29.58616 144 SER B N 1
ATOM 4715 C CA . SER B 1 106 ? 8.57218 17.35007 -10.90599 1.000 30.20527 144 SER B CA 1
ATOM 4716 C C . SER B 1 106 ? 9.08679 18.73783 -11.29542 1.000 29.91968 144 SER B C 1
ATOM 4717 O O . SER B 1 106 ? 8.30561 19.60279 -11.70741 1.000 32.89431 144 SER B O 1
ATOM 4725 N N . SER B 1 107 ? 10.38236 18.95518 -11.18093 1.000 27.90231 145 SER B N 1
ATOM 4726 C CA . SER B 1 107 ? 10.95078 20.26881 -11.44158 1.000 30.44130 145 SER B CA 1
ATOM 4727 C C . SER B 1 107 ? 11.00639 20.56398 -12.94047 1.000 29.90556 145 SER B C 1
ATOM 4728 O O . SER B 1 107 ? 10.84393 19.68679 -13.79654 1.000 30.07511 145 SER B O 1
ATOM 4736 N N . PHE B 1 108 ? 11.24632 21.82978 -13.25129 1.000 29.86278 146 PHE B N 1
ATOM 4737 C CA . PHE B 1 108 ? 11.38542 22.29838 -14.62232 1.000 23.95428 146 PHE B CA 1
ATOM 4738 C C . PHE B 1 108 ? 12.82844 22.72631 -14.83333 1.000 30.81580 146 PHE B C 1
ATOM 4739 O O . PHE B 1 108 ? 13.39184 23.43941 -13.99457 1.000 33.84600 146 PHE B O 1
ATOM 4756 N N . ASN B 1 109 ? 13.43871 22.24893 -15.91580 1.000 24.21313 147 ASN B N 1
ATOM 4757 C CA . ASN B 1 109 ? 14.86988 22.45040 -16.15851 1.000 27.29192 147 ASN B CA 1
ATOM 4758 C C . ASN B 1 109 ? 14.98620 23.52275 -17.23730 1.000 29.08579 147 ASN B C 1
ATOM 4759 O O . ASN B 1 109 ? 15.14852 23.23941 -18.42410 1.000 26.33817 147 ASN B O 1
ATOM 4770 N N . LYS B 1 110 ? 14.92036 24.77947 -16.80255 1.000 29.23646 148 LYS B N 1
ATOM 4771 C CA . LYS B 1 110 ? 14.84378 25.88411 -17.74540 1.000 28.41484 148 LYS B CA 1
ATOM 4772 C C . LYS B 1 110 ? 16.09524 26.01021 -18.60319 1.000 27.97855 148 LYS B C 1
ATOM 4773 O O . LYS B 1 110 ? 15.99274 26.41476 -19.76228 1.000 36.29413 148 LYS B O 1
ATOM 4792 N N . SER B 1 111 ? 17.27996 25.67648 -18.08131 1.000 25.47726 149 SER B N 1
ATOM 4793 C CA . SER B 1 111 ? 18.49884 25.90418 -18.84940 1.000 28.51028 149 SER B CA 1
ATOM 4794 C C . SER B 1 111 ? 18.91193 24.71605 -19.72775 1.000 31.46090 149 SER B C 1
ATOM 4795 O O . SER B 1 111 ? 19.95597 24.78534 -20.37832 1.000 33.47673 149 SER B O 1
ATOM 4803 N N . ARG B 1 112 ? 18.11682 23.65396 -19.79438 1.000 28.78359 150 ARG B N 1
ATOM 4804 C CA . ARG B 1 112 ? 18.50663 22.50463 -20.60107 1.000 27.60841 150 ARG B CA 1
ATOM 4805 C C . ARG B 1 112 ? 18.61179 22.91811 -22.07142 1.000 29.75433 150 ARG B C 1
ATOM 4806 O O . ARG B 1 112 ? 17.65528 23.44937 -22.64001 1.000 31.55209 150 ARG B O 1
ATOM 4827 N N . GLN B 1 113 ? 19.78076 22.69132 -22.67614 1.000 35.77375 151 GLN B N 1
ATOM 4828 C CA . GLN B 1 113 ? 20.05861 23.20844 -24.01251 1.000 37.79438 151 GLN B CA 1
ATOM 4829 C C . GLN B 1 113 ? 19.47787 22.35607 -25.13795 1.000 34.86266 151 GLN B C 1
ATOM 4830 O O . GLN B 1 113 ? 19.25860 22.87410 -26.23591 1.000 38.28783 151 GLN B O 1
ATOM 4844 N N . GLU B 1 114 ? 19.23373 21.07071 -24.90300 1.000 35.65353 152 GLU B N 1
ATOM 4845 C CA . GLU B 1 114 ? 18.68650 20.16901 -25.91269 1.000 29.28909 152 GLU B CA 1
ATOM 4846 C C . GLU B 1 114 ? 17.81574 19.15432 -25.18900 1.000 29.44074 152 GLU B C 1
ATOM 4847 O O . GLU B 1 114 ? 18.19971 18.64187 -24.13572 1.000 29.28954 152 GLU B O 1
ATOM 4859 N N . GLY B 1 115 ? 16.64170 18.88034 -25.75027 1.000 28.32916 153 GLY B N 1
ATOM 4860 C CA . GLY B 1 115 ? 15.69478 17.96832 -25.14385 1.000 27.91877 153 GLY B CA 1
ATOM 4861 C C . GLY B 1 115 ? 14.60500 18.73527 -24.43823 1.000 27.81323 153 GLY B C 1
ATOM 4862 O O . GLY B 1 115 ? 14.60387 19.96598 -24.37541 1.000 30.70279 153 GLY B O 1
ATOM 4866 N N . LYS B 1 116 ? 13.64522 17.98164 -23.91397 1.000 21.76625 154 LYS B N 1
ATOM 4867 C CA . LYS B 1 116 ? 12.52261 18.57357 -23.19987 1.000 24.00498 154 LYS B CA 1
ATOM 4868 C C . LYS B 1 116 ? 12.94984 19.04632 -21.80814 1.000 24.00675 154 LYS B C 1
ATOM 4869 O O . LYS B 1 116 ? 13.98268 18.64176 -21.26879 1.000 24.79377 154 LYS B O 1
ATOM 4888 N N . ARG B 1 117 ? 12.14186 19.92795 -21.22540 1.000 24.45174 155 ARG B N 1
ATOM 4889 C CA . ARG B 1 117 ? 12.54663 20.59176 -19.99144 1.000 23.84091 155 ARG B CA 1
ATOM 4890 C C . ARG B 1 117 ? 11.72808 20.20688 -18.76563 1.000 21.70323 155 ARG B C 1
ATOM 4891 O O . ARG B 1 117 ? 12.22919 20.34017 -17.64220 1.000 22.72281 155 ARG B O 1
ATOM 4912 N N . GLN B 1 118 ? 10.51266 19.73088 -18.94165 1.000 24.83844 156 GLN B N 1
ATOM 4913 C CA . GLN B 1 118 ? 9.68940 19.33273 -17.80708 1.000 26.79345 156 GLN B CA 1
ATOM 4914 C C . GLN B 1 118 ? 10.11317 17.95621 -17.30418 1.000 22.38556 156 GLN B C 1
ATOM 4915 O O . GLN B 1 118 ? 10.00699 16.96118 -18.04165 1.000 23.48357 156 GLN B O 1
ATOM 4929 N N . ARG B 1 119 ? 10.57004 17.88737 -16.05307 1.000 22.49828 157 ARG B N 1
ATOM 4930 C CA . ARG B 1 119 ? 10.80078 16.60178 -15.40959 1.000 22.12507 157 ARG B CA 1
ATOM 4931 C C . ARG B 1 119 ? 9.50592 16.04471 -14.82388 1.000 22.51960 157 ARG B C 1
ATOM 4932 O O . ARG B 1 119 ? 8.64123 16.79177 -14.35539 1.000 24.41731 157 ARG B O 1
ATOM 4953 N N . PHE B 1 120 ? 9.39175 14.71953 -14.83262 1.000 21.16588 158 PHE B N 1
ATOM 4954 C CA . PHE B 1 120 ? 8.26674 14.00762 -14.23432 1.000 25.15022 158 PHE B CA 1
ATOM 4955 C C . PHE B 1 120 ? 8.77069 13.07240 -13.13582 1.000 22.75661 158 PHE B C 1
ATOM 4956 O O . PHE B 1 120 ? 9.91536 12.60942 -13.16679 1.000 24.13763 158 PHE B O 1
ATOM 4973 N N . LYS B 1 121 ? 7.91342 12.82838 -12.14010 1.000 22.13968 159 LYS B N 1
ATOM 4974 C CA . LYS B 1 121 ? 8.27684 11.94205 -11.04521 1.000 22.20007 159 LYS B CA 1
ATOM 4975 C C . LYS B 1 121 ? 8.49860 10.51291 -11.54099 1.000 25.74649 159 LYS B C 1
ATOM 4976 O O . LYS B 1 121 ? 7.79637 10.01216 -12.41806 1.000 20.62093 159 LYS B O 1
ATOM 4995 N N . ILE B 1 122 ? 9.51531 9.86628 -10.98526 1.000 23.62809 160 ILE B N 1
ATOM 4996 C CA . ILE B 1 122 ? 9.89450 8.52280 -11.40988 1.000 23.63009 160 ILE B CA 1
ATOM 4997 C C . ILE B 1 122 ? 8.70355 7.57915 -11.32851 1.000 21.24050 160 ILE B C 1
ATOM 4998 O O . ILE B 1 122 ? 7.98974 7.51571 -10.32023 1.000 23.26965 160 ILE B O 1
ATOM 5014 N N . GLY B 1 123 ? 8.48909 6.82223 -12.39918 1.000 19.51752 161 GLY B N 1
ATOM 5015 C CA . GLY B 1 123 ? 7.39709 5.89089 -12.46533 1.000 18.35987 161 GLY B CA 1
ATOM 5016 C C . GLY B 1 123 ? 6.17096 6.42288 -13.14930 1.000 19.23728 161 GLY B C 1
ATOM 5017 O O . GLY B 1 123 ? 5.24563 5.64502 -13.40441 1.000 21.91105 161 GLY B O 1
ATOM 5021 N N . THR B 1 124 ? 6.12946 7.72501 -13.45372 1.000 19.75703 162 THR B N 1
ATOM 5022 C CA . THR B 1 124 ? 4.98003 8.31079 -14.12862 1.000 20.55127 162 THR B CA 1
ATOM 5023 C C . THR B 1 124 ? 4.73354 7.59172 -15.44839 1.000 22.77883 162 THR B C 1
ATOM 5024 O O . THR B 1 124 ? 5.67856 7.30109 -16.18458 1.000 21.41188 162 THR B O 1
ATOM 5035 N N . LEU B 1 125 ? 3.45794 7.33152 -15.73951 1.000 17.85091 163 LEU B N 1
ATOM 5036 C CA . LEU B 1 125 ? 3.03431 6.71295 -16.98480 1.000 18.19309 163 LEU B CA 1
ATOM 5037 C C . LEU B 1 125 ? 2.51845 7.74663 -17.97618 1.000 23.21798 163 LEU B C 1
ATOM 5038 O O . LEU B 1 125 ? 1.90987 8.75979 -17.62054 1.000 22.86304 163 LEU B O 1
ATOM 5054 N N . CYS B 1 126 ? 2.71408 7.43545 -19.24169 1.000 20.08665 164 CYS B N 1
ATOM 5055 C CA . CYS B 1 126 ? 2.10137 8.17355 -20.34093 1.000 20.70193 164 CYS B CA 1
ATOM 5056 C C . CYS B 1 126 ? 1.60641 7.10137 -21.29951 1.000 23.37587 164 CYS B C 1
ATOM 5057 O O . CYS B 1 126 ? 2.40883 6.38700 -21.89977 1.000 22.76536 164 CYS B O 1
ATOM 5065 N N . ILE B 1 127 ? 0.29854 6.95789 -21.42965 1.000 23.23331 165 ILE B N 1
ATOM 5066 C CA . ILE B 1 127 ? -0.27965 5.88753 -22.22994 1.000 23.99284 165 ILE B CA 1
ATOM 5067 C C . ILE B 1 127 ? -0.43179 6.37142 -23.66017 1.000 22.00694 165 ILE B C 1
ATOM 5068 O O . ILE B 1 127 ? -0.92727 7.47617 -23.88979 1.000 25.05036 165 ILE B O 1
ATOM 5084 N N . TYR B 1 128 ? -0.01636 5.54870 -24.62939 1.000 22.44045 166 TYR B N 1
ATOM 5085 C CA . TYR B 1 128 ? -0.05611 5.91045 -26.04988 1.000 22.72388 166 TYR B CA 1
ATOM 5086 C C . TYR B 1 128 ? -0.43578 4.64262 -26.80185 1.000 22.00061 166 TYR B C 1
ATOM 5087 O O . TYR B 1 128 ? 0.39979 3.75994 -27.00576 1.000 20.76978 166 TYR B O 1
ATOM 5105 N N . ASP B 1 129 ? -1.71084 4.51900 -27.15377 1.000 26.49028 167 ASP B N 1
ATOM 5106 C CA . ASP B 1 129 ? -2.23402 3.33424 -27.83464 1.000 27.46761 167 ASP B CA 1
ATOM 5107 C C . ASP B 1 129 ? -1.92178 2.11618 -26.97656 1.000 22.43345 167 ASP B C 1
ATOM 5108 O O . ASP B 1 129 ? -2.36390 2.07839 -25.81747 1.000 26.95720 167 ASP B O 1
ATOM 5117 N N . ASP B 1 130 ? -1.22446 1.10086 -27.48483 1.000 24.03732 168 ASP B N 1
ATOM 5118 C CA . ASP B 1 130 ? -0.95797 -0.11051 -26.72130 1.000 25.94546 168 ASP B CA 1
ATOM 5119 C C . ASP B 1 130 ? 0.38476 -0.04550 -25.99454 1.000 21.91274 168 ASP B C 1
ATOM 5120 O O . ASP B 1 130 ? 0.89660 -1.08737 -25.57478 1.000 25.78267 168 ASP B O 1
ATOM 5129 N N . PHE B 1 131 ? 0.94081 1.14455 -25.84193 1.000 19.36595 169 PHE B N 1
ATOM 5130 C CA . PHE B 1 131 ? 2.24458 1.33808 -25.19149 1.000 19.12119 169 PHE B CA 1
ATOM 5131 C C . PHE B 1 131 ? 2.07641 2.09714 -23.88975 1.000 19.73988 169 PHE B C 1
ATOM 5132 O O . PHE B 1 131 ? 1.39888 3.12479 -23.84224 1.000 20.82193 169 PHE B O 1
ATOM 5149 N N . ILE B 1 132 ? 2.67500 1.56567 -22.83565 1.000 19.65320 170 ILE B N 1
ATOM 5150 C CA . ILE B 1 132 ? 2.82419 2.25876 -21.56224 1.000 16.63786 170 ILE B CA 1
ATOM 5151 C C . ILE B 1 132 ? 4.22873 2.85614 -21.54158 1.000 19.46629 170 ILE B C 1
ATOM 5152 O O . ILE B 1 132 ? 5.20927 2.16259 -21.28444 1.000 22.11518 170 ILE B O 1
ATOM 5168 N N . LEU B 1 133 ? 4.32622 4.14694 -21.80729 1.000 18.94351 171 LEU B N 1
ATOM 5169 C CA . LEU B 1 133 ? 5.59256 4.84375 -21.68580 1.000 20.33651 171 LEU B CA 1
ATOM 5170 C C . LEU B 1 133 ? 5.77727 5.24873 -20.22295 1.000 17.73999 171 LEU B C 1
ATOM 5171 O O . LEU B 1 133 ? 4.84336 5.69029 -19.57410 1.000 22.05635 171 LEU B O 1
ATOM 5187 N N . THR B 1 134 ? 6.96910 5.07204 -19.68442 1.000 16.90742 172 THR B N 1
ATOM 5188 C CA . THR B 1 134 ? 7.12958 5.41119 -18.27378 1.000 17.80156 172 THR B CA 1
ATOM 5189 C C . THR B 1 134 ? 8.44018 6.14053 -18.05633 1.000 17.12285 172 THR B C 1
ATOM 5190 O O . THR B 1 134 ? 9.43074 5.89056 -18.74754 1.000 18.33781 172 THR B O 1
ATOM 5201 N N . ALA B 1 135 ? 8.42903 7.07047 -17.09336 1.000 18.00336 173 ALA B N 1
ATOM 5202 C CA . ALA B 1 135 ? 9.63051 7.84571 -16.76582 1.000 20.33744 173 ALA B CA 1
ATOM 5203 C C . ALA B 1 135 ? 10.49659 6.97464 -15.85899 1.000 19.63939 173 ALA B C 1
ATOM 5204 O O . ALA B 1 135 ? 10.21777 6.81624 -14.66871 1.000 18.17499 173 ALA B O 1
ATOM 5211 N N . PHE B 1 136 ? 11.55887 6.41386 -16.41698 1.000 18.88021 174 PHE B N 1
ATOM 5212 C CA . PHE B 1 136 ? 12.36535 5.41969 -15.73223 1.000 17.61965 174 PHE B CA 1
ATOM 5213 C C . PHE B 1 136 ? 13.66768 6.05677 -15.24408 1.000 18.03859 174 PHE B C 1
ATOM 5214 O O . PHE B 1 136 ? 13.79533 6.35570 -14.05565 1.000 21.59368 174 PHE B O 1
ATOM 5231 N N . SER B 1 137 ? 14.63077 6.28546 -16.11465 1.000 17.50339 175 SER B N 1
ATOM 5232 C CA . SER B 1 137 ? 15.91860 6.77157 -15.67548 1.000 18.01759 175 SER B CA 1
ATOM 5233 C C . SER B 1 137 ? 15.94409 8.29569 -15.57869 1.000 17.88061 175 SER B C 1
ATOM 5234 O O . SER B 1 137 ? 15.12720 9.00661 -16.16033 1.000 21.04315 175 SER B O 1
ATOM 5242 N N . LYS B 1 138 ? 16.90842 8.78923 -14.82679 1.000 19.57895 176 LYS B N 1
ATOM 5243 C CA . LYS B 1 138 ? 17.23748 10.20206 -14.83065 1.000 19.03281 176 LYS B CA 1
ATOM 5244 C C . LYS B 1 138 ? 18.31309 10.44421 -15.87742 1.000 18.71614 176 LYS B C 1
ATOM 5245 O O . LYS B 1 138 ? 19.05938 9.54088 -16.25252 1.000 21.80855 176 LYS B O 1
ATOM 5264 N N . PHE B 1 139 ? 18.37701 11.68081 -16.36302 1.000 23.14813 17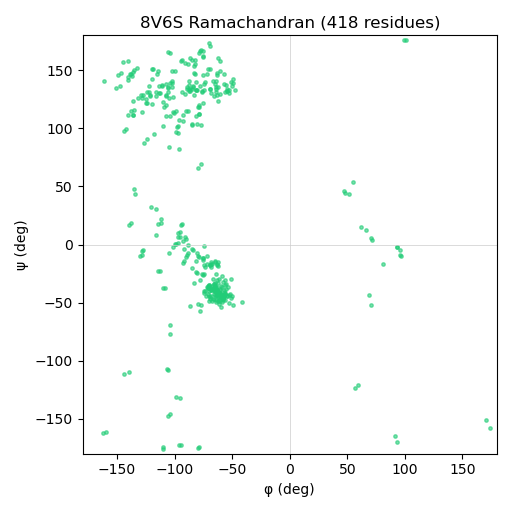7 PHE B N 1
ATOM 5265 C CA . PHE B 1 139 ? 19.29270 12.00482 -17.45181 1.000 26.91019 177 PHE B CA 1
ATOM 5266 C C . PHE B 1 139 ? 20.50962 12.72208 -16.90539 1.000 32.94837 177 PHE B C 1
ATOM 5267 O O . PHE B 1 139 ? 20.39881 13.54127 -15.99265 1.000 33.95457 177 PHE B O 1
ATOM 5284 N N . ASP B 1 140 ? 21.66332 12.38297 -17.47406 1.000 37.86299 178 ASP B N 1
ATOM 5285 C CA . ASP B 1 140 ? 22.93443 13.04615 -17.24798 1.000 49.42239 178 ASP B CA 1
ATOM 5286 C C . ASP B 1 140 ? 23.64776 13.12654 -18.59213 1.000 49.87386 178 ASP B C 1
ATOM 5287 O O . ASP B 1 140 ? 23.58290 12.18602 -19.39749 1.000 40.20619 178 ASP B O 1
ATOM 5296 N N . ALA B 1 141 ? 24.31960 14.25293 -18.83557 1.000 55.35577 179 ALA B N 1
ATOM 5297 C CA . ALA B 1 141 ? 25.00478 14.44747 -20.11200 1.000 54.81138 179 ALA B CA 1
ATOM 5298 C C . ALA B 1 141 ? 25.88139 13.25383 -20.47322 1.000 55.11445 179 ALA B C 1
ATOM 5299 O O . ALA B 1 141 ? 25.77520 12.70406 -21.57412 1.000 51.79004 179 ALA B O 1
ATOM 5306 N N . GLN B 1 142 ? 26.75614 12.83391 -19.55171 1.000 61.24703 180 GLN B N 1
ATOM 5307 C CA . GLN B 1 142 ? 27.78746 11.85622 -19.89481 1.000 65.30926 180 GLN B CA 1
ATOM 5308 C C . GLN B 1 142 ? 27.24121 10.43371 -19.91703 1.000 63.82947 180 GLN B C 1
ATOM 5309 O O . GLN B 1 142 ? 27.44263 9.69968 -20.89033 1.000 56.18041 180 GLN B O 1
ATOM 5323 N N . ASN B 1 143 ? 26.56071 10.02044 -18.84862 1.000 63.83230 181 ASN B N 1
ATOM 5324 C CA . ASN B 1 143 ? 26.06938 8.65194 -18.75769 1.000 62.39006 181 ASN B CA 1
ATOM 5325 C C . ASN B 1 143 ? 24.67487 8.47676 -19.33487 1.000 50.03801 181 ASN B C 1
ATOM 5326 O O . ASN B 1 143 ? 24.24039 7.33151 -19.51052 1.000 45.96508 181 ASN B O 1
ATOM 5337 N N . LYS B 1 144 ? 23.97930 9.57095 -19.64414 1.000 42.65403 182 LYS B N 1
ATOM 5338 C CA . LYS B 1 144 ? 22.69866 9.54274 -20.33989 1.000 39.00534 182 LYS B CA 1
ATOM 5339 C C . LYS B 1 144 ? 21.57279 8.96223 -19.50402 1.000 30.79000 182 LYS B C 1
ATOM 5340 O O . LYS B 1 144 ? 20.44122 9.46505 -19.55115 1.000 30.71385 182 LYS B O 1
ATOM 5359 N N . ALA B 1 145 ? 21.83980 7.86230 -18.80115 1.000 25.17096 183 ALA B N 1
ATOM 5360 C CA . ALA B 1 145 ? 20.78014 7.16742 -18.05982 1.000 21.26920 183 ALA B CA 1
ATOM 5361 C C . ALA B 1 145 ? 21.36275 6.70492 -16.74344 1.000 19.31930 183 ALA B C 1
ATOM 5362 O O . ALA B 1 145 ? 22.21473 5.80388 -16.73944 1.000 19.79371 183 ALA B O 1
ATOM 5369 N N . VAL B 1 146 ? 20.89710 7.30787 -15.65004 1.000 19.37307 184 VAL B N 1
ATOM 5370 C CA . VAL B 1 146 ? 21.37843 6.99271 -14.31711 1.000 18.72940 184 VAL B CA 1
ATOM 5371 C C . VAL B 1 146 ? 20.22212 6.86876 -13.34339 1.000 17.80509 184 VAL B C 1
ATOM 5372 O O . VAL B 1 146 ? 19.18975 7.52793 -13.47283 1.000 18.49043 184 VAL B O 1
ATOM 5385 N N . LEU B 1 147 ? 20.42059 5.99029 -12.35725 1.000 18.13633 185 LEU B N 1
ATOM 5386 C CA . LEU B 1 147 ? 19.57008 5.86604 -11.18228 1.000 18.27826 185 LEU B CA 1
ATOM 5387 C C . LEU B 1 147 ? 20.47091 5.45622 -10.02502 1.000 18.13900 185 LEU B C 1
ATOM 5388 O O . LEU B 1 147 ? 21.40394 4.70567 -10.22019 1.000 19.53634 185 LEU B O 1
ATOM 5404 N N . THR B 1 148 ? 20.15323 5.89521 -8.80281 1.000 17.41234 186 THR B N 1
ATOM 5405 C CA . THR B 1 148 ? 20.66025 5.17375 -7.64964 1.000 19.04335 186 THR B CA 1
ATOM 5406 C C . THR B 1 148 ? 19.82050 3.89986 -7.38568 1.000 17.65876 186 THR B C 1
ATOM 5407 O O . THR B 1 148 ? 18.69689 3.75969 -7.86752 1.000 17.24515 186 THR B O 1
ATOM 5418 N N . MET B 1 149 ? 20.34729 2.97993 -6.55657 1.000 19.82610 187 MET B N 1
ATOM 5419 C CA . MET B 1 149 ? 19.56218 1.78105 -6.25193 1.000 17.03844 187 MET B CA 1
ATOM 5420 C C . MET B 1 149 ? 18.26215 2.13569 -5.53428 1.000 18.52418 187 MET B C 1
ATOM 5421 O O . MET B 1 149 ? 17.21812 1.53564 -5.86612 1.000 16.08202 187 MET B O 1
ATOM 5435 N N . PRO B 1 150 ? 18.23335 3.06431 -4.54378 1.000 17.31899 188 PRO B N 1
ATOM 5436 C CA . PRO B 1 150 ? 16.92932 3.44343 -3.98538 1.000 17.57855 188 PRO B CA 1
ATOM 5437 C C . PRO B 1 150 ? 15.95413 3.97374 -5.03000 1.000 19.00825 188 PRO B C 1
ATOM 5438 O O . PRO B 1 150 ? 14.75962 3.63759 -4.97477 1.000 17.81161 188 PRO B O 1
ATOM 5449 N N . GLU B 1 151 ? 16.43312 4.76887 -5.99197 1.000 18.03378 189 GLU B N 1
ATOM 5450 C CA . GLU B 1 151 ? 15.57787 5.27390 -7.06356 1.000 19.08534 189 GLU B CA 1
ATOM 5451 C C . GLU B 1 151 ? 15.07496 4.15560 -7.97167 1.000 15.28767 189 GLU B C 1
ATOM 5452 O O . GLU B 1 151 ? 13.91385 4.20418 -8.41196 1.000 15.64466 189 GLU B O 1
ATOM 5464 N N . TYR B 1 152 ? 15.88195 3.12795 -8.17974 1.000 16.96345 190 TYR B N 1
ATOM 5465 C CA . TYR B 1 152 ? 15.44877 1.97688 -8.98041 1.000 16.84223 190 TYR B CA 1
ATOM 5466 C C . TYR B 1 152 ? 14.31987 1.23735 -8.27003 1.000 16.81242 190 TYR B C 1
ATOM 5467 O O . TYR B 1 152 ? 13.27981 0.97449 -8.88042 1.000 15.92946 190 TYR B O 1
ATOM 5485 N N . LEU B 1 153 ? 14.44638 1.05431 -6.94183 1.000 17.41400 191 LEU B N 1
ATOM 5486 C CA . LEU B 1 153 ? 13.38270 0.41423 -6.17958 1.000 19.63093 191 LEU B CA 1
ATOM 5487 C C . LEU B 1 153 ? 12.15007 1.29788 -6.10269 1.000 18.15649 191 LEU B C 1
ATOM 5488 O O . LEU B 1 153 ? 11.02792 0.79043 -6.16984 1.000 17.06219 191 LEU B O 1
ATOM 5504 N N . GLU B 1 154 ? 12.33537 2.61463 -5.95007 1.000 19.54000 192 GLU B N 1
ATOM 5505 C CA . GLU B 1 154 ? 11.21071 3.54555 -5.97260 1.000 18.26090 192 GLU B CA 1
ATOM 5506 C C . GLU B 1 154 ? 10.45961 3.47993 -7.29445 1.000 18.54622 192 GLU B C 1
ATOM 5507 O O . GLU B 1 154 ? 9.21277 3.46364 -7.31943 1.000 18.32831 192 GLU B O 1
ATOM 5519 N N . PHE B 1 155 ? 11.20303 3.46338 -8.41454 1.000 16.05284 193 PHE B N 1
ATOM 5520 C CA . PHE B 1 155 ? 10.56069 3.33047 -9.71207 1.000 18.79428 193 PHE B CA 1
ATOM 5521 C C . PHE B 1 155 ? 9.63750 2.11427 -9.73494 1.000 15.93507 193 PHE B C 1
ATOM 5522 O O . PHE B 1 155 ? 8.48180 2.19709 -10.16200 1.000 15.33085 193 PHE B O 1
ATOM 5539 N N . LEU B 1 156 ? 10.16696 0.96210 -9.30840 1.000 15.01145 194 LEU B N 1
ATOM 5540 C CA . LEU B 1 156 ? 9.48064 -0.29922 -9.44938 1.000 14.94700 194 LEU B CA 1
ATOM 5541 C C . LEU B 1 156 ? 8.20811 -0.27405 -8.61542 1.000 15.74233 194 LEU B C 1
ATOM 5542 O O . LEU B 1 156 ? 7.13296 -0.58359 -9.11891 1.000 16.84945 194 LEU B O 1
ATOM 5558 N N . ILE B 1 157 ? 8.32093 0.16185 -7.35663 1.000 13.70093 195 ILE B N 1
ATOM 5559 C CA . ILE B 1 157 ? 7.12552 0.17160 -6.52068 1.000 16.12818 195 ILE B CA 1
ATOM 5560 C C . ILE B 1 157 ? 6.10050 1.13478 -7.10110 1.000 16.87623 195 ILE B C 1
ATOM 5561 O O . ILE B 1 157 ? 4.89838 0.82196 -7.15444 1.000 18.13051 195 ILE B O 1
ATOM 5577 N N . ASN B 1 158 ? 6.53785 2.32894 -7.53481 1.000 17.00322 196 ASN B N 1
ATOM 5578 C CA . ASN B 1 158 ? 5.60523 3.28989 -8.13057 1.000 19.24194 196 ASN B CA 1
ATOM 5579 C C . ASN B 1 158 ? 4.96552 2.74922 -9.41317 1.000 17.78316 196 ASN B C 1
ATOM 5580 O O . ASN B 1 158 ? 3.75157 2.88859 -9.63184 1.000 17.66096 196 ASN B O 1
ATOM 5591 N N . PHE B 1 159 ? 5.77648 2.15915 -10.28930 1.000 14.96065 197 PHE B N 1
ATOM 5592 C CA . PHE B 1 159 ? 5.26665 1.59046 -11.54018 1.000 16.24029 197 PHE B CA 1
ATOM 5593 C C . PHE B 1 159 ? 4.26233 0.46755 -11.27162 1.000 17.77709 197 PHE B C 1
ATOM 5594 O O . PHE B 1 159 ? 3.13768 0.48844 -11.80232 1.000 17.01921 197 PHE B O 1
ATOM 5611 N N . TRP B 1 160 ? 4.63017 -0.50927 -10.43140 1.000 16.88788 198 TRP B N 1
ATOM 5612 C CA . TRP B 1 160 ? 3.75409 -1.63683 -10.16101 1.000 15.30843 198 TRP B CA 1
ATOM 5613 C C . TRP B 1 160 ? 2.47248 -1.17143 -9.50272 1.000 16.06853 198 TRP B C 1
ATOM 5614 O O . TRP B 1 160 ? 1.38589 -1.64910 -9.85009 1.000 16.98153 198 TRP B O 1
ATOM 5635 N N . ASP B 1 161 ? 2.57754 -0.20031 -8.59538 1.000 14.91024 199 ASP B N 1
ATOM 5636 C CA . ASP B 1 161 ? 1.35069 0.29531 -7.94758 1.000 18.29597 199 ASP B CA 1
ATOM 5637 C C . ASP B 1 161 ? 0.41674 0.93290 -8.96918 1.000 20.70221 199 ASP B C 1
ATOM 5638 O O . ASP B 1 161 ? -0.80797 0.74408 -8.89819 1.000 20.69955 199 ASP B O 1
ATOM 5647 N N . LYS B 1 162 ? 0.96044 1.69170 -9.93454 1.000 18.23991 200 LYS B N 1
ATOM 5648 C CA . LYS B 1 162 ? 0.11224 2.32728 -10.94227 1.000 20.20645 200 LYS B CA 1
ATOM 5649 C C . LYS B 1 162 ? -0.51806 1.29771 -11.88574 1.000 19.58804 200 LYS B C 1
ATOM 5650 O O . LYS B 1 162 ? -1.71724 1.36596 -12.18255 1.000 19.77194 200 LYS B O 1
ATOM 5669 N N . ILE B 1 163 ? 0.27249 0.33472 -12.35164 1.000 18.87537 201 ILE B N 1
ATOM 5670 C CA . ILE B 1 163 ? -0.21897 -0.70607 -13.25950 1.000 20.86263 201 ILE B CA 1
ATOM 5671 C C . ILE B 1 163 ? -1.25287 -1.59020 -12.56888 1.000 20.02967 201 ILE B C 1
ATOM 5672 O O . ILE B 1 163 ? -2.23804 -2.02070 -13.18518 1.000 22.20230 201 ILE B O 1
ATOM 5688 N N . ASN B 1 164 ? -1.07312 -1.85600 -11.27303 1.000 18.15945 202 ASN B N 1
ATOM 5689 C CA . ASN B 1 164 ? -2.00944 -2.72441 -10.58130 1.000 21.32246 202 ASN B CA 1
ATOM 5690 C C . ASN B 1 164 ? -3.31767 -2.00442 -10.30618 1.000 25.53045 202 ASN B C 1
ATOM 5691 O O . ASN B 1 164 ? -4.35902 -2.65265 -10.17781 1.000 25.49103 202 ASN B O 1
ATOM 5702 N N . LYS B 1 165 ? -3.27559 -0.67240 -10.21383 1.000 21.62305 203 LYS B N 1
ATOM 5703 C CA . LYS B 1 165 ? -4.49608 0.11783 -10.05824 1.000 23.54301 203 LYS B CA 1
ATOM 5704 C C . LYS B 1 165 ? -5.22314 0.26983 -11.39422 1.000 25.07378 203 LYS B C 1
ATOM 5705 O O . LYS B 1 165 ? -6.38822 -0.12057 -11.54126 1.000 30.54810 203 LYS B O 1
ATOM 5724 N N . VAL B 1 166 ? -4.53173 0.81526 -12.39193 1.000 20.81425 204 VAL B N 1
ATOM 5725 C CA . VAL B 1 166 ? -5.16108 1.19234 -13.64356 1.000 25.07667 204 VAL B CA 1
ATOM 5726 C C . VAL B 1 166 ? -5.42757 -0.00343 -14.55492 1.000 25.99790 204 VAL B C 1
ATOM 5727 O O . VAL B 1 166 ? -6.39269 0.00994 -15.34002 1.000 26.38256 204 VAL B O 1
ATOM 5740 N N . TYR B 1 167 ? -4.60873 -1.03955 -14.48588 1.000 20.37636 205 TYR B N 1
ATOM 5741 C CA . TYR B 1 167 ? -4.67072 -2.17855 -15.40076 1.000 20.06172 205 TYR B CA 1
ATOM 5742 C C . TYR B 1 167 ? -4.91047 -3.47213 -14.63877 1.000 17.98503 205 TYR B C 1
ATOM 5743 O O . TYR B 1 167 ? -4.51419 -4.55613 -15.05150 1.000 19.38237 205 TYR B O 1
ATOM 5761 N N . ALA B 1 168 ? -5.64411 -3.37918 -13.52808 1.000 18.78930 206 ALA B N 1
ATOM 5762 C CA . ALA B 1 168 ? -6.07153 -4.58620 -12.84351 1.000 23.97559 206 ALA B CA 1
ATOM 5763 C C . ALA B 1 168 ? -6.72534 -5.54305 -13.83070 1.000 20.40397 206 ALA B C 1
ATOM 5764 O O . ALA B 1 168 ? -7.51945 -5.12835 -14.67543 1.000 23.02042 206 ALA B O 1
ATOM 5771 N N . GLN B 1 169 ? -6.37427 -6.82737 -13.72064 1.000 20.29017 207 GLN B N 1
ATOM 5772 C CA . GLN B 1 169 ? -6.88772 -7.92587 -14.53500 1.000 21.10170 207 GLN B CA 1
ATOM 5773 C C . GLN B 1 169 ? -6.58398 -7.78739 -16.01678 1.000 24.46860 207 GLN B C 1
ATOM 5774 O O . GLN B 1 169 ? -7.20260 -8.47640 -16.83731 1.000 25.60541 207 GLN B O 1
ATOM 5788 N N . GLN B 1 170 ? -5.66189 -6.91527 -16.39393 1.000 22.56952 208 GLN B N 1
ATOM 5789 C CA . GLN B 1 170 ? -5.28827 -6.75013 -17.78995 1.000 19.55555 208 GLN B CA 1
ATOM 5790 C C . GLN B 1 170 ? -3.83669 -7.16207 -17.98225 1.000 21.13206 208 GLN B C 1
ATOM 5791 O O . GLN B 1 170 ? -3.01310 -7.01772 -17.07785 1.000 21.19437 208 GLN B O 1
ATOM 5805 N N . SER B 1 171 ? -3.55587 -7.71328 -19.16772 1.000 21.04158 209 SER B N 1
ATOM 5806 C CA . SER B 1 171 ? -2.19933 -8.12336 -19.50621 1.000 17.94120 209 SER B CA 1
ATOM 5807 C C . SER B 1 171 ? -1.28849 -6.90989 -19.67066 1.000 19.23854 209 SER B C 1
ATOM 5808 O O . SER B 1 171 ? -1.59506 -5.98666 -20.43894 1.000 20.77087 209 SER B O 1
ATOM 5816 N N . VAL B 1 172 ? -0.13081 -6.93478 -19.00897 1.000 18.74028 210 VAL B N 1
ATOM 5817 C CA . VAL B 1 172 ? 0.88535 -5.91043 -19.21373 1.000 20.23108 210 VAL B CA 1
ATOM 5818 C C . VAL B 1 172 ? 2.20253 -6.63100 -19.41933 1.000 18.21893 210 VAL B C 1
ATOM 5819 O O . VAL B 1 172 ? 2.55330 -7.50543 -18.62527 1.000 19.33979 210 VAL B O 1
ATOM 5832 N N . SER B 1 173 ? 2.88884 -6.33606 -20.51779 1.000 17.36829 211 SER B N 1
ATOM 5833 C CA . SER B 1 173 ? 4.19627 -6.91390 -20.75634 1.000 16.44568 211 SER B CA 1
ATOM 5834 C C . SER B 1 173 ? 5.28415 -5.87050 -20.56631 1.000 17.26917 211 SER B C 1
ATOM 5835 O O . SER B 1 173 ? 5.14351 -4.72801 -21.02361 1.000 17.23347 211 SER B O 1
ATOM 5843 N N . THR B 1 174 ? 6.38722 -6.27217 -19.92155 1.000 17.14694 212 THR B N 1
ATOM 5844 C CA . THR B 1 174 ? 7.51167 -5.37557 -19.68182 1.000 17.32665 212 THR B CA 1
ATOM 5845 C C . THR B 1 174 ? 8.82327 -6.07037 -19.99336 1.000 18.25978 212 THR B C 1
ATOM 5846 O O . THR B 1 174 ? 8.95330 -7.28751 -19.80973 1.000 17.66758 212 THR B O 1
ATOM 5857 N N . PRO B 1 175 ? 9.81657 -5.31703 -20.40429 1.000 18.56265 213 PRO B N 1
ATOM 5858 C CA . PRO B 1 175 ? 11.17739 -5.86043 -20.45444 1.000 19.14155 213 PRO B CA 1
ATOM 5859 C C . PRO B 1 175 ? 11.80490 -5.88465 -19.07220 1.000 18.92879 213 PRO B C 1
ATOM 5860 O O . PRO B 1 175 ? 11.13795 -5.54693 -18.08992 1.000 17.46263 213 PRO B O 1
ATOM 5871 N N . ILE B 1 176 ? 13.08605 -6.24728 -18.97181 1.000 17.45955 214 ILE B N 1
ATOM 5872 C CA . ILE B 1 176 ? 13.77656 -6.19350 -17.67772 1.000 17.81152 214 ILE B CA 1
ATOM 5873 C C . ILE B 1 176 ? 14.30564 -4.76444 -17.48697 1.000 19.44743 214 ILE B C 1
ATOM 5874 O O . ILE B 1 176 ? 15.37926 -4.39450 -18.00201 1.000 18.82829 214 ILE B O 1
ATOM 5890 N N . PHE B 1 177 ? 13.60942 -3.98808 -16.64611 1.000 16.87807 215 PHE B N 1
ATOM 5891 C CA . PHE B 1 177 ? 13.97252 -2.59609 -16.39530 1.000 16.56089 215 PHE B CA 1
ATOM 5892 C C . PHE B 1 177 ? 15.38178 -2.47228 -15.81429 1.000 17.50082 215 PHE B C 1
ATOM 5893 O O . PHE B 1 177 ? 15.73868 -3.14713 -14.82634 1.000 17.37086 215 PHE B O 1
ATOM 5910 N N . GLY B 1 178 ? 16.18496 -1.60899 -16.42179 1.000 15.25553 216 GLY B N 1
ATOM 5911 C CA . GLY B 1 178 ? 17.51066 -1.30793 -15.89290 1.000 17.56097 216 GLY B CA 1
ATOM 5912 C C . GLY B 1 178 ? 18.64006 -2.13160 -16.45334 1.000 17.75966 216 GLY B C 1
ATOM 5913 O O . GLY B 1 178 ? 19.80178 -1.87768 -16.09616 1.000 19.33033 216 GLY B O 1
ATOM 5917 N N . SER B 1 179 ? 18.34923 -3.09745 -17.34187 1.000 17.35544 217 SER B N 1
ATOM 5918 C CA . SER B 1 179 ? 19.35180 -4.02121 -17.84113 1.000 20.47125 217 SER B CA 1
ATOM 5919 C C . SER B 1 179 ? 19.93569 -3.55760 -19.16461 1.000 21.04933 217 SER B C 1
ATOM 5920 O O . SER B 1 179 ? 20.73059 -4.27978 -19.76111 1.000 22.84509 217 SER B O 1
ATOM 5928 N N . GLY B 1 180 ? 19.57025 -2.36073 -19.60461 1.000 19.97557 218 GLY B N 1
ATOM 5929 C CA . GLY B 1 180 ? 20.17928 -1.77606 -20.77843 1.000 20.32496 218 GLY B CA 1
ATOM 5930 C C . GLY B 1 180 ? 21.30861 -0.85941 -20.37772 1.000 19.73255 218 GLY B C 1
ATOM 5931 O O . GLY B 1 180 ? 22.12618 -1.20055 -19.51697 1.000 19.62112 218 GLY B O 1
ATOM 5935 N N . ILE B 1 181 ? 21.31420 0.33976 -20.95385 1.000 18.80094 219 ILE B N 1
ATOM 5936 C CA . ILE B 1 181 ? 22.41638 1.26496 -20.75339 1.000 19.45250 219 ILE B CA 1
ATOM 5937 C C . ILE B 1 181 ? 22.33454 1.98278 -19.41047 1.000 17.89065 219 ILE B C 1
ATOM 5938 O O . ILE B 1 181 ? 23.32915 2.58545 -18.98909 1.000 21.22206 219 ILE B O 1
ATOM 5954 N N . THR B 1 182 ? 21.21128 1.87519 -18.68700 1.000 19.67674 220 THR B N 1
ATOM 5955 C CA . THR B 1 182 ? 21.12291 2.52377 -17.38373 1.000 18.02602 220 THR B CA 1
ATOM 5956 C C . THR B 1 182 ? 22.28874 2.12952 -16.49070 1.000 16.68216 220 THR B C 1
ATOM 5957 O O . THR B 1 182 ? 22.61298 0.93885 -16.34884 1.000 18.16425 220 THR B O 1
ATOM 5968 N N . ARG B 1 183 ? 22.89476 3.12830 -15.86707 1.000 19.74141 221 ARG B N 1
ATOM 5969 C CA . ARG B 1 183 ? 23.88886 2.90995 -14.82418 1.000 18.86030 221 ARG B CA 1
ATOM 5970 C C . ARG B 1 183 ? 23.19574 3.11428 -13.48412 1.000 17.92039 221 ARG B C 1
ATOM 5971 O O . ARG B 1 183 ? 22.81733 4.24078 -13.15451 1.000 18.51263 221 ARG B O 1
ATOM 5992 N N . ILE B 1 184 ? 23.06441 2.03896 -12.72851 1.000 19.13569 222 ILE B N 1
ATOM 5993 C CA . ILE B 1 184 ? 22.58911 2.11871 -11.35725 1.000 16.52915 222 ILE B CA 1
ATOM 5994 C C . ILE B 1 184 ? 23.80664 2.33713 -10.47635 1.000 16.81831 222 ILE B C 1
ATOM 5995 O O . ILE B 1 184 ? 24.69506 1.47227 -10.41196 1.000 19.86718 222 ILE B O 1
ATOM 6011 N N . LYS B 1 185 ? 23.85283 3.51018 -9.82412 1.000 22.04400 223 LYS B N 1
ATOM 6012 C CA . LYS B 1 185 ? 25.02731 3.94404 -9.06699 1.000 23.48873 223 LYS B CA 1
ATOM 6013 C C . LYS B 1 185 ? 25.44987 2.88019 -8.06154 1.000 23.01300 223 LYS B C 1
ATOM 6014 O O . LYS B 1 185 ? 24.62570 2.39383 -7.28677 1.000 21.01599 223 LYS B O 1
ATOM 6033 N N . GLU B 1 186 ? 26.73972 2.54470 -8.06980 1.000 23.13908 224 GLU B N 1
ATOM 6034 C CA . GLU B 1 186 ? 27.40648 1.54071 -7.23981 1.000 22.00391 224 GLU B CA 1
ATOM 6035 C C . GLU B 1 186 ? 27.04829 0.10748 -7.62680 1.000 21.39975 224 GLU B C 1
ATOM 6036 O O . GLU B 1 186 ? 27.52993 -0.83131 -6.99073 1.000 22.30525 224 GLU B O 1
ATOM 6048 N N . HIS B 1 187 ? 26.27054 -0.09874 -8.68957 1.000 19.58225 225 HIS B N 1
ATOM 6049 C CA . HIS B 1 187 ? 25.87197 -1.43214 -9.14747 1.000 19.26938 225 HIS B CA 1
ATOM 6050 C C . HIS B 1 187 ? 26.01368 -1.53917 -10.65856 1.000 18.35849 225 HIS B C 1
ATOM 6051 O O . HIS B 1 187 ? 25.14537 -2.06736 -11.36271 1.000 20.69994 225 HIS B O 1
ATOM 6065 N N . LYS B 1 188 ? 27.16353 -1.09770 -11.16726 1.000 21.63836 226 LYS B N 1
ATOM 6066 C CA . LYS B 1 188 ? 27.31372 -0.96383 -12.61291 1.000 23.58082 226 LYS B CA 1
ATOM 6067 C C . LYS B 1 188 ? 27.20561 -2.30139 -13.33718 1.000 21.78518 226 LYS B C 1
ATOM 6068 O O . LYS B 1 188 ? 26.75072 -2.34526 -14.48189 1.000 24.46080 226 LYS B O 1
ATOM 6087 N N . ASN B 1 189 ? 27.60134 -3.40460 -12.69644 1.000 21.13290 227 ASN B N 1
ATOM 6088 C CA . ASN B 1 189 ? 27.57496 -4.71341 -13.34225 1.000 27.65050 227 ASN B CA 1
ATOM 6089 C C . ASN B 1 189 ? 26.52376 -5.64523 -12.73757 1.000 26.99316 227 ASN B C 1
ATOM 6090 O O . ASN B 1 189 ? 26.64913 -6.88083 -12.84825 1.000 24.98840 227 ASN B O 1
ATOM 6101 N N . ILE B 1 190 ? 25.50629 -5.08716 -12.06945 1.000 23.12107 228 ILE B N 1
ATOM 6102 C CA . ILE B 1 190 ? 24.39839 -5.91998 -11.60679 1.000 20.10333 228 ILE B CA 1
ATOM 6103 C C . ILE B 1 190 ? 23.90730 -6.77974 -12.76673 1.000 20.42065 228 ILE B C 1
ATOM 6104 O O . ILE B 1 190 ? 23.77683 -6.29998 -13.89736 1.000 21.10159 228 ILE B O 1
ATOM 6120 N N . THR B 1 191 ? 23.59774 -8.04335 -12.49108 1.000 19.66116 229 THR B N 1
ATOM 6121 C CA . THR B 1 191 ? 23.24445 -8.92755 -13.58303 1.000 18.72591 229 THR B CA 1
ATOM 6122 C C . THR B 1 191 ? 21.78002 -8.76549 -13.98234 1.000 20.36442 229 THR B C 1
ATOM 6123 O O . THR B 1 191 ? 20.94094 -8.30176 -13.21618 1.000 19.91772 229 THR B O 1
ATOM 6134 N N . ASP B 1 192 ? 21.48619 -9.17434 -15.21126 1.000 21.47531 230 ASP B N 1
ATOM 6135 C CA . ASP B 1 192 ? 20.08938 -9.23534 -15.64199 1.000 19.46071 230 ASP B CA 1
ATOM 6136 C C . ASP B 1 192 ? 19.24718 -10.10856 -14.72191 1.000 18.86874 230 ASP B C 1
ATOM 6137 O O . ASP B 1 192 ? 18.07416 -9.78575 -14.45026 1.000 19.15753 230 ASP B O 1
ATOM 6146 N N . GLU B 1 193 ? 19.77831 -11.26724 -14.31395 1.000 20.16676 231 GLU B N 1
ATOM 6147 C CA . GLU B 1 193 ? 19.05793 -12.13719 -13.40349 1.000 21.77481 231 GLU B CA 1
ATOM 6148 C C . GLU B 1 193 ? 18.75027 -11.42286 -12.10117 1.000 20.20172 231 GLU B C 1
ATOM 6149 O O . GLU B 1 193 ? 17.63741 -11.54547 -11.57931 1.000 17.59763 231 GLU B O 1
ATOM 6161 N N . ASP B 1 194 ? 19.72299 -10.69166 -11.53615 1.000 19.35929 232 ASP B N 1
ATOM 6162 C CA . ASP B 1 194 ? 19.43573 -10.00398 -10.26556 1.000 20.70074 232 ASP B CA 1
ATOM 6163 C C . ASP B 1 194 ? 18.41311 -8.88699 -10.43933 1.000 17.95505 232 ASP B C 1
ATOM 6164 O O . ASP B 1 194 ? 17.56635 -8.67372 -9.55288 1.000 18.52955 232 ASP B O 1
ATOM 6173 N N . LEU B 1 195 ? 18.43458 -8.18327 -11.57294 1.000 17.28709 233 LEU B N 1
ATOM 6174 C CA . LEU B 1 195 ? 17.38662 -7.19910 -11.81469 1.000 16.38723 233 LEU B CA 1
ATOM 6175 C C . LEU B 1 195 ? 16.01886 -7.86088 -11.97755 1.000 15.60310 233 LEU B C 1
ATOM 6176 O O . LEU B 1 195 ? 15.01543 -7.32842 -11.50782 1.000 16.71884 233 LEU B O 1
ATOM 6192 N N . LEU B 1 196 ? 15.95488 -9.01584 -12.65606 1.000 15.38748 234 LEU B N 1
ATOM 6193 C CA . LEU B 1 196 ? 14.68434 -9.73618 -12.76312 1.000 16.30155 234 LEU B CA 1
ATOM 6194 C C . LEU B 1 196 ? 14.16419 -10.14527 -11.38893 1.000 17.62771 234 LEU B C 1
ATOM 6195 O O . LEU B 1 196 ? 12.96961 -9.99436 -11.09701 1.000 15.29922 234 LEU B O 1
ATOM 6211 N N . LYS B 1 197 ? 15.05091 -10.61254 -10.50700 1.000 16.72915 235 LYS B N 1
ATOM 6212 C CA . LYS B 1 197 ? 14.61007 -10.97891 -9.16034 1.000 19.60142 235 LYS B CA 1
ATOM 6213 C C . LYS B 1 197 ? 14.05101 -9.76745 -8.39967 1.000 15.49090 235 LYS B C 1
ATOM 6214 O O . LYS B 1 197 ? 13.00697 -9.86296 -7.71576 1.000 16.98630 235 LYS B O 1
ATOM 6233 N N . ILE B 1 198 ? 14.70127 -8.61020 -8.53149 1.000 17.06493 236 ILE B N 1
ATOM 6234 C CA . ILE B 1 198 ? 14.20992 -7.38919 -7.89376 1.000 14.98950 236 ILE B CA 1
ATOM 6235 C C . ILE B 1 198 ? 12.84594 -6.99552 -8.45318 1.000 15.66538 236 ILE B C 1
ATOM 6236 O O . ILE B 1 198 ? 11.92235 -6.67584 -7.70321 1.000 16.02614 236 ILE B O 1
ATOM 6252 N N . MET B 1 199 ? 12.67093 -7.08160 -9.77833 1.000 15.24562 237 MET B N 1
ATOM 6253 C CA . MET B 1 199 ? 11.35567 -6.86393 -10.37575 1.000 15.59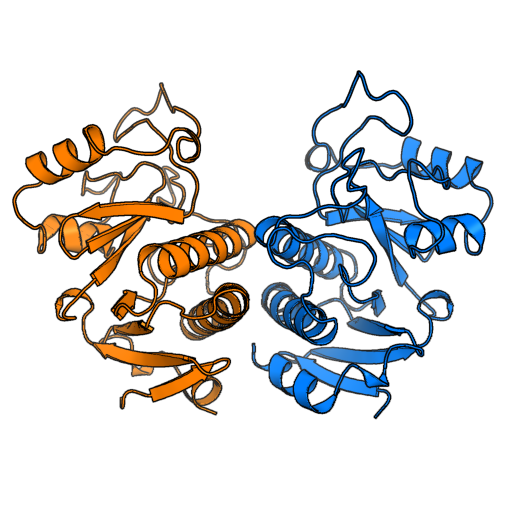025 237 MET B CA 1
ATOM 6254 C C . MET B 1 199 ? 10.29078 -7.76540 -9.75269 1.000 16.56298 237 MET B C 1
ATOM 6255 O O . MET B 1 199 ? 9.16432 -7.31166 -9.48123 1.000 14.77386 237 MET B O 1
ATOM 6269 N N . LEU B 1 200 ? 10.61697 -9.04699 -9.55018 1.000 16.77984 238 LEU B N 1
ATOM 6270 C CA . LEU B 1 200 ? 9.64442 -10.00526 -9.04185 1.000 14.84913 238 LEU B CA 1
ATOM 6271 C C . LEU B 1 200 ? 9.28504 -9.72386 -7.58997 1.000 17.37080 238 LEU B C 1
ATOM 6272 O O . LEU B 1 200 ? 8.09813 -9.71875 -7.23661 1.000 18.00959 238 LEU B O 1
ATOM 6288 N N . TRP B 1 201 ? 10.26753 -9.49219 -6.72518 1.000 17.51906 239 TRP B N 1
ATOM 6289 C CA . TRP B 1 201 ? 9.81702 -9.27850 -5.34362 1.000 20.75779 239 TRP B CA 1
ATOM 6290 C C . TRP B 1 201 ? 9.22143 -7.89592 -5.11398 1.000 18.87849 239 TRP B C 1
ATOM 6291 O O . TRP B 1 201 ? 8.32698 -7.78205 -4.26544 1.000 17.49754 239 TRP B O 1
ATOM 6312 N N . THR B 1 202 ? 9.58004 -6.87821 -5.90565 1.000 15.43413 240 THR B N 1
ATOM 6313 C CA . THR B 1 202 ? 8.88700 -5.61183 -5.78274 1.000 14.47785 240 THR B CA 1
ATOM 6314 C C . THR B 1 202 ? 7.46531 -5.74160 -6.31757 1.000 16.87507 240 THR B C 1
ATOM 6315 O O . THR B 1 202 ? 6.54125 -5.13923 -5.78453 1.000 16.38199 240 THR B O 1
ATOM 6326 N N . PHE B 1 203 ? 7.26306 -6.53750 -7.37318 1.000 15.23812 241 PHE B N 1
ATOM 6327 C CA . PHE B 1 203 ? 5.89119 -6.73390 -7.83243 1.000 15.06628 241 PHE B CA 1
ATOM 6328 C C . PHE B 1 203 ? 5.07747 -7.45081 -6.75661 1.000 17.40615 241 PHE B C 1
ATOM 6329 O O . PHE B 1 203 ? 3.89730 -7.13109 -6.55061 1.000 18.16342 241 PHE B O 1
ATOM 6346 N N . ARG B 1 204 ? 5.67824 -8.44056 -6.09646 1.000 16.27141 242 ARG B N 1
ATOM 6347 C CA . ARG B 1 204 ? 4.99424 -9.16644 -5.02438 1.000 20.20366 242 ARG B CA 1
ATOM 6348 C C . ARG B 1 204 ? 4.56008 -8.20584 -3.92587 1.000 20.04198 242 ARG B C 1
ATOM 6349 O O . ARG B 1 204 ? 3.39605 -8.23779 -3.48586 1.000 19.43829 242 ARG B O 1
ATOM 6370 N N . ILE B 1 205 ? 5.46239 -7.30378 -3.50648 1.000 18.84113 243 ILE B N 1
ATOM 6371 C CA . ILE B 1 205 ? 5.11391 -6.29596 -2.49020 1.000 17.13572 243 ILE B CA 1
ATOM 6372 C C . ILE B 1 205 ? 3.93512 -5.45337 -2.94520 1.000 19.73946 243 ILE B C 1
ATOM 6373 O O . ILE B 1 205 ? 2.99770 -5.18962 -2.17722 1.000 21.10721 243 ILE B O 1
ATOM 6389 N N . SER B 1 206 ? 3.93985 -5.02123 -4.20901 1.000 17.83239 244 SER B N 1
ATOM 6390 C CA . SER B 1 206 ? 2.89451 -4.14817 -4.68302 1.000 20.27161 244 SER B CA 1
ATOM 6391 C C . SER B 1 206 ? 1.58473 -4.90344 -4.78656 1.000 19.92072 244 SER B C 1
ATOM 6392 O O . SER B 1 206 ? 0.54707 -4.43055 -4.31445 1.000 22.07435 244 SER B O 1
ATOM 6400 N N . GLU B 1 207 ? 1.61560 -6.08501 -5.41255 1.000 19.86181 245 GLU B N 1
ATOM 6401 C CA . GLU B 1 207 ? 0.38886 -6.79545 -5.73580 1.000 20.49773 245 GLU B CA 1
ATOM 6402 C C . GLU B 1 207 ? -0.29194 -7.32022 -4.48921 1.000 27.20029 245 GLU B C 1
ATOM 6403 O O . GLU B 1 207 ? -1.50983 -7.53248 -4.51188 1.000 27.69793 245 GLU B O 1
ATOM 6415 N N . MET B 1 208 ? 0.42628 -7.41389 -3.37123 1.000 25.65155 246 MET B N 1
ATOM 6416 C CA . MET B 1 208 ? -0.15388 -8.01932 -2.19206 1.000 31.73274 246 MET B CA 1
ATOM 6417 C C . MET B 1 208 ? -1.26460 -7.17120 -1.60796 1.000 31.41611 246 MET B C 1
ATOM 6418 O O . MET B 1 208 ? -2.07731 -7.70250 -0.86353 1.000 33.37294 246 MET B O 1
ATOM 6432 N N . ARG B 1 209 ? -1.32477 -5.87817 -1.93144 1.000 26.77952 247 ARG B N 1
ATOM 6433 C CA . ARG B 1 209 ? -2.37769 -5.00463 -1.43551 1.000 27.39928 247 ARG B CA 1
ATOM 6434 C C . ARG B 1 209 ? -3.54208 -4.81681 -2.41049 1.000 27.20483 247 ARG B C 1
ATOM 6435 O O . ARG B 1 209 ? -4.49880 -4.10118 -2.08232 1.000 31.53884 247 ARG B O 1
ATOM 6456 N N . PHE B 1 210 ? -3.51252 -5.45061 -3.57240 1.000 23.06071 248 PHE B N 1
ATOM 6457 C CA . PHE B 1 210 ? -4.58202 -5.34686 -4.55002 1.000 21.76735 248 PHE B CA 1
ATOM 6458 C C . PHE B 1 210 ? -5.30889 -6.68153 -4.62915 1.000 22.54996 248 PHE B C 1
ATOM 6459 O O . PHE B 1 210 ? -4.68529 -7.74835 -4.65620 1.000 27.55637 248 PHE B O 1
ATOM 6476 N N . LYS B 1 211 ? -6.64461 -6.65734 -4.68120 1.000 23.73247 249 LYS B N 1
ATOM 6477 C CA . LYS B 1 211 ? -7.30401 -7.94716 -4.80947 1.000 27.84013 249 LYS B CA 1
ATOM 6478 C C . LYS B 1 211 ? -7.08055 -8.55237 -6.19644 1.000 26.17152 249 LYS B C 1
ATOM 6479 O O . LYS B 1 211 ? -6.90070 -9.77032 -6.32652 1.000 29.81737 249 LYS B O 1
ATOM 6498 N N . TYR B 1 212 ? -7.11941 -7.72051 -7.23927 1.000 27.66313 250 TYR B N 1
ATOM 6499 C CA . TYR B 1 212 ? -6.94395 -8.14254 -8.62881 1.000 26.90500 250 TYR B CA 1
ATOM 6500 C C . TYR B 1 212 ? -5.80629 -7.37250 -9.28049 1.000 28.05382 250 TYR B C 1
ATOM 6501 O O . TYR B 1 212 ? -6.03171 -6.30981 -9.88440 1.000 30.03551 250 TYR B O 1
ATOM 6519 N N . PRO B 1 213 ? -4.57898 -7.88096 -9.21354 1.000 27.46327 251 PRO B N 1
ATOM 6520 C CA . PRO B 1 213 ? -3.44465 -7.16912 -9.82405 1.000 24.00725 251 PRO B CA 1
ATOM 6521 C C . PRO B 1 213 ? -3.50675 -7.20048 -11.34951 1.000 24.52902 251 PRO B C 1
ATOM 6522 O O . PRO B 1 213 ? -4.35954 -7.85170 -11.95290 1.000 23.86310 251 PRO B O 1
ATOM 6533 N N . ALA B 1 214 ? -2.58522 -6.45931 -11.97587 1.000 19.31207 252 ALA B N 1
ATOM 6534 C CA . ALA B 1 214 ? -2.34323 -6.63912 -13.40688 1.000 18.36193 252 ALA B CA 1
ATOM 6535 C C . ALA B 1 214 ? -1.85217 -8.06530 -13.64899 1.000 18.68299 252 ALA B C 1
ATOM 6536 O O . ALA B 1 214 ? -1.36585 -8.74445 -12.73676 1.000 24.46702 252 ALA B O 1
ATOM 6543 N N . LYS B 1 215 ? -1.97584 -8.52602 -14.90055 1.000 17.92767 253 LYS B N 1
ATOM 6544 C CA . LYS B 1 215 ? -1.47218 -9.82476 -15.33081 1.000 19.68283 253 LYS B CA 1
ATOM 6545 C C . LYS B 1 215 ? -0.12710 -9.55633 -16.02298 1.000 15.98240 253 LYS B C 1
ATOM 6546 O O . LYS B 1 215 ? -0.09128 -9.17528 -17.19658 1.000 22.41912 253 LYS B O 1
ATOM 6565 N N . LEU B 1 216 ? 0.95374 -9.72770 -15.27667 1.000 19.75713 254 LEU B N 1
ATOM 6566 C CA . LEU B 1 216 ? 2.29593 -9.33014 -15.68600 1.000 19.56130 254 LEU B CA 1
ATOM 6567 C C . LEU B 1 216 ? 2.98253 -10.43247 -16.46660 1.000 18.56621 254 LEU B C 1
ATOM 6568 O O . LEU B 1 216 ? 3.03428 -11.58990 -16.01019 1.000 18.73472 254 LEU B O 1
ATOM 6584 N N . THR B 1 217 ? 3.57256 -10.05516 -17.61860 1.000 17.15892 255 THR B N 1
ATOM 6585 C CA . THR B 1 217 ? 4.53478 -10.87494 -18.34235 1.000 16.19738 255 THR B CA 1
ATOM 6586 C C . THR B 1 217 ? 5.82513 -10.07574 -18.46007 1.000 16.41828 255 THR B C 1
ATOM 6587 O O . THR B 1 217 ? 5.79758 -8.89907 -18.86745 1.000 18.63550 255 THR B O 1
ATOM 6598 N N . ILE B 1 218 ? 6.93435 -10.68307 -18.05826 1.000 19.38645 256 ILE B N 1
ATOM 6599 C CA . ILE B 1 218 ? 8.26189 -10.09536 -18.24882 1.000 18.17765 256 ILE B CA 1
ATOM 6600 C C . ILE B 1 218 ? 8.90329 -10.79333 -19.43795 1.000 17.60349 256 ILE B C 1
ATOM 6601 O O . ILE B 1 218 ? 8.95258 -12.02333 -19.47593 1.000 18.30717 256 ILE B O 1
ATOM 6617 N N . VAL B 1 219 ? 9.37649 -10.00931 -20.40923 1.000 18.27256 257 VAL B N 1
ATOM 6618 C CA . VAL B 1 219 ? 9.87018 -10.52399 -21.67957 1.000 19.05750 257 VAL B CA 1
ATOM 6619 C C . VAL B 1 219 ? 11.37656 -10.34893 -21.68386 1.000 21.64980 257 VAL B C 1
ATOM 6620 O O . VAL B 1 219 ? 11.86403 -9.22312 -21.59117 1.000 21.40406 257 VAL B O 1
ATOM 6633 N N . ILE B 1 220 ? 12.09173 -11.47130 -21.77657 1.000 21.21847 258 ILE B N 1
ATOM 6634 C CA . ILE B 1 220 ? 13.54858 -11.51338 -21.88785 1.000 20.38515 258 ILE B CA 1
ATOM 6635 C C . ILE B 1 220 ? 13.89429 -11.50880 -23.36468 1.000 23.52068 258 ILE B C 1
ATOM 6636 O O . ILE B 1 220 ? 13.36891 -12.32172 -24.13084 1.000 24.43080 258 ILE B O 1
ATOM 6652 N N . HIS B 1 221 ? 14.79576 -10.62511 -23.77902 1.000 23.83875 259 HIS B N 1
ATOM 6653 C CA . HIS B 1 221 ? 15.09931 -10.58505 -25.20913 1.000 26.46453 259 HIS B CA 1
ATOM 6654 C C . HIS B 1 221 ? 15.73526 -11.90007 -25.64920 1.000 31.23608 259 HIS B C 1
ATOM 6655 O O . HIS B 1 221 ? 16.62936 -12.42817 -24.99179 1.000 30.59522 259 HIS B O 1
ATOM 6669 N N . LYS B 1 222 ? 15.28178 -12.42022 -26.79594 1.000 35.97488 260 LYS B N 1
ATOM 6670 C CA . LYS B 1 222 ? 15.75164 -13.73153 -27.23589 1.000 38.90034 260 LYS B CA 1
ATOM 6671 C C . LYS B 1 222 ? 17.27149 -13.77437 -27.34652 1.000 44.57265 260 LYS B C 1
ATOM 6672 O O . LYS B 1 222 ? 17.88140 -14.82472 -27.11575 1.000 46.29960 260 LYS B O 1
ATOM 6691 N N . ASP B 1 223 ? 17.89709 -12.63772 -27.66195 1.000 45.49140 261 ASP B N 1
ATOM 6692 C CA . ASP B 1 223 ? 19.34648 -12.56609 -27.78978 1.000 48.46001 261 ASP B CA 1
ATOM 6693 C C . ASP B 1 223 ? 20.06364 -12.75187 -26.46090 1.000 49.37642 261 ASP B C 1
ATOM 6694 O O . ASP B 1 223 ? 21.26917 -13.02250 -26.46020 1.000 48.19245 261 ASP B O 1
ATOM 6703 N N . LYS B 1 224 ? 19.35699 -12.60561 -25.33576 1.000 45.91085 262 LYS B N 1
ATOM 6704 C CA . LYS B 1 224 ? 19.95368 -12.65312 -24.00679 1.000 46.55822 262 LYS B CA 1
ATOM 6705 C C . LYS B 1 224 ? 19.46993 -13.84378 -23.18461 1.000 48.10423 262 LYS B C 1
ATOM 6706 O O . LYS B 1 224 ? 19.61113 -13.84249 -21.95807 1.000 48.83525 262 LYS B O 1
ATOM 6725 N N . ILE B 1 225 ? 18.88891 -14.85601 -23.82573 1.000 51.26102 263 ILE B N 1
ATOM 6726 C CA . ILE B 1 225 ? 18.20579 -15.89733 -23.06024 1.000 53.78970 263 ILE B CA 1
ATOM 6727 C C . ILE B 1 225 ? 19.21399 -16.80345 -22.36230 1.000 56.42669 263 ILE B C 1
ATOM 6728 O O . ILE B 1 225 ? 19.01256 -17.19723 -21.20623 1.000 54.42462 263 ILE B O 1
ATOM 6744 N N . ASN B 1 226 ? 20.31895 -17.13456 -23.03706 1.000 57.67912 264 ASN B N 1
ATOM 6745 C CA . ASN B 1 226 ? 21.33183 -18.00125 -22.44867 1.000 61.08132 264 ASN B CA 1
ATOM 6746 C C . ASN B 1 226 ? 22.25895 -17.25844 -21.49860 1.000 61.03655 264 ASN B C 1
ATOM 6747 O O . ASN B 1 226 ? 23.09549 -17.89430 -20.85109 1.000 66.70917 264 ASN B O 1
ATOM 6758 N N . THR B 1 227 ? 22.15764 -15.93511 -21.41396 1.000 62.36069 265 THR B N 1
ATOM 6759 C CA . THR B 1 227 ? 22.87490 -15.20925 -20.37789 1.000 59.97189 265 THR B CA 1
ATOM 6760 C C . THR B 1 227 ? 22.13964 -15.26360 -19.04526 1.000 57.09586 265 THR B C 1
ATOM 6761 O O . THR B 1 227 ? 22.78037 -15.15852 -17.99226 1.000 61.62152 265 THR B O 1
ATOM 6772 N N . ILE B 1 228 ? 20.82393 -15.46249 -19.06579 1.000 54.61439 266 ILE B N 1
ATOM 6773 C CA . ILE B 1 228 ? 20.01016 -15.46242 -17.85967 1.000 47.73507 266 ILE B CA 1
ATOM 6774 C C . ILE B 1 228 ? 19.76780 -16.89790 -17.41950 1.000 51.83992 266 ILE B C 1
ATOM 6775 O O . ILE B 1 228 ? 19.08151 -17.66180 -18.10943 1.000 50.43755 266 ILE B O 1
ATOM 6791 N N . ASN B 1 229 ? 20.29568 -17.25196 -16.24918 1.000 49.48449 267 ASN B N 1
ATOM 6792 C CA . ASN B 1 229 ? 19.97356 -18.52058 -15.60395 1.000 45.43284 267 ASN B CA 1
ATOM 6793 C C . ASN B 1 229 ? 18.64269 -18.34411 -14.88934 1.000 40.41796 267 ASN B C 1
ATOM 6794 O O . ASN B 1 229 ? 18.56658 -17.61368 -13.89771 1.000 49.33428 267 ASN B O 1
ATOM 6805 N N . LEU B 1 230 ? 17.59365 -18.99107 -15.39159 1.000 40.19926 268 LEU B N 1
ATOM 6806 C CA . LEU B 1 230 ? 16.25715 -18.87554 -14.82399 1.000 41.50568 268 LEU B CA 1
ATOM 6807 C C . LEU B 1 230 ? 15.97218 -19.92630 -13.76883 1.000 47.62531 268 LEU B C 1
ATOM 6808 O O . LEU B 1 230 ? 14.83137 -20.04510 -13.30532 1.000 46.68159 268 LEU B O 1
ATOM 6824 N N . LEU B 1 231 ? 16.96912 -20.71399 -13.40231 1.000 46.94916 269 LEU B N 1
ATOM 6825 C CA . LEU B 1 231 ? 16.71121 -21.81632 -12.48929 1.000 47.44953 269 LEU B CA 1
ATOM 6826 C C . LEU B 1 231 ? 16.36461 -21.30522 -11.09528 1.000 48.73034 269 LEU B C 1
ATOM 6827 O O . LEU B 1 231 ? 15.46001 -21.83937 -10.44646 1.000 44.56357 269 LEU B O 1
ATOM 6843 N N . ASP B 1 232 ? 17.04279 -20.25218 -10.62808 1.000 48.30720 270 ASP B N 1
ATOM 6844 C CA . ASP B 1 232 ? 16.67028 -19.65348 -9.34944 1.000 48.62243 270 ASP B CA 1
ATOM 6845 C C . ASP B 1 232 ? 15.22003 -19.19804 -9.37252 1.000 49.05082 270 ASP B C 1
ATOM 6846 O O . ASP B 1 232 ? 14.44946 -19.47459 -8.44242 1.000 49.53305 270 ASP B O 1
ATOM 6855 N N . ILE B 1 233 ? 14.83777 -18.48293 -10.43750 1.000 41.22233 271 ILE B N 1
ATOM 6856 C CA . ILE B 1 233 ? 13.47597 -17.97322 -10.56645 1.000 44.69829 271 ILE B CA 1
ATOM 6857 C C . ILE B 1 233 ? 12.47237 -19.12159 -10.57286 1.000 45.13196 271 ILE B C 1
ATOM 6858 O O . ILE B 1 233 ? 11.45350 -19.08926 -9.87388 1.000 38.85602 271 ILE B O 1
ATOM 6874 N N . LYS B 1 234 ? 12.73958 -20.14087 -11.39694 1.000 50.70724 272 LYS B N 1
ATOM 6875 C CA . LYS B 1 234 ? 11.76896 -21.20328 -11.65897 1.000 48.81544 272 LYS B CA 1
ATOM 6876 C C . LYS B 1 234 ? 11.43593 -22.00236 -10.40243 1.000 48.26746 272 LYS B C 1
ATOM 6877 O O . LYS B 1 234 ? 10.27962 -22.40479 -10.20128 1.000 46.42371 272 LYS B O 1
ATOM 6896 N N . THR B 1 235 ? 12.42367 -22.22448 -9.53846 1.000 50.00828 273 THR B N 1
ATOM 6897 C CA . THR B 1 235 ? 12.27170 -23.11243 -8.38288 1.000 48.99701 273 THR B CA 1
ATOM 6898 C C . THR B 1 235 ? 11.64517 -22.47977 -7.13852 1.000 46.65177 273 THR B C 1
ATOM 6899 O O . THR B 1 235 ? 11.60570 -21.25598 -6.99085 1.000 53.50100 273 THR B O 1
#